Protein AF-A0A7S2GB14-F1 (afdb_monomer_lite)

Foldseek 3Di:
DPDPDPDPDPDQPPPPAFDFDPLLCVLLVDFWDFPPDDRHQDSACPLVANPPPRNLVRLLVRLLVLLCCLPVPLVVVLVLLLCVVVVLVDPPDCPPPDPVVPPDPPDDDPPPPDDDLDPLVVLLVVLLVLLVVLLVLLVVLVVLLVLLLVLLLVLLVLLLVLLVLLVLQLVLLVLQLVLLVLQLVLLVQQQFPPVCVVLSVLLNVLSVLSNVLSVVSNVLSPCVSVVSNVVSVCSNPVVNVCSVVVSVVLSVLSNVLSVLSNQLSPDAQAPPDPCSRNLNSLVVSLVSLSVSLNVLSVVSSVLSSLLSNLSSCCVHPVHNLSSVLSVVVNVDPDPDNSNSVQSNCLQNVDDDRSCVVSLVSSVVSLVSNVVSCVLCVLLSQAFKKWFFPPDDPVDPRSVSCVVGIDGDHPVCCVQADAQAFHQPPNRDRGTGMHTGSNTDNVSSVSSVVSSCQQPPDCNHSSNCCVVCSDSVNRNVSSCCSSSVSSRPSNSVSSSSSSVSSVVSSVSSSVSSSSSSVSSVSSVVSNVVVVVVVVVVVVCVVCVPPPPPDD

Radius of gyration: 43.13 Å; chains: 1; bounding box: 97×38×148 Å

Organism: NCBI:txid236787

Structure (mmCIF, N/CA/C/O backbone):
data_AF-A0A7S2GB14-F1
#
_entry.id   AF-A0A7S2GB14-F1
#
loop_
_atom_site.group_PDB
_atom_site.id
_atom_site.type_symbol
_atom_site.label_atom_id
_atom_site.label_alt_id
_atom_site.label_comp_id
_atom_site.label_asym_id
_atom_site.label_entity_id
_atom_site.label_seq_id
_atom_site.pdbx_PDB_ins_code
_atom_site.Cartn_x
_atom_site.Cartn_y
_atom_site.Cartn_z
_atom_site.occupancy
_atom_site.B_iso_or_equiv
_atom_site.auth_seq_id
_atom_site.auth_comp_id
_atom_site.auth_asym_id
_atom_site.auth_atom_id
_atom_site.pdbx_PDB_model_num
ATOM 1 N N . MET A 1 1 ? 16.855 -7.636 -46.655 1.00 37.72 1 MET A N 1
ATOM 2 C CA . MET A 1 1 ? 16.209 -8.048 -45.392 1.00 37.72 1 MET A CA 1
ATOM 3 C C . MET A 1 1 ? 14.702 -7.890 -45.548 1.00 37.72 1 MET A C 1
ATOM 5 O O . MET A 1 1 ? 14.272 -6.938 -46.187 1.00 37.72 1 MET A O 1
ATOM 9 N N . SER A 1 2 ? 13.896 -8.855 -45.101 1.00 31.27 2 SER A N 1
ATOM 10 C CA . SER A 1 2 ? 12.433 -8.720 -45.094 1.00 31.27 2 SER A CA 1
ATOM 11 C C . SER A 1 2 ? 12.057 -7.609 -44.121 1.00 31.27 2 SER A C 1
ATOM 13 O O . SER A 1 2 ? 12.410 -7.722 -42.950 1.00 31.27 2 SER A O 1
ATOM 15 N N . SER A 1 3 ? 11.378 -6.560 -44.596 1.00 29.14 3 SER A N 1
ATOM 16 C CA . SER A 1 3 ? 10.834 -5.506 -43.735 1.00 29.14 3 SER A CA 1
ATOM 17 C C . SER A 1 3 ? 10.112 -6.155 -42.550 1.00 29.14 3 SER A C 1
ATOM 19 O O . SER A 1 3 ? 9.313 -7.070 -42.797 1.00 29.14 3 SER A O 1
ATOM 21 N N . PRO A 1 4 ? 10.407 -5.759 -41.297 1.00 35.81 4 PRO A N 1
ATOM 22 C CA . PRO A 1 4 ? 9.739 -6.328 -40.139 1.00 35.81 4 PRO A CA 1
ATOM 23 C C . PRO A 1 4 ? 8.234 -6.180 -40.350 1.00 35.81 4 PRO A C 1
ATOM 25 O O . PRO A 1 4 ? 7.728 -5.091 -40.633 1.00 35.81 4 PRO A O 1
ATOM 28 N N . SER A 1 5 ? 7.531 -7.314 -40.339 1.00 30.91 5 SER A N 1
ATOM 29 C CA . SER A 1 5 ? 6.075 -7.318 -40.419 1.00 30.91 5 SER A CA 1
ATOM 30 C C . SER A 1 5 ? 5.573 -6.449 -39.267 1.00 30.91 5 SER A C 1
ATOM 32 O O . SER A 1 5 ? 6.034 -6.681 -38.150 1.00 30.91 5 SER A O 1
ATOM 34 N N . PRO A 1 6 ? 4.673 -5.475 -39.505 1.00 38.28 6 PRO A N 1
ATOM 35 C CA . PRO A 1 6 ? 4.148 -4.639 -38.436 1.00 38.28 6 PRO A CA 1
ATOM 36 C C . PRO A 1 6 ? 3.635 -5.557 -37.335 1.00 38.28 6 PRO A C 1
ATOM 38 O O . PRO A 1 6 ? 2.813 -6.445 -37.600 1.00 38.28 6 PRO A O 1
ATOM 41 N N . THR A 1 7 ? 4.198 -5.397 -36.141 1.00 43.00 7 THR A N 1
ATOM 42 C CA . THR A 1 7 ? 3.832 -6.164 -34.958 1.00 43.00 7 THR A CA 1
ATOM 43 C C . THR A 1 7 ? 2.318 -6.021 -34.814 1.00 43.00 7 THR A C 1
ATOM 45 O O . THR A 1 7 ? 1.819 -4.891 -34.810 1.00 43.00 7 THR A O 1
ATOM 48 N N . PRO A 1 8 ? 1.545 -7.123 -34.832 1.00 43.97 8 PRO A N 1
ATOM 49 C CA . PRO A 1 8 ? 0.097 -7.030 -34.717 1.00 43.97 8 PRO A CA 1
ATOM 50 C C . PRO A 1 8 ? -0.218 -6.239 -33.452 1.00 43.97 8 PRO A C 1
ATOM 52 O O . PRO A 1 8 ? 0.328 -6.557 -32.397 1.00 43.97 8 PRO A O 1
ATOM 55 N N . SER A 1 9 ? -1.057 -5.198 -33.565 1.00 42.94 9 SER A N 1
ATOM 56 C CA . SER A 1 9 ? -1.438 -4.397 -32.401 1.00 42.94 9 SER A CA 1
ATOM 57 C C . SER A 1 9 ? -1.915 -5.366 -31.319 1.00 42.94 9 SER A C 1
ATOM 59 O O . SER A 1 9 ? -2.822 -6.158 -31.623 1.00 42.94 9 SER A O 1
ATOM 61 N N . PRO A 1 10 ? -1.311 -5.367 -30.120 1.00 48.75 10 PRO A N 1
ATOM 62 C CA . PRO A 1 10 ? -1.678 -6.318 -29.090 1.00 48.75 10 PRO A CA 1
ATOM 63 C C . PRO A 1 10 ? -3.185 -6.221 -28.879 1.00 48.75 10 PRO A C 1
ATOM 65 O O . PRO A 1 10 ? -3.739 -5.132 -28.715 1.00 48.75 10 PRO A O 1
ATOM 68 N N . THR A 1 11 ? -3.873 -7.360 -28.986 1.00 49.56 11 THR A N 1
ATOM 69 C CA . THR A 1 11 ? -5.280 -7.452 -28.595 1.00 49.56 11 THR A CA 1
ATOM 70 C C . THR A 1 11 ? -5.377 -6.848 -27.199 1.00 49.56 11 THR A C 1
ATOM 72 O O . THR A 1 11 ? -4.623 -7.307 -26.340 1.00 49.56 11 THR A O 1
ATOM 75 N N . PRO A 1 12 ? -6.226 -5.828 -26.968 1.00 53.59 12 PRO A N 1
ATOM 76 C CA . PRO A 1 12 ? -6.308 -5.183 -25.668 1.00 53.59 12 PRO A CA 1
ATOM 77 C C . PRO A 1 12 ? -6.544 -6.271 -24.631 1.00 53.59 12 PRO A C 1
ATOM 79 O O . PRO A 1 12 ? -7.518 -7.026 -24.727 1.00 53.59 12 PRO A O 1
ATOM 82 N N . TRP A 1 13 ? -5.595 -6.411 -23.708 1.00 55.28 13 TRP A N 1
ATOM 83 C CA . TRP A 1 13 ? -5.716 -7.346 -22.609 1.00 55.28 13 TRP A CA 1
ATOM 84 C C . TRP A 1 13 ? -6.965 -6.930 -21.850 1.00 55.28 13 TRP A C 1
ATOM 86 O O . TRP A 1 13 ? -7.036 -5.833 -21.301 1.00 55.28 13 TRP A O 1
ATOM 96 N N . ALA A 1 14 ? -7.997 -7.769 -21.909 1.00 52.91 14 ALA A N 1
ATOM 97 C CA . ALA A 1 14 ? -9.191 -7.554 -21.120 1.00 52.91 14 ALA A CA 1
ATOM 98 C C . ALA A 1 14 ? -8.787 -7.805 -19.670 1.00 52.91 14 ALA A C 1
ATOM 100 O O . ALA A 1 14 ? -8.821 -8.944 -19.201 1.00 52.91 14 ALA A O 1
ATOM 101 N N . THR A 1 15 ? -8.343 -6.751 -18.986 1.00 60.25 15 THR A N 1
ATOM 102 C CA . THR A 1 15 ? -8.242 -6.763 -17.535 1.00 60.25 15 THR A CA 1
ATOM 103 C C . THR A 1 15 ? -9.611 -7.191 -17.029 1.00 60.25 15 THR A C 1
ATOM 105 O O . THR A 1 15 ? -10.648 -6.655 -17.436 1.00 60.25 15 THR A O 1
ATOM 108 N N . THR A 1 16 ? -9.644 -8.265 -16.241 1.00 72.44 16 THR A N 1
ATOM 109 C CA . THR A 1 16 ? -10.892 -8.692 -15.618 1.00 72.44 16 THR A CA 1
ATOM 110 C C . THR A 1 16 ? -11.401 -7.505 -14.810 1.00 72.44 16 THR A C 1
ATOM 112 O O . THR A 1 16 ? -10.643 -7.009 -13.972 1.00 72.44 16 THR A O 1
ATOM 115 N N . PRO A 1 17 ? -12.617 -7.002 -15.087 1.00 81.25 17 PRO A N 1
ATOM 116 C CA . PRO A 1 17 ? -13.135 -5.852 -14.370 1.00 81.25 17 PRO A CA 1
ATOM 117 C C . PRO A 1 17 ? -13.107 -6.165 -12.876 1.00 81.25 17 PRO A C 1
ATOM 119 O O . PRO A 1 17 ? -13.534 -7.243 -12.460 1.00 81.25 17 PRO A O 1
ATOM 122 N N . TYR A 1 18 ? -12.541 -5.248 -12.095 1.00 89.00 18 TYR A N 1
ATOM 123 C CA . TYR A 1 18 ? -12.507 -5.371 -10.646 1.00 89.00 18 TYR A CA 1
ATOM 124 C C . TYR A 1 18 ? -13.946 -5.426 -10.119 1.00 89.00 18 TYR A C 1
ATOM 126 O O . TYR A 1 18 ? -14.749 -4.535 -10.405 1.00 89.00 18 TYR A O 1
ATOM 134 N N . GLU A 1 19 ? -14.273 -6.480 -9.372 1.00 92.69 19 GLU A N 1
ATOM 135 C CA . GLU A 1 19 ? -15.541 -6.583 -8.656 1.00 92.69 19 GLU A CA 1
ATOM 136 C C . GLU A 1 19 ? -15.303 -6.189 -7.192 1.00 92.69 19 GLU A C 1
ATOM 138 O O . GLU A 1 19 ? -14.481 -6.824 -6.523 1.00 92.69 19 GLU A O 1
ATOM 143 N N . PRO A 1 20 ? -15.986 -5.147 -6.680 1.00 92.88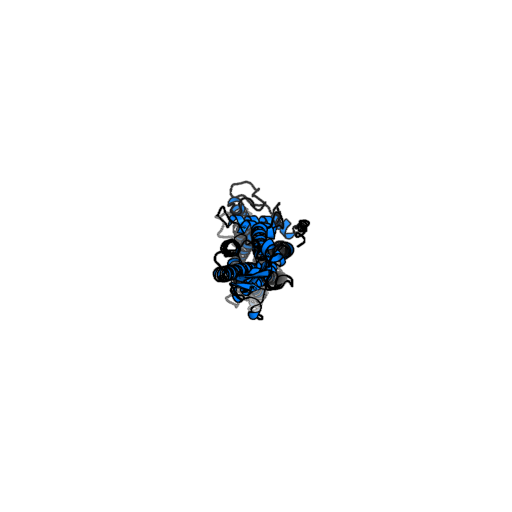 20 PRO A N 1
ATOM 144 C CA . PRO A 1 20 ? -15.814 -4.719 -5.303 1.00 92.88 20 PRO A CA 1
ATOM 145 C C . PRO A 1 20 ? -16.221 -5.824 -4.334 1.00 92.88 20 PRO A C 1
ATOM 147 O O . PRO A 1 20 ? -17.206 -6.542 -4.525 1.00 92.88 20 PRO A O 1
ATOM 150 N N . THR A 1 21 ? -15.449 -5.954 -3.262 1.00 94.88 21 THR A N 1
ATOM 151 C CA . THR A 1 21 ? -15.744 -6.913 -2.200 1.00 94.88 21 THR A CA 1
ATOM 152 C C . THR A 1 21 ? -16.864 -6.402 -1.308 1.00 94.88 21 THR A C 1
ATOM 154 O O . THR A 1 21 ? -17.175 -5.208 -1.268 1.00 94.88 21 THR A O 1
ATOM 157 N N . SER A 1 22 ? -17.445 -7.289 -0.494 1.00 96.56 22 SER A N 1
ATOM 158 C CA . SER A 1 22 ? -18.486 -6.868 0.448 1.00 96.56 22 SER A CA 1
ATOM 159 C C . SER A 1 22 ? -18.004 -5.812 1.446 1.00 96.56 22 SER A C 1
ATOM 161 O O . SER A 1 22 ? -18.816 -5.025 1.925 1.00 96.56 22 SER A O 1
ATOM 163 N N . ALA A 1 23 ? -16.707 -5.794 1.774 1.00 96.19 23 ALA A N 1
ATOM 164 C CA . ALA A 1 23 ? -16.125 -4.799 2.669 1.00 96.19 23 ALA A CA 1
ATOM 165 C C . ALA A 1 23 ? -16.016 -3.424 1.989 1.00 96.19 23 ALA A C 1
ATOM 167 O O . ALA A 1 23 ? -16.381 -2.414 2.595 1.00 96.19 23 ALA A O 1
ATOM 168 N N . VAL A 1 24 ? -15.605 -3.390 0.715 1.00 96.56 24 VAL A N 1
ATOM 169 C CA . VAL A 1 24 ? -15.604 -2.174 -0.116 1.00 96.56 24 VAL A CA 1
ATOM 170 C C . VAL A 1 24 ? -17.015 -1.598 -0.216 1.00 96.56 24 VAL A C 1
ATOM 172 O O . VAL A 1 24 ? -17.228 -0.437 0.136 1.00 96.56 24 VAL A O 1
ATOM 175 N N . ASP A 1 25 ? -18.002 -2.428 -0.563 1.00 96.19 25 ASP A N 1
ATOM 176 C CA . ASP A 1 25 ? -19.411 -2.020 -0.632 1.00 96.19 25 ASP A CA 1
ATOM 177 C C . ASP A 1 25 ? -19.930 -1.470 0.704 1.00 96.19 25 ASP A C 1
ATOM 179 O O . ASP A 1 25 ? -20.720 -0.521 0.744 1.00 96.19 25 ASP A O 1
ATOM 183 N N . GLN A 1 26 ? -19.496 -2.055 1.823 1.00 96.38 26 GLN A N 1
ATOM 184 C CA . GLN A 1 26 ? -19.900 -1.614 3.153 1.00 96.38 26 GLN A CA 1
ATOM 185 C C . GLN A 1 26 ? -19.300 -0.254 3.505 1.00 96.38 26 GLN A C 1
ATOM 187 O O . GLN A 1 26 ? -20.050 0.624 3.935 1.00 96.38 26 GLN A O 1
ATOM 192 N N . PHE A 1 27 ? -18.001 -0.035 3.289 1.00 96.62 27 PHE A N 1
ATOM 193 C CA . PHE A 1 27 ? -17.376 1.264 3.552 1.00 96.62 27 PHE A CA 1
ATOM 194 C C . PHE A 1 27 ? -17.884 2.369 2.621 1.00 96.62 27 PHE A C 1
ATOM 196 O O . PHE A 1 27 ? -18.204 3.466 3.096 1.00 96.62 27 PHE A O 1
ATOM 203 N N . HIS A 1 28 ? -18.018 2.072 1.328 1.00 95.12 28 HIS A N 1
ATOM 204 C CA . HIS A 1 28 ? -18.552 3.001 0.334 1.00 95.12 28 HIS A CA 1
ATOM 205 C C . HIS A 1 28 ? -20.042 3.311 0.576 1.00 95.12 28 HIS A C 1
ATOM 207 O O . HIS A 1 28 ? -20.523 4.441 0.433 1.00 95.12 28 HIS A O 1
ATOM 213 N N . GLY A 1 29 ? -20.801 2.315 1.041 1.00 93.75 29 GLY A N 1
ATOM 214 C CA . GLY A 1 29 ? -22.217 2.447 1.368 1.00 93.75 29 GLY A CA 1
ATOM 215 C C . GLY A 1 29 ? -22.509 3.340 2.580 1.00 93.75 29 GLY A C 1
ATOM 216 O O . GLY A 1 29 ? -23.620 3.887 2.675 1.00 93.75 29 GLY A O 1
ATOM 217 N N . LEU A 1 30 ? -21.543 3.531 3.490 1.00 93.12 30 LEU A N 1
ATOM 218 C CA . LEU A 1 30 ? -21.726 4.317 4.714 1.00 93.12 30 LEU A CA 1
ATOM 219 C C . LEU A 1 30 ? -22.138 5.769 4.417 1.00 93.12 30 LEU A C 1
ATOM 221 O O . LEU A 1 30 ? -21.678 6.427 3.485 1.00 93.12 30 LEU A O 1
ATOM 225 N N . LEU A 1 31 ? -23.047 6.298 5.238 1.00 90.75 31 LEU A N 1
ATOM 226 C CA . LEU A 1 31 ? -23.507 7.682 5.112 1.00 90.75 31 LEU A CA 1
ATOM 227 C C . LEU A 1 31 ? -22.394 8.656 5.514 1.00 90.75 31 LEU A C 1
ATOM 229 O O . LEU A 1 31 ? -21.853 8.555 6.613 1.00 90.75 31 LEU A O 1
ATOM 233 N N . ARG A 1 32 ? -22.108 9.633 4.646 1.00 87.31 32 ARG A N 1
ATOM 234 C CA . ARG A 1 32 ? -21.116 10.691 4.878 1.00 87.31 32 ARG A CA 1
ATOM 235 C C . ARG A 1 32 ? -21.774 11.935 5.475 1.00 87.31 32 ARG A C 1
ATOM 237 O O . ARG A 1 32 ? -22.756 12.452 4.930 1.00 87.31 32 ARG A O 1
ATOM 244 N N . MET A 1 33 ? -21.236 12.440 6.584 1.00 84.62 33 MET A N 1
ATOM 245 C CA . MET A 1 33 ? -21.674 13.710 7.174 1.00 84.62 33 MET A CA 1
ATOM 246 C C . MET A 1 33 ? -21.041 14.899 6.445 1.00 84.62 33 MET A C 1
ATOM 248 O O . MET A 1 33 ? -19.827 14.964 6.301 1.00 84.62 33 MET A O 1
ATOM 252 N N . ARG A 1 34 ? -21.847 15.888 6.041 1.00 79.81 34 ARG A N 1
ATOM 253 C CA . ARG A 1 34 ? -21.339 17.169 5.525 1.00 79.81 34 ARG A CA 1
ATOM 254 C C . ARG A 1 34 ? -21.156 18.165 6.669 1.00 79.81 34 ARG A C 1
ATOM 256 O O . ARG A 1 34 ? -22.085 18.378 7.448 1.00 79.81 34 ARG A O 1
ATOM 263 N N . VAL A 1 35 ? -20.018 18.859 6.704 1.00 74.12 35 VAL A N 1
ATOM 264 C CA . VAL A 1 35 ? -19.675 19.845 7.753 1.00 74.12 35 VAL A CA 1
ATOM 265 C C . VAL A 1 35 ? -20.612 21.078 7.762 1.00 74.12 35 VAL A C 1
ATOM 267 O O . VAL A 1 35 ? -20.683 21.790 8.759 1.00 74.12 35 VAL A O 1
ATOM 270 N N . ALA A 1 36 ? -21.424 21.290 6.713 1.00 74.75 36 ALA A N 1
ATOM 271 C CA . ALA A 1 36 ? -22.276 22.476 6.534 1.00 74.75 36 ALA A CA 1
ATOM 272 C C . ALA A 1 36 ? -23.810 22.230 6.454 1.00 74.75 36 ALA A C 1
ATOM 274 O O . ALA A 1 36 ? -24.536 23.087 5.953 1.00 74.75 36 ALA A O 1
ATOM 275 N N . GLY A 1 37 ? -24.341 21.108 6.968 1.00 55.88 37 GLY A N 1
ATOM 276 C CA . GLY A 1 37 ? -25.763 21.051 7.377 1.00 55.88 37 GLY A CA 1
ATOM 277 C C . GLY A 1 37 ? -26.767 20.238 6.540 1.00 55.88 37 GLY A C 1
ATOM 278 O O . GLY A 1 37 ? -27.967 20.404 6.746 1.00 55.88 37 GLY A O 1
ATOM 279 N N . VAL A 1 38 ? -26.336 19.326 5.658 1.00 56.56 38 VAL A N 1
ATOM 280 C CA . VAL A 1 38 ? -27.223 18.324 5.013 1.00 56.56 38 VAL A CA 1
ATOM 281 C C . VAL A 1 38 ? -26.508 16.962 4.928 1.00 56.56 38 VAL A C 1
ATOM 283 O O . VAL A 1 38 ? -25.333 16.917 4.582 1.00 56.56 38 VAL A O 1
ATOM 286 N N . PHE A 1 39 ? -27.197 15.855 5.247 1.00 59.72 39 PHE A N 1
ATOM 287 C CA . PHE A 1 39 ? -26.667 14.475 5.370 1.00 59.72 39 PHE A CA 1
ATOM 288 C C . PHE A 1 39 ? -26.301 13.771 4.042 1.00 59.72 39 PHE A C 1
ATOM 290 O O . PHE A 1 39 ? -26.560 12.582 3.870 1.00 59.72 39 PHE A O 1
ATOM 297 N N . THR A 1 40 ? -25.708 14.479 3.087 1.00 67.62 40 THR A N 1
ATOM 298 C CA . THR A 1 40 ? -25.221 13.886 1.832 1.00 67.62 40 THR A CA 1
ATOM 299 C C . THR A 1 40 ? -23.851 14.473 1.499 1.00 67.62 40 THR A C 1
ATOM 301 O O . THR A 1 40 ? -23.747 15.376 0.668 1.00 67.62 40 THR A O 1
ATOM 304 N N . GLY A 1 41 ? -22.810 14.037 2.217 1.00 68.56 41 GLY A N 1
ATOM 305 C CA . GLY A 1 41 ? -21.425 14.252 1.775 1.00 68.56 41 GLY A CA 1
ATOM 306 C C . GLY A 1 41 ? -21.134 13.492 0.474 1.00 68.56 41 GLY A C 1
ATOM 307 O O . GLY A 1 41 ? -21.890 12.581 0.119 1.00 68.56 41 GLY A O 1
ATOM 308 N N . ALA A 1 42 ? -20.069 13.876 -0.235 1.00 75.31 42 ALA A N 1
ATOM 309 C CA . ALA A 1 42 ? -19.602 13.150 -1.415 1.00 75.31 42 ALA A CA 1
ATOM 310 C C . ALA A 1 42 ? -19.238 11.706 -1.029 1.00 75.31 42 ALA A C 1
ATOM 312 O O . ALA A 1 42 ? -18.630 11.481 0.017 1.00 75.31 42 ALA A O 1
ATOM 313 N N . LYS A 1 43 ? -19.681 10.737 -1.836 1.00 78.44 43 LYS A N 1
ATOM 314 C CA . LYS A 1 43 ? -19.398 9.304 -1.639 1.00 78.44 43 LYS A CA 1
ATOM 315 C C . LYS A 1 43 ? -18.375 8.762 -2.630 1.00 78.44 43 LYS A C 1
ATOM 317 O O . LYS A 1 43 ? -17.745 7.755 -2.355 1.00 78.44 43 LYS A O 1
ATOM 322 N N . SER A 1 44 ? -18.249 9.402 -3.785 1.00 86.62 44 SER A N 1
ATOM 323 C CA . SER A 1 44 ? -17.260 9.050 -4.792 1.00 86.62 44 SER A CA 1
ATOM 324 C C . SER A 1 44 ? -15.902 9.584 -4.363 1.00 86.62 44 SER A C 1
ATOM 326 O O . SER A 1 44 ? -15.802 10.745 -3.953 1.00 86.62 44 SER A O 1
ATOM 328 N N . PHE A 1 45 ? -14.872 8.752 -4.490 1.00 88.38 45 PHE A N 1
ATOM 329 C CA . PHE A 1 45 ? -13.498 9.223 -4.420 1.00 88.38 45 PHE A CA 1
ATOM 330 C C . PHE A 1 45 ? -13.301 10.349 -5.452 1.00 88.38 45 PHE A C 1
ATOM 332 O O . PHE A 1 45 ? -13.765 10.204 -6.590 1.00 88.38 45 PHE A O 1
ATOM 339 N N . PRO A 1 46 ? -12.690 11.486 -5.081 1.00 88.94 46 PRO A N 1
ATOM 340 C CA . PRO A 1 46 ? -12.585 12.638 -5.964 1.00 88.94 46 PRO A CA 1
ATOM 341 C C . PRO A 1 46 ? -11.436 12.423 -6.957 1.00 88.94 46 PRO A C 1
ATOM 343 O O . PRO A 1 46 ? -10.347 12.953 -6.796 1.00 88.94 46 PRO A O 1
ATOM 346 N N . VAL A 1 47 ? -11.683 11.613 -7.988 1.00 85.75 47 VAL A N 1
ATOM 347 C CA . VAL A 1 47 ? -10.699 11.310 -9.043 1.00 85.75 47 VAL A CA 1
ATOM 348 C C . VAL A 1 47 ? -10.225 12.597 -9.735 1.00 85.75 47 VAL A C 1
ATOM 350 O O . VAL A 1 47 ? -9.043 12.737 -10.009 1.00 85.75 47 VAL A O 1
ATOM 353 N N . ASP A 1 48 ? -11.123 13.564 -9.950 1.00 86.62 48 ASP A N 1
ATOM 354 C CA . ASP A 1 48 ? -10.791 14.834 -10.616 1.00 86.62 48 ASP A CA 1
ATOM 355 C C . ASP A 1 48 ? -9.968 15.797 -9.736 1.00 86.62 48 ASP A C 1
ATOM 357 O O . ASP A 1 48 ? -9.283 16.677 -10.253 1.00 86.62 48 ASP A O 1
ATOM 361 N N . ASP A 1 49 ? -10.062 15.665 -8.410 1.00 87.62 49 ASP A N 1
ATOM 362 C CA . ASP A 1 49 ? -9.322 16.475 -7.436 1.00 87.62 49 ASP A CA 1
ATOM 363 C C . ASP A 1 49 ? -9.034 15.632 -6.183 1.00 87.62 49 ASP A C 1
ATOM 365 O O . ASP A 1 49 ? -9.759 15.716 -5.185 1.00 87.62 49 ASP A O 1
ATOM 369 N N . PRO A 1 50 ? -7.974 14.803 -6.192 1.00 83.81 50 PRO A N 1
ATOM 370 C CA . PRO A 1 50 ? -7.625 13.954 -5.054 1.00 83.81 50 PRO A CA 1
ATOM 371 C C . PRO A 1 50 ? -7.288 14.726 -3.775 1.00 83.81 50 PRO A C 1
ATOM 373 O O . PRO A 1 50 ? -7.139 14.100 -2.723 1.00 83.81 50 PRO A O 1
ATOM 376 N N . ALA A 1 51 ? -7.170 16.059 -3.850 1.00 86.12 51 ALA A N 1
ATOM 377 C CA . ALA A 1 51 ? -6.981 16.972 -2.732 1.00 86.12 51 ALA A CA 1
ATOM 378 C C . ALA A 1 51 ? -8.288 17.661 -2.281 1.00 86.12 51 ALA A C 1
ATOM 380 O O . ALA A 1 51 ? -8.230 18.567 -1.441 1.00 86.12 51 ALA A O 1
ATOM 381 N N . ASP A 1 52 ? -9.460 17.220 -2.766 1.00 89.69 52 ASP A N 1
ATOM 382 C CA . ASP A 1 52 ? -10.759 17.811 -2.429 1.00 89.69 52 ASP A CA 1
ATOM 383 C C . ASP A 1 52 ? -10.995 17.820 -0.909 1.00 89.69 52 ASP A C 1
ATOM 385 O O . ASP A 1 52 ? -11.331 16.824 -0.254 1.00 89.69 52 ASP A O 1
ATOM 389 N N . THR A 1 53 ? -10.843 19.009 -0.332 1.00 89.88 53 THR A N 1
ATOM 390 C CA . THR A 1 53 ? -10.992 19.230 1.106 1.00 89.88 53 THR A CA 1
ATOM 391 C C . THR A 1 53 ? -12.402 18.929 1.615 1.00 89.88 53 THR A C 1
ATOM 393 O O . THR A 1 53 ? -12.540 18.528 2.774 1.00 89.88 53 THR A O 1
ATOM 396 N N . ASP A 1 54 ? -13.443 19.066 0.783 1.00 89.81 54 ASP A N 1
ATOM 397 C CA . ASP A 1 54 ? -14.822 18.761 1.175 1.00 89.81 54 ASP A CA 1
ATOM 398 C C . ASP A 1 54 ? -15.017 17.245 1.334 1.00 89.81 54 ASP A C 1
ATOM 400 O O . ASP A 1 54 ? -15.682 16.806 2.286 1.00 89.81 54 ASP A O 1
ATOM 404 N N . TYR A 1 55 ? -14.393 16.441 0.464 1.00 91.25 55 TYR A N 1
ATOM 405 C CA . TYR A 1 55 ? -14.364 14.983 0.581 1.00 91.25 55 TYR A CA 1
ATOM 406 C C . TYR A 1 55 ? -13.709 14.553 1.901 1.00 91.25 55 TYR A C 1
ATOM 408 O O . TYR A 1 55 ? -14.379 13.936 2.740 1.00 91.25 55 TYR A O 1
ATOM 416 N N . TYR A 1 56 ? -12.457 14.952 2.159 1.00 92.31 56 TYR A N 1
ATOM 417 C CA . TYR A 1 56 ? -11.745 14.546 3.381 1.00 92.31 56 TYR A CA 1
ATOM 418 C C . TYR A 1 56 ? -12.389 15.085 4.659 1.00 92.31 56 TYR A C 1
ATOM 420 O O . TYR A 1 56 ? -12.425 14.385 5.674 1.00 92.31 56 TYR A O 1
ATOM 428 N N . ALA A 1 57 ? -12.958 16.294 4.629 1.00 92.44 57 ALA A N 1
ATOM 429 C CA . ALA A 1 57 ? -13.716 16.820 5.758 1.00 92.44 57 ALA A CA 1
ATOM 430 C C . ALA A 1 57 ? -14.952 15.957 6.060 1.00 92.44 57 ALA A C 1
ATOM 432 O O . ALA A 1 57 ? -15.286 15.746 7.229 1.00 92.44 57 ALA A O 1
ATOM 433 N N . SER A 1 58 ? -15.616 15.425 5.027 1.00 92.38 58 SER A N 1
ATOM 434 C CA . SER A 1 58 ? -16.765 14.531 5.191 1.00 92.38 58 SER A CA 1
ATOM 435 C C . SER A 1 58 ? -16.376 13.140 5.704 1.00 92.38 58 SER A C 1
ATOM 437 O O . SER A 1 58 ? -17.060 12.592 6.579 1.00 92.38 58 SER A O 1
ATOM 439 N N . VAL A 1 59 ? -15.250 12.594 5.229 1.00 93.69 59 VAL A N 1
ATOM 440 C CA . VAL A 1 59 ? -14.668 11.341 5.727 1.00 93.69 59 VAL A CA 1
ATOM 441 C C . VAL A 1 59 ? -14.316 11.491 7.201 1.00 93.69 59 VAL A C 1
ATOM 443 O O . VAL A 1 59 ? -14.813 10.722 8.024 1.00 93.69 59 VAL A O 1
ATOM 446 N N . ALA A 1 60 ? -13.558 12.532 7.556 1.00 94.38 60 ALA A N 1
ATOM 447 C CA . ALA A 1 60 ? -13.179 12.810 8.935 1.00 94.38 60 ALA A CA 1
ATOM 448 C C . ALA A 1 60 ? -14.419 12.983 9.825 1.00 94.38 60 ALA A C 1
ATOM 450 O O . ALA A 1 60 ? -14.556 12.300 10.839 1.00 94.38 60 ALA A O 1
ATOM 451 N N . ALA A 1 61 ? -15.379 13.828 9.432 1.00 93.69 61 ALA A N 1
ATOM 452 C CA . ALA A 1 61 ? -16.604 14.040 10.205 1.00 93.69 61 ALA A CA 1
ATOM 453 C C . ALA A 1 61 ? -17.360 12.729 10.485 1.00 93.69 61 ALA A C 1
ATOM 455 O O . ALA A 1 61 ? -17.872 12.537 11.588 1.00 93.69 61 ALA A O 1
ATOM 456 N N . THR A 1 62 ? -17.394 11.818 9.509 1.00 93.88 62 THR A N 1
ATOM 457 C CA . THR A 1 62 ? -18.031 10.500 9.638 1.00 93.88 62 THR A CA 1
ATOM 458 C C . THR A 1 62 ? -17.230 9.575 10.553 1.00 93.88 62 THR A C 1
ATOM 460 O O . THR A 1 62 ? -17.787 8.955 11.460 1.00 93.88 62 THR A O 1
ATOM 463 N N . ALA A 1 63 ? -15.914 9.523 10.367 1.00 95.00 63 ALA A N 1
ATOM 464 C CA . ALA A 1 63 ? -15.019 8.687 11.149 1.00 95.00 63 ALA A CA 1
ATOM 465 C C . ALA A 1 63 ? -14.971 9.089 12.636 1.00 95.00 63 ALA A C 1
ATOM 467 O O . ALA A 1 63 ? -14.827 8.230 13.499 1.00 95.00 63 ALA A O 1
ATOM 468 N N . PHE A 1 64 ? -15.182 10.369 12.967 1.00 96.50 64 PHE A N 1
ATOM 469 C CA . PHE A 1 64 ? -15.227 10.861 14.351 1.00 96.50 64 PHE A CA 1
ATOM 470 C C . PHE A 1 64 ? -16.584 10.677 15.061 1.00 96.50 64 PHE A C 1
ATOM 472 O O . PHE A 1 64 ? -16.682 10.951 16.264 1.00 96.50 64 PHE A O 1
ATOM 479 N N . ILE A 1 65 ? -17.629 10.177 14.385 1.00 95.75 65 ILE A N 1
ATOM 480 C CA . ILE A 1 65 ? -18.937 9.894 15.011 1.00 95.75 65 ILE A CA 1
ATOM 481 C C . ILE A 1 65 ? -18.807 9.007 16.261 1.00 95.75 65 ILE A C 1
ATOM 483 O O . ILE A 1 65 ? -19.388 9.367 17.286 1.00 95.75 65 ILE A O 1
ATOM 487 N N . PRO A 1 66 ? -18.060 7.888 16.253 1.00 96.12 66 PRO A N 1
ATOM 488 C CA . PRO A 1 66 ? -17.943 6.999 17.408 1.00 96.12 66 PRO A CA 1
ATOM 489 C C . PRO A 1 66 ? -17.316 7.693 18.620 1.00 96.12 66 PRO A C 1
ATOM 491 O O . PRO A 1 66 ? -17.798 7.524 19.741 1.00 96.12 66 PRO A O 1
ATOM 494 N N . LEU A 1 67 ? -16.315 8.554 18.402 1.00 96.62 67 LEU A N 1
ATOM 495 C CA . LEU A 1 67 ? -15.752 9.401 19.454 1.00 96.62 67 LEU A CA 1
ATOM 496 C C . LEU A 1 67 ? -16.802 10.368 20.011 1.00 96.62 67 LEU A C 1
ATOM 498 O O . LEU A 1 67 ? -16.956 10.476 21.229 1.00 96.62 67 LEU A O 1
ATOM 502 N N . GLY A 1 68 ? -17.571 11.020 19.136 1.00 96.19 68 GLY A N 1
ATOM 503 C CA . GLY A 1 68 ? -18.706 11.852 19.535 1.00 96.19 68 GLY A CA 1
ATOM 504 C C . GLY A 1 68 ? -19.739 11.074 20.358 1.00 96.19 68 GLY A C 1
ATOM 505 O O . GLY A 1 68 ? -20.170 11.546 21.409 1.00 96.19 68 GLY A O 1
ATOM 506 N N . VAL A 1 69 ? -20.087 9.851 19.945 1.00 97.06 69 VAL A N 1
ATOM 507 C CA . VAL A 1 69 ? -21.005 8.958 20.671 1.00 97.06 69 VAL A CA 1
ATOM 508 C C . VAL A 1 69 ? -20.465 8.620 22.059 1.00 97.06 69 VAL A C 1
ATOM 510 O O . VAL A 1 69 ? -21.204 8.702 23.043 1.00 97.06 69 VAL A O 1
ATOM 513 N N . VAL A 1 70 ? -19.175 8.304 22.173 1.00 97.25 70 VAL A N 1
ATOM 514 C CA . VAL A 1 70 ? -18.547 8.002 23.463 1.00 97.25 70 VAL A CA 1
ATOM 515 C C . VAL A 1 70 ? -18.550 9.219 24.390 1.00 97.25 70 VAL A C 1
ATOM 517 O O . VAL A 1 70 ? -19.002 9.117 25.534 1.00 97.25 70 VAL A O 1
ATOM 520 N N . LEU A 1 71 ? -18.088 10.373 23.904 1.00 97.12 71 LEU A N 1
ATOM 521 C CA . LEU A 1 71 ? -17.902 11.578 24.715 1.00 97.12 71 LEU A CA 1
ATOM 522 C C . LEU A 1 71 ? -19.219 12.272 25.083 1.00 97.12 71 LEU A C 1
ATOM 524 O O . LEU A 1 71 ? -19.345 12.779 26.196 1.00 97.12 71 LEU A O 1
ATOM 528 N N . ILE A 1 72 ? -20.190 12.309 24.168 1.00 97.19 72 ILE A N 1
ATOM 529 C CA . ILE A 1 72 ? -21.443 13.062 24.338 1.00 97.19 72 ILE A CA 1
ATOM 530 C C . ILE A 1 72 ? -22.546 12.182 24.931 1.00 97.19 72 ILE A C 1
ATOM 532 O O . ILE A 1 72 ? -23.347 12.665 25.732 1.00 97.19 72 ILE A O 1
ATOM 536 N N . PHE A 1 73 ? -22.591 10.893 24.579 1.00 95.50 73 PHE A N 1
ATOM 537 C CA . PHE A 1 73 ? -23.676 10.005 24.999 1.00 95.50 73 PHE A CA 1
ATOM 538 C C . PHE A 1 73 ? -23.220 8.973 26.023 1.00 95.50 73 PHE A C 1
ATOM 540 O O . PHE A 1 73 ? -23.720 8.992 27.146 1.00 95.50 73 PHE A O 1
ATOM 547 N N . MET A 1 74 ? -22.274 8.090 25.692 1.00 96.94 74 MET A N 1
ATOM 548 C CA . MET A 1 74 ? -21.953 6.953 26.565 1.00 96.94 74 MET A CA 1
ATOM 549 C C . MET A 1 74 ? -21.415 7.396 27.925 1.00 96.94 74 MET A C 1
ATOM 551 O O . MET A 1 74 ? -21.960 6.981 28.951 1.00 96.94 74 MET A O 1
ATOM 555 N N . ILE A 1 75 ? -20.392 8.258 27.953 1.00 96.19 75 ILE A N 1
ATOM 556 C CA . ILE A 1 75 ? -19.790 8.734 29.202 1.00 96.19 75 ILE A CA 1
ATOM 557 C C . ILE A 1 75 ? -20.817 9.544 30.012 1.00 96.19 75 ILE A C 1
ATOM 559 O O . ILE A 1 75 ? -21.106 9.131 31.137 1.00 96.19 75 ILE A O 1
ATOM 563 N N . PRO A 1 76 ? -21.457 10.616 29.503 1.00 96.12 76 PRO A N 1
ATOM 564 C CA . PRO A 1 76 ? -22.436 11.371 30.285 1.00 96.12 76 PRO A CA 1
ATOM 565 C C . PRO A 1 76 ? -23.620 10.524 30.749 1.00 96.12 76 PRO A C 1
ATOM 567 O O . PRO A 1 76 ? -24.079 10.700 31.878 1.00 96.12 76 PRO A O 1
ATOM 570 N N . PHE A 1 77 ? -24.086 9.562 29.945 1.00 95.25 77 PHE A N 1
ATOM 571 C CA . PHE A 1 77 ? -25.132 8.633 30.367 1.00 95.25 77 PHE A CA 1
ATOM 572 C C . PHE A 1 77 ? -24.650 7.716 31.488 1.00 95.25 77 PHE A C 1
ATOM 574 O O . PHE A 1 77 ? -25.356 7.553 32.478 1.00 95.25 77 PHE A O 1
ATOM 581 N N . TYR A 1 78 ? -23.434 7.175 31.394 1.00 95.19 78 TYR A N 1
ATOM 582 C CA . TYR A 1 78 ? -22.840 6.352 32.446 1.00 95.19 78 TYR A CA 1
ATOM 583 C C . TYR A 1 78 ? -22.644 7.136 33.754 1.00 95.19 78 TYR A C 1
ATOM 585 O O . TYR A 1 78 ? -22.971 6.645 34.834 1.00 95.19 78 TYR A O 1
ATOM 593 N N . TRP A 1 79 ? -22.191 8.388 33.682 1.00 92.69 79 TRP A N 1
ATOM 594 C CA . TRP A 1 79 ? -22.097 9.276 34.844 1.00 92.69 79 TRP A CA 1
ATOM 595 C C . TRP A 1 79 ? -23.470 9.613 35.427 1.00 92.69 79 TRP A C 1
ATOM 597 O O . TRP A 1 79 ? -23.661 9.522 36.639 1.00 92.69 79 TRP A O 1
ATOM 607 N N . THR A 1 80 ? -24.446 9.949 34.580 1.00 88.19 80 THR A N 1
ATOM 608 C CA . THR A 1 80 ? -25.838 10.180 34.999 1.00 88.19 80 THR A CA 1
ATOM 609 C C . THR A 1 80 ? -26.397 8.947 35.699 1.00 88.19 80 THR A C 1
ATOM 611 O O . THR A 1 80 ? -26.960 9.050 36.786 1.00 88.19 80 THR A O 1
ATOM 614 N N . PHE A 1 81 ? -26.155 7.771 35.127 1.00 89.00 81 PHE A N 1
ATOM 615 C CA . PHE A 1 81 ? -26.505 6.476 35.686 1.00 89.00 81 PHE A CA 1
ATOM 616 C C . PHE A 1 81 ? -25.878 6.265 37.075 1.00 89.00 81 PHE A C 1
ATOM 618 O O . PHE A 1 81 ? -26.587 5.920 38.023 1.00 89.00 81 PHE A O 1
ATOM 625 N N . LEU A 1 82 ? -24.582 6.553 37.247 1.00 87.12 82 LEU A N 1
ATOM 626 C CA . LEU A 1 82 ? -23.913 6.505 38.551 1.00 87.12 82 LEU A CA 1
ATOM 627 C C . LEU A 1 82 ? -24.502 7.511 39.558 1.00 87.12 82 LEU A C 1
ATOM 629 O O . LEU A 1 82 ? -24.662 7.166 40.732 1.00 87.12 82 LEU A O 1
ATOM 633 N N . CYS A 1 83 ? -24.839 8.727 39.117 1.00 82.69 83 CYS A N 1
ATOM 634 C CA . CYS A 1 83 ? -25.446 9.775 39.941 1.00 82.69 83 CYS A CA 1
ATOM 635 C C . CYS A 1 83 ? -26.865 9.418 40.391 1.00 82.69 83 CYS A C 1
ATOM 637 O O . CYS A 1 83 ? -27.161 9.539 41.576 1.00 82.69 83 CYS A O 1
ATOM 639 N N . CYS A 1 84 ? -27.731 8.946 39.489 1.00 79.31 84 CYS A N 1
ATOM 640 C CA . CYS A 1 84 ? -29.072 8.470 39.834 1.00 79.31 84 CYS A CA 1
ATOM 641 C C . CYS A 1 84 ? -28.993 7.309 40.827 1.00 79.31 84 CYS A C 1
ATOM 643 O O . CYS A 1 84 ? -29.691 7.315 41.839 1.00 79.31 84 CYS A O 1
ATOM 645 N N . ARG A 1 85 ? -28.071 6.367 40.596 1.00 75.75 85 ARG A N 1
ATOM 646 C CA . ARG A 1 85 ? -27.833 5.237 41.498 1.00 75.75 85 ARG A CA 1
ATOM 647 C C . ARG A 1 85 ? -27.401 5.685 42.899 1.00 75.75 85 ARG A C 1
ATOM 649 O O . ARG A 1 85 ? -27.961 5.213 43.878 1.00 75.75 85 ARG A O 1
ATOM 656 N N . ASN A 1 86 ? -26.446 6.611 43.020 1.00 72.19 86 ASN A N 1
ATOM 657 C CA . ASN A 1 86 ? -25.988 7.098 44.330 1.00 72.19 86 ASN A CA 1
ATOM 658 C C . ASN A 1 86 ? -27.008 8.041 45.007 1.00 72.19 86 ASN A C 1
ATOM 660 O O . ASN A 1 86 ? -27.143 8.035 46.230 1.00 72.19 86 ASN A O 1
ATOM 664 N N . GLY A 1 87 ? -27.712 8.865 44.225 1.00 61.38 87 GLY A N 1
ATOM 665 C CA . GLY A 1 87 ? -28.643 9.891 44.700 1.00 61.38 87 GLY A CA 1
ATOM 666 C C . GLY A 1 87 ? -29.971 9.337 45.216 1.00 61.38 87 GLY A C 1
ATOM 667 O O . GLY A 1 87 ? -30.506 9.870 46.184 1.00 61.38 87 GLY A O 1
ATOM 668 N N . CYS A 1 88 ? -30.468 8.231 44.651 1.00 56.72 88 CYS A N 1
ATOM 669 C CA . CYS A 1 88 ? -31.641 7.532 45.185 1.00 56.72 88 CYS A CA 1
ATOM 670 C C . CYS A 1 88 ? -31.401 6.915 46.579 1.00 56.72 88 CYS A C 1
ATOM 672 O O . CYS A 1 88 ? -32.365 6.592 47.266 1.00 56.72 88 CYS A O 1
ATOM 674 N N . CYS A 1 89 ? -30.145 6.783 47.026 1.00 51.47 89 CYS A N 1
ATOM 675 C CA . CYS A 1 89 ? -29.803 6.176 48.316 1.00 51.47 89 CYS A CA 1
ATOM 676 C C . CYS A 1 89 ? -29.504 7.184 49.445 1.00 51.47 89 CYS A C 1
ATOM 678 O O . CYS A 1 89 ? -29.425 6.772 50.601 1.00 51.47 89 CYS A O 1
ATOM 680 N N . HIS A 1 90 ? -29.350 8.486 49.161 1.00 50.09 90 HIS A N 1
ATOM 681 C CA . HIS A 1 90 ? -29.026 9.506 50.174 1.00 50.09 90 HIS A CA 1
ATOM 682 C C . HIS A 1 90 ? -30.115 10.591 50.259 1.00 50.09 90 HIS A C 1
ATOM 684 O O . HIS A 1 90 ? -30.045 11.648 49.634 1.00 50.09 90 HIS A O 1
ATOM 690 N N . ASP A 1 91 ? -31.121 10.323 51.090 1.00 48.97 91 ASP A N 1
ATOM 691 C CA . ASP A 1 91 ? -32.395 11.053 51.199 1.00 48.97 91 ASP A CA 1
ATOM 692 C C . ASP A 1 91 ? -32.300 12.508 51.735 1.00 48.97 91 ASP A C 1
ATOM 694 O O . ASP A 1 91 ? -33.303 13.211 51.837 1.00 48.97 91 ASP A O 1
ATOM 698 N N . THR A 1 92 ? -31.115 13.016 52.101 1.00 51.09 92 THR A N 1
ATOM 699 C CA . THR A 1 92 ? -31.013 14.247 52.916 1.00 51.09 92 THR A CA 1
ATOM 700 C C . THR A 1 92 ? -30.388 15.481 52.262 1.00 51.09 92 THR A C 1
ATOM 702 O O . THR A 1 92 ? -30.618 16.571 52.784 1.00 51.09 92 THR A O 1
ATOM 705 N N . PHE A 1 93 ? -29.666 15.400 51.132 1.00 43.41 93 PHE A N 1
ATOM 706 C CA . PHE A 1 93 ? -28.895 16.570 50.643 1.00 43.41 93 PHE A CA 1
ATOM 707 C C . PHE A 1 93 ? -29.237 17.094 49.233 1.00 43.41 93 PHE A C 1
ATOM 709 O O . PHE A 1 93 ? -28.993 18.265 48.949 1.00 43.41 93 PHE A O 1
ATOM 716 N N . TYR A 1 94 ? -29.873 16.305 48.358 1.00 45.25 94 TYR A N 1
ATOM 717 C CA . TYR A 1 94 ? -30.062 16.683 46.941 1.00 45.25 94 TYR A CA 1
ATOM 718 C C . TYR A 1 94 ? -31.415 17.311 46.574 1.00 45.25 94 TYR A C 1
ATOM 720 O O . TYR A 1 94 ? -31.706 17.524 45.400 1.00 45.25 94 TYR A O 1
ATOM 728 N N . ARG A 1 95 ? -32.227 17.730 47.553 1.00 47.88 95 ARG A N 1
ATOM 729 C CA . ARG A 1 95 ? -33.543 18.356 47.298 1.00 47.88 95 ARG A CA 1
ATOM 730 C C . ARG A 1 95 ? -33.500 19.675 46.502 1.00 47.88 95 ARG A C 1
ATOM 732 O O . ARG A 1 95 ? -34.557 20.200 46.169 1.00 47.88 95 ARG A O 1
ATOM 739 N N . ARG A 1 96 ? -32.314 20.234 46.224 1.00 47.53 96 ARG A N 1
ATOM 740 C CA . ARG A 1 96 ? -32.143 21.555 45.592 1.00 47.53 96 ARG A CA 1
ATOM 741 C C . ARG A 1 96 ? -31.703 21.523 44.125 1.00 47.53 96 ARG A C 1
ATOM 743 O O . ARG A 1 96 ? -31.927 22.507 43.433 1.00 47.53 96 ARG A O 1
ATOM 750 N N . PHE A 1 97 ? -31.146 20.413 43.644 1.00 48.25 97 PHE A N 1
ATOM 751 C CA . PHE A 1 97 ? -30.831 20.209 42.227 1.00 48.25 97 PHE A CA 1
ATOM 752 C C . PHE A 1 97 ? -31.669 19.036 41.740 1.00 48.25 97 PHE A C 1
ATOM 754 O O . PHE A 1 97 ? -31.353 17.887 42.033 1.00 48.25 97 PHE A O 1
ATOM 761 N N . GLY A 1 98 ? -32.796 19.343 41.094 1.00 45.50 98 GLY A N 1
ATOM 762 C CA . GLY A 1 98 ? -33.809 18.368 40.700 1.00 45.50 98 GLY A CA 1
ATOM 763 C C . GLY A 1 98 ? -33.233 17.237 39.853 1.00 45.50 98 GLY A C 1
ATOM 764 O O . GLY A 1 98 ? -33.105 17.366 38.641 1.00 45.50 98 GLY A O 1
ATOM 765 N N . CYS A 1 99 ? -32.919 16.109 40.488 1.00 46.75 99 CYS A N 1
ATOM 766 C CA . CYS A 1 99 ? -32.736 14.851 39.787 1.00 46.75 99 CYS A CA 1
ATOM 767 C C . CYS A 1 99 ? -34.113 14.428 39.261 1.00 46.75 99 CYS A C 1
ATOM 769 O O . CYS A 1 99 ? -35.017 14.130 40.044 1.00 46.75 99 CYS A O 1
ATOM 771 N N . MET A 1 100 ? -34.278 14.439 37.937 1.00 45.66 100 MET A N 1
ATOM 772 C CA . MET A 1 100 ? -35.544 14.163 37.243 1.00 45.66 100 MET A CA 1
ATOM 773 C C . MET A 1 100 ? -36.109 12.761 37.548 1.00 45.66 100 MET A C 1
ATOM 775 O O . MET A 1 100 ? -37.305 12.535 37.395 1.00 45.66 100 MET A O 1
ATOM 779 N N . CYS A 1 101 ? -35.272 11.839 38.038 1.00 46.50 101 CYS A N 1
ATOM 780 C CA . CYS A 1 101 ? -35.661 10.474 38.401 1.00 46.50 101 CYS A CA 1
ATOM 781 C C . CYS A 1 101 ? -36.314 10.352 39.792 1.00 46.50 101 CYS A C 1
ATOM 783 O O . CYS A 1 101 ? -36.954 9.342 40.066 1.00 46.50 101 CYS A O 1
ATOM 785 N N . CYS A 1 102 ? -36.214 11.365 40.662 1.00 48.72 102 CYS A N 1
ATOM 786 C CA . CYS A 1 102 ? -36.855 11.367 41.984 1.00 48.72 102 CYS A CA 1
ATOM 787 C C . CYS A 1 102 ? -38.096 12.271 41.985 1.00 48.72 102 CYS A C 1
ATOM 789 O O . CYS A 1 102 ? -38.171 13.270 42.705 1.00 48.72 102 CYS A O 1
ATOM 791 N N . SER A 1 103 ? -39.085 11.933 41.156 1.00 43.53 103 SER A N 1
ATOM 792 C CA . SER A 1 103 ? -40.385 12.605 41.169 1.00 43.53 103 SER A CA 1
ATOM 793 C C . SER A 1 103 ? -41.172 12.227 42.430 1.00 43.53 103 SER A C 1
ATOM 795 O O . SER A 1 103 ? -41.860 11.215 42.487 1.00 43.53 103 SER A O 1
ATOM 797 N N . SER A 1 104 ? -41.040 13.064 43.459 1.00 42.78 104 SER A N 1
ATOM 798 C CA . SER A 1 104 ? -42.111 13.468 44.382 1.00 42.78 104 SER A CA 1
ATOM 799 C C . SER A 1 104 ? -43.017 12.375 44.985 1.00 42.78 104 SER A C 1
ATOM 801 O O . SER A 1 104 ? -44.209 12.607 45.183 1.00 42.78 104 SER A O 1
ATOM 803 N N . ALA A 1 105 ? -42.477 11.225 45.388 1.00 44.25 105 ALA A N 1
ATOM 804 C CA . ALA A 1 105 ? -43.162 10.362 46.352 1.00 44.25 105 ALA A CA 1
ATOM 805 C C . ALA A 1 105 ? -42.966 10.936 47.769 1.00 44.25 105 ALA A C 1
ATOM 807 O O . ALA A 1 105 ? -42.158 10.468 48.567 1.00 44.25 105 ALA A O 1
ATOM 808 N N . LYS A 1 106 ? -43.683 12.023 48.082 1.00 48.59 106 LYS A N 1
ATOM 809 C CA . LYS A 1 106 ? -43.894 12.455 49.471 1.00 48.59 106 LYS A CA 1
ATOM 810 C C . LYS A 1 106 ? -44.862 11.467 50.124 1.00 48.59 106 LYS A C 1
ATOM 812 O O . LYS A 1 106 ? -46.065 11.690 50.107 1.00 48.59 106 LYS A O 1
ATOM 817 N N . GLY A 1 107 ? -44.344 10.380 50.673 1.00 45.41 107 GLY A N 1
ATOM 818 C CA . GLY A 1 107 ? -45.160 9.420 51.406 1.00 45.41 107 GLY A CA 1
ATOM 819 C C . GLY A 1 107 ? -44.333 8.229 51.843 1.00 45.41 107 GLY A C 1
ATOM 820 O O . GLY A 1 107 ? -44.089 7.342 51.044 1.00 45.41 107 GLY A O 1
ATOM 821 N N . GLU A 1 108 ? -43.868 8.292 53.089 1.00 42.94 108 GLU A N 1
ATOM 822 C CA . GLU A 1 108 ? -43.548 7.166 53.974 1.00 42.94 108 GLU A CA 1
ATOM 823 C C . GLU A 1 108 ? -42.984 5.898 53.313 1.00 42.94 108 GLU A C 1
ATOM 825 O O . GLU A 1 108 ? -43.704 5.014 52.861 1.00 42.94 108 GLU A O 1
ATOM 830 N N . GLY A 1 109 ? -41.655 5.785 53.375 1.00 46.88 109 GLY A N 1
ATOM 831 C CA . GLY A 1 109 ? -40.944 4.535 53.146 1.00 46.88 109 GLY A CA 1
ATOM 832 C C . GLY A 1 109 ? -40.402 4.392 51.730 1.00 46.88 109 GLY A C 1
ATOM 833 O O . GLY A 1 109 ? -40.895 3.574 50.958 1.00 46.88 109 GLY A O 1
ATOM 834 N N . CYS A 1 110 ? -39.298 5.090 51.424 1.00 47.91 110 CYS A N 1
ATOM 835 C CA . CYS A 1 110 ? -38.322 4.532 50.484 1.00 47.91 110 CYS A CA 1
ATOM 836 C C . CYS A 1 110 ? -38.064 3.093 50.944 1.00 47.91 110 CYS A C 1
ATOM 838 O O . CYS A 1 110 ? -37.594 2.897 52.064 1.00 47.91 110 CYS A O 1
ATOM 840 N N . LEU A 1 111 ? -38.504 2.130 50.131 1.00 45.69 111 LEU A N 1
ATOM 841 C CA . LEU A 1 111 ? -38.625 0.692 50.384 1.00 45.69 111 LEU A CA 1
ATOM 842 C C . LEU A 1 111 ? -37.326 0.069 50.924 1.00 45.69 111 LEU A C 1
ATOM 844 O O . LEU A 1 111 ? -36.648 -0.690 50.244 1.00 45.69 111 LEU A O 1
ATOM 848 N N . ARG A 1 112 ? -37.005 0.325 52.192 1.00 46.69 112 ARG A N 1
ATOM 849 C CA . ARG A 1 112 ? -35.952 -0.374 52.936 1.00 46.69 112 ARG A CA 1
ATOM 850 C C . ARG A 1 112 ? -36.320 -1.841 53.195 1.00 46.69 112 ARG A C 1
ATOM 852 O O . ARG A 1 112 ? -35.454 -2.618 53.561 1.00 46.69 112 ARG A O 1
ATOM 859 N N . ASN A 1 113 ? -37.576 -2.231 52.955 1.00 41.97 113 ASN A N 1
ATOM 860 C CA . ASN A 1 113 ? -38.125 -3.534 53.341 1.00 41.97 113 ASN A CA 1
ATOM 861 C C . ASN A 1 113 ? -38.424 -4.481 52.166 1.00 41.97 113 ASN A C 1
ATOM 863 O O . ASN A 1 113 ? -39.196 -5.421 52.335 1.00 41.97 113 ASN A O 1
ATOM 867 N N . GLY A 1 114 ? -37.864 -4.259 50.973 1.00 44.12 114 GLY A N 1
ATOM 868 C CA . GLY A 1 114 ? -38.265 -5.071 49.820 1.00 44.12 114 GLY A CA 1
ATOM 869 C C . GLY A 1 114 ? -37.304 -5.146 48.646 1.00 44.12 114 GLY A C 1
ATOM 870 O O . GLY A 1 114 ? -37.743 -5.573 47.581 1.00 44.12 114 GLY A O 1
ATOM 871 N N . HIS A 1 115 ? -36.028 -4.772 48.789 1.00 50.34 115 HIS A N 1
ATOM 872 C CA . HIS A 1 115 ? -35.079 -5.190 47.761 1.00 50.34 115 HIS A CA 1
ATOM 873 C C . HIS A 1 115 ? -34.962 -6.720 47.838 1.00 50.34 115 HIS A C 1
ATOM 875 O O . HIS A 1 115 ? -34.597 -7.237 48.898 1.00 50.34 115 HIS A O 1
ATOM 881 N N . PRO A 1 116 ? -35.331 -7.469 46.778 1.00 52.75 116 PRO A N 1
ATOM 882 C CA . PRO A 1 116 ? -35.133 -8.911 46.768 1.00 52.75 116 PRO A CA 1
ATOM 883 C C . PRO A 1 116 ? -33.656 -9.145 47.053 1.00 52.75 116 PRO A C 1
ATOM 885 O O . PRO A 1 116 ? -32.829 -8.556 46.359 1.00 52.75 116 PRO A O 1
ATOM 888 N N . LYS A 1 117 ? -33.344 -9.928 48.099 1.00 63.44 117 LYS A N 1
ATOM 889 C CA . LYS A 1 117 ? -31.972 -10.250 48.514 1.00 63.44 117 LYS A CA 1
ATOM 890 C C . LYS A 1 117 ? -31.184 -10.632 47.263 1.00 63.44 117 LYS A C 1
ATOM 892 O O . LYS A 1 117 ? -31.367 -11.726 46.729 1.00 63.44 117 LYS A O 1
ATOM 897 N N . GLY A 1 118 ? -30.396 -9.694 46.740 1.00 64.88 118 GLY A N 1
ATOM 898 C CA . GLY A 1 118 ? -29.711 -9.886 45.473 1.00 64.88 118 GLY A CA 1
ATOM 899 C C . GLY A 1 118 ? -28.775 -11.067 45.642 1.00 64.88 118 GLY A C 1
ATOM 900 O O . GLY A 1 118 ? -28.052 -11.121 46.628 1.00 64.88 118 GLY A O 1
ATOM 901 N N . HIS A 1 119 ? -28.805 -12.043 44.736 1.00 86.00 119 HIS A N 1
ATOM 902 C CA . HIS A 1 119 ? -27.920 -13.201 44.826 1.00 86.00 119 HIS A CA 1
ATOM 903 C C . HIS A 1 119 ? -26.489 -12.767 44.450 1.00 86.00 119 HIS A C 1
ATOM 905 O O . HIS A 1 119 ? -26.198 -12.646 43.256 1.00 86.00 119 HIS A O 1
ATOM 911 N N . PRO A 1 120 ? -25.560 -12.559 45.410 1.00 86.50 120 PRO A N 1
ATOM 912 C CA . PRO A 1 120 ? -24.232 -12.021 45.100 1.00 86.50 120 PRO A CA 1
ATOM 913 C C . PRO A 1 120 ? -23.413 -12.994 44.242 1.00 86.50 120 PRO A C 1
ATOM 915 O O . PRO A 1 120 ? -22.563 -12.574 43.462 1.00 86.50 120 PRO A O 1
ATOM 918 N N . LEU A 1 121 ? -23.703 -14.297 44.345 1.00 89.00 121 LEU A N 1
ATOM 919 C CA . LEU A 1 121 ? -23.113 -15.336 43.502 1.00 89.00 121 LEU A CA 1
ATOM 920 C C . LEU A 1 121 ? -23.518 -15.183 42.033 1.00 89.00 121 LEU A C 1
ATOM 922 O O . LEU A 1 121 ? -22.665 -15.317 41.163 1.00 89.00 121 LEU A O 1
ATOM 926 N N . LEU A 1 122 ? -24.786 -14.855 41.758 1.00 91.56 122 LEU A N 1
ATOM 927 C CA . LEU A 1 122 ? -25.256 -14.620 40.393 1.00 91.56 122 LEU A CA 1
ATOM 928 C C . LEU A 1 122 ? -24.591 -13.369 39.809 1.00 91.56 122 LEU A C 1
ATOM 930 O O . LEU A 1 122 ? -24.083 -13.417 38.695 1.00 91.56 122 LEU A O 1
ATOM 934 N N . ALA A 1 123 ? -24.522 -12.280 40.583 1.00 91.44 123 ALA A N 1
ATOM 935 C CA . ALA A 1 123 ? -23.858 -11.045 40.163 1.00 91.44 123 ALA A CA 1
ATOM 936 C C . ALA A 1 123 ? -22.371 -11.273 39.832 1.00 91.44 123 ALA A C 1
ATOM 938 O O . ALA A 1 123 ? -21.897 -10.839 38.784 1.00 91.44 123 ALA A O 1
ATOM 939 N N . ARG A 1 124 ? -21.649 -12.014 40.684 1.00 94.00 124 ARG A N 1
ATOM 940 C CA . ARG A 1 124 ? -20.253 -12.404 40.428 1.00 94.00 124 ARG A CA 1
ATOM 941 C C . ARG A 1 124 ? -20.119 -13.310 39.204 1.00 94.00 124 ARG A C 1
ATOM 943 O O . ARG A 1 124 ? -19.213 -13.104 38.407 1.00 94.00 124 ARG A O 1
ATOM 950 N N . GLY A 1 125 ? -21.021 -14.279 39.035 1.00 94.25 125 GLY A N 1
ATOM 951 C CA . GLY A 1 125 ? -21.034 -15.171 37.874 1.00 94.25 125 GLY A CA 1
ATOM 952 C C . GLY A 1 125 ? -21.215 -14.416 36.556 1.00 94.25 125 GLY A C 1
ATOM 953 O O . GLY A 1 125 ? -20.454 -14.639 35.620 1.00 94.25 125 GLY A O 1
ATOM 954 N N . VAL A 1 126 ? -22.159 -13.468 36.507 1.00 95.88 126 VAL A N 1
ATOM 955 C CA . VAL A 1 126 ? -22.382 -12.611 35.331 1.00 95.88 126 VAL A CA 1
ATOM 956 C C . VAL A 1 126 ? -21.143 -11.771 35.021 1.00 95.88 126 VAL A C 1
ATOM 958 O O . VAL A 1 126 ? -20.713 -11.744 33.874 1.00 95.88 126 VAL A O 1
ATOM 961 N N . LEU A 1 127 ? -20.526 -11.134 36.024 1.00 96.31 127 LEU A N 1
ATOM 962 C CA . LEU A 1 127 ? -19.300 -10.360 35.799 1.00 96.31 127 LEU A CA 1
ATOM 963 C C . LEU A 1 127 ? -18.140 -11.216 35.301 1.00 96.31 127 LEU A C 1
ATOM 965 O O . LEU A 1 127 ? -17.430 -10.793 34.395 1.00 96.31 127 LEU A O 1
ATOM 969 N N . LEU A 1 128 ? -17.960 -12.411 35.867 1.00 97.38 128 LEU A N 1
ATOM 970 C CA . LEU A 1 128 ? -16.903 -13.325 35.449 1.00 97.38 128 LEU A CA 1
ATOM 971 C C . LEU A 1 128 ? -17.053 -13.680 33.968 1.00 97.38 128 LEU A C 1
ATOM 973 O O . LEU A 1 128 ? -16.095 -13.536 33.215 1.00 97.38 128 LEU A O 1
ATOM 977 N N . VAL A 1 129 ? -18.261 -14.057 33.537 1.00 97.56 129 VAL A N 1
ATOM 978 C CA . VAL A 1 129 ? -18.542 -14.345 32.123 1.00 97.56 129 VAL A CA 1
ATOM 979 C C . VAL A 1 129 ? -18.285 -13.114 31.254 1.00 97.56 129 VAL A C 1
ATOM 981 O O . VAL A 1 129 ? -17.598 -13.222 30.244 1.00 97.56 129 VAL A O 1
ATOM 984 N N . SER A 1 130 ? -18.764 -11.937 31.658 1.00 97.50 130 SER A N 1
ATOM 985 C CA . SER A 1 130 ? -18.582 -10.701 30.893 1.00 97.50 130 SER A CA 1
ATOM 986 C C . SER A 1 130 ? -17.111 -10.311 30.721 1.00 97.50 130 SER A C 1
ATOM 988 O O . SER A 1 130 ? -16.701 -9.967 29.617 1.00 97.50 130 SER A O 1
ATOM 990 N N . PHE A 1 131 ? -16.287 -10.398 31.771 1.00 97.62 131 PHE A N 1
ATOM 991 C CA . PHE A 1 131 ? -14.853 -10.118 31.651 1.00 97.62 131 PHE A CA 1
ATOM 992 C C . PHE A 1 131 ? -14.119 -11.187 30.831 1.00 97.62 131 PHE A C 1
ATOM 994 O O . PHE A 1 131 ? -13.219 -10.842 30.070 1.00 97.62 131 PHE A O 1
ATOM 1001 N N . CYS A 1 132 ? -14.527 -12.459 30.904 1.00 96.75 132 CYS A N 1
ATOM 1002 C CA . CYS A 1 132 ? -14.010 -13.496 30.006 1.00 96.75 132 CYS A CA 1
ATOM 1003 C C . CYS A 1 132 ? -14.354 -13.214 28.534 1.00 96.75 132 CYS A C 1
ATOM 1005 O O . CYS A 1 132 ? -13.504 -13.412 27.670 1.00 96.75 132 CYS A O 1
ATOM 1007 N N . LEU A 1 133 ? -15.557 -12.706 28.243 1.00 97.00 133 LEU A N 1
ATOM 1008 C CA . LEU A 1 133 ? -15.931 -12.281 26.890 1.00 97.00 133 LEU A CA 1
ATOM 1009 C C . LEU A 1 133 ? -15.080 -11.099 26.407 1.00 97.00 133 LEU A C 1
ATOM 1011 O O . LEU A 1 133 ? -14.652 -11.099 25.257 1.00 97.00 133 LEU A O 1
ATOM 1015 N N . VAL A 1 134 ? -14.773 -10.133 27.281 1.00 95.81 134 VAL A N 1
ATOM 1016 C CA . VAL A 1 134 ? -13.852 -9.031 26.947 1.00 95.81 134 VAL A CA 1
ATOM 1017 C C . VAL A 1 134 ? -12.465 -9.570 26.588 1.00 95.81 134 VAL A C 1
ATOM 1019 O O . VAL A 1 134 ? -11.894 -9.126 25.597 1.00 95.81 134 VAL A O 1
ATOM 1022 N N . ILE A 1 135 ? -11.934 -10.554 27.325 1.00 95.56 135 ILE A N 1
ATOM 1023 C CA . ILE A 1 135 ? -10.660 -11.211 26.968 1.00 95.56 135 ILE A CA 1
ATOM 1024 C C . ILE A 1 135 ? -10.765 -11.870 25.588 1.00 95.56 135 ILE A C 1
ATOM 1026 O O . ILE A 1 135 ? -9.890 -11.661 24.755 1.00 95.56 135 ILE A O 1
ATOM 1030 N N . GLY A 1 136 ? -11.845 -12.612 25.325 1.00 94.56 136 GLY A N 1
ATOM 1031 C CA . GLY A 1 136 ? -12.069 -13.262 24.032 1.00 94.56 136 GLY A CA 1
ATOM 1032 C C . GLY A 1 136 ? -12.086 -12.280 22.857 1.00 94.56 136 GLY A C 1
ATOM 1033 O O . GLY A 1 136 ? -11.449 -12.537 21.841 1.00 94.56 136 GLY A O 1
ATOM 1034 N N . LEU A 1 137 ? -12.739 -11.123 23.006 1.00 94.19 137 LEU A N 1
ATOM 1035 C CA . LEU A 1 137 ? -12.722 -10.090 21.965 1.00 94.19 137 LEU A CA 1
ATOM 1036 C C . LEU A 1 137 ? -11.343 -9.435 21.792 1.00 94.19 137 LEU A C 1
ATOM 1038 O O . LEU A 1 137 ? -10.977 -9.106 20.670 1.00 94.19 137 LEU A O 1
ATOM 1042 N N . ASN A 1 138 ? -10.557 -9.282 22.865 1.00 92.50 138 ASN A N 1
ATOM 1043 C CA . ASN A 1 138 ? -9.181 -8.780 22.756 1.00 92.50 138 ASN A CA 1
ATOM 1044 C C . ASN A 1 138 ? -8.261 -9.756 22.006 1.00 92.50 138 ASN A C 1
ATOM 1046 O O . ASN A 1 138 ? -7.376 -9.310 21.285 1.00 92.50 138 ASN A O 1
ATOM 1050 N N . VAL A 1 139 ? -8.490 -11.069 22.118 1.00 92.81 139 VAL A N 1
ATOM 1051 C CA . VAL A 1 139 ? -7.815 -12.062 21.259 1.00 92.81 139 VAL A CA 1
ATOM 1052 C C . VAL A 1 139 ? -8.223 -11.876 19.794 1.00 92.81 139 VAL A C 1
ATOM 1054 O O . VAL A 1 139 ? -7.389 -12.000 18.907 1.00 92.81 139 VAL A O 1
ATOM 1057 N N . GLY A 1 140 ? -9.483 -11.514 19.535 1.00 91.56 140 GLY A N 1
ATOM 1058 C CA . GLY A 1 140 ? -9.942 -11.141 18.194 1.00 91.56 140 GLY A CA 1
ATOM 1059 C C . GLY A 1 140 ? -9.174 -9.952 17.607 1.00 91.56 140 GLY A C 1
ATOM 1060 O O . GLY A 1 140 ? -8.775 -10.016 16.450 1.00 91.56 140 GLY A O 1
ATOM 1061 N N . ILE A 1 141 ? -8.908 -8.911 18.408 1.00 91.19 141 ILE A N 1
ATOM 1062 C CA . ILE A 1 141 ? -8.073 -7.768 17.988 1.00 91.19 141 ILE A CA 1
ATOM 1063 C C . ILE A 1 141 ? -6.670 -8.243 17.592 1.00 91.19 141 ILE A C 1
ATOM 1065 O O . ILE A 1 141 ? -6.149 -7.817 16.567 1.00 91.19 141 ILE A O 1
ATOM 1069 N N . ASP A 1 142 ? -6.062 -9.129 18.386 1.00 91.56 142 ASP A N 1
ATOM 1070 C CA . ASP A 1 142 ? -4.716 -9.649 18.114 1.00 91.56 142 ASP A CA 1
ATOM 1071 C C . ASP A 1 142 ? -4.662 -10.446 16.800 1.00 91.56 142 ASP A C 1
ATOM 1073 O O . ASP A 1 142 ? -3.738 -10.257 16.015 1.00 91.56 142 ASP A O 1
ATOM 1077 N N . ASN A 1 143 ? -5.685 -11.258 16.511 1.00 92.75 143 ASN A N 1
ATOM 1078 C CA . ASN A 1 143 ? -5.778 -11.998 15.248 1.00 92.75 143 ASN A CA 1
ATOM 1079 C C . ASN A 1 143 ? -5.882 -11.058 14.038 1.00 92.75 143 ASN A C 1
ATOM 1081 O O . ASN A 1 143 ? -5.107 -11.194 13.096 1.00 92.75 143 ASN A O 1
ATOM 1085 N N . VAL A 1 144 ? -6.786 -10.072 14.086 1.00 90.88 144 VAL A N 1
ATOM 1086 C CA . VAL A 1 144 ? -6.949 -9.106 12.985 1.00 90.88 144 VAL A CA 1
ATOM 1087 C C . VAL A 1 144 ? -5.687 -8.250 12.816 1.00 90.88 144 VAL A C 1
ATOM 1089 O O . VAL A 1 144 ? -5.303 -7.924 11.696 1.00 90.88 144 VAL A O 1
ATOM 1092 N N . ARG A 1 145 ? -4.981 -7.925 13.909 1.00 92.31 145 ARG A N 1
ATOM 1093 C CA . ARG A 1 145 ? -3.681 -7.236 13.844 1.00 92.31 145 ARG A CA 1
ATOM 1094 C C . ARG A 1 145 ? -2.654 -8.039 13.046 1.00 92.31 145 ARG A C 1
ATOM 1096 O O . ARG A 1 145 ? -1.938 -7.451 12.242 1.00 92.31 145 ARG A O 1
ATOM 1103 N N . LEU A 1 146 ? -2.556 -9.346 13.294 1.00 92.75 146 LEU A N 1
ATOM 1104 C CA . LEU A 1 146 ? -1.611 -10.216 12.588 1.00 92.75 146 LEU A CA 1
ATOM 1105 C C . LEU A 1 146 ? -1.924 -10.284 11.089 1.00 92.75 146 LEU A C 1
ATOM 1107 O O . LEU A 1 146 ? -1.002 -10.196 10.287 1.00 92.75 146 LEU A O 1
ATOM 1111 N N . GLU A 1 147 ? -3.206 -10.360 10.721 1.00 92.69 147 GLU A N 1
ATOM 1112 C CA . GLU A 1 147 ? -3.633 -10.316 9.316 1.00 92.69 147 GLU A CA 1
ATOM 1113 C C . GLU A 1 147 ? -3.226 -8.994 8.647 1.00 92.69 147 GLU A C 1
ATOM 1115 O O . GLU A 1 147 ? -2.615 -9.010 7.582 1.00 92.69 147 GLU A O 1
ATOM 1120 N N . VAL A 1 148 ? -3.463 -7.846 9.296 1.00 90.88 148 VAL A N 1
ATOM 1121 C CA . VAL A 1 148 ? -3.047 -6.540 8.752 1.00 90.88 148 VAL A CA 1
ATOM 1122 C C . VAL A 1 148 ? -1.524 -6.431 8.618 1.00 90.88 148 VAL A C 1
ATOM 1124 O O . VAL A 1 148 ? -1.049 -5.932 7.603 1.00 90.88 148 VAL A O 1
ATOM 1127 N N . SER A 1 149 ? -0.750 -6.903 9.600 1.00 92.25 149 SER A N 1
ATOM 1128 C CA . SER A 1 149 ? 0.722 -6.912 9.529 1.00 92.25 149 SER A CA 1
ATOM 1129 C C . SER A 1 149 ? 1.226 -7.761 8.352 1.00 92.25 149 SER A C 1
ATOM 1131 O O . SER A 1 149 ? 2.050 -7.286 7.571 1.00 92.25 149 SER A O 1
ATOM 1133 N N . GLU A 1 150 ? 0.670 -8.960 8.139 1.00 93.69 150 GLU A N 1
ATOM 1134 C CA . GLU A 1 150 ? 1.022 -9.802 6.986 1.00 93.69 150 GLU A CA 1
ATOM 1135 C C . GLU A 1 150 ? 0.697 -9.112 5.652 1.00 93.69 150 GLU A C 1
ATOM 1137 O O . GLU A 1 150 ? 1.481 -9.179 4.703 1.00 93.69 150 GLU A O 1
ATOM 1142 N N . LEU A 1 151 ? -0.441 -8.417 5.570 1.00 91.69 151 LEU A N 1
ATOM 1143 C CA . LEU A 1 151 ? -0.827 -7.681 4.368 1.00 91.69 151 LEU A CA 1
ATOM 1144 C C . LEU A 1 151 ? 0.084 -6.486 4.090 1.00 91.69 151 LEU A C 1
ATOM 1146 O O . LEU A 1 151 ? 0.438 -6.267 2.934 1.00 91.69 151 LEU A O 1
ATOM 1150 N N . LEU A 1 152 ? 0.513 -5.750 5.118 1.00 90.62 152 LEU A N 1
ATOM 1151 C CA . LEU A 1 152 ? 1.473 -4.656 4.948 1.00 90.62 152 LEU A CA 1
ATOM 1152 C C . LEU A 1 152 ? 2.821 -5.157 4.415 1.00 90.62 152 LEU A C 1
ATOM 1154 O O . LEU A 1 152 ? 3.402 -4.510 3.546 1.00 90.62 152 LEU A O 1
ATOM 1158 N N . LEU A 1 153 ? 3.282 -6.330 4.859 1.00 92.25 153 LEU A N 1
ATOM 1159 C CA . LEU A 1 153 ? 4.490 -6.952 4.309 1.00 92.25 153 LEU A CA 1
ATOM 1160 C C . LEU A 1 153 ? 4.320 -7.336 2.833 1.00 92.25 153 LEU A C 1
ATOM 1162 O O . LEU A 1 153 ? 5.223 -7.086 2.043 1.00 92.25 153 LEU A O 1
ATOM 1166 N N . LYS A 1 154 ? 3.154 -7.863 2.432 1.00 93.00 154 LYS A N 1
ATOM 1167 C CA . LYS A 1 154 ? 2.861 -8.160 1.014 1.00 93.00 154 LYS A CA 1
ATOM 1168 C C . LYS A 1 154 ? 2.797 -6.900 0.149 1.00 93.00 154 LYS A C 1
ATOM 1170 O O . LYS A 1 154 ? 3.241 -6.929 -0.995 1.00 93.00 154 LYS A O 1
ATOM 1175 N N . VAL A 1 155 ? 2.245 -5.802 0.678 1.00 89.38 155 VAL A N 1
ATOM 1176 C CA . VAL A 1 155 ? 2.261 -4.492 0.001 1.00 89.38 155 VAL A CA 1
ATOM 1177 C C . VAL A 1 155 ? 3.700 -4.031 -0.208 1.00 89.38 155 VAL A C 1
ATOM 1179 O O . VAL A 1 155 ? 4.046 -3.636 -1.316 1.00 89.38 155 VAL A O 1
ATOM 1182 N N . SER A 1 156 ? 4.536 -4.110 0.830 1.00 93.00 156 SER A N 1
ATOM 1183 C CA . SER A 1 156 ? 5.953 -3.754 0.734 1.00 93.00 156 SER A CA 1
ATOM 1184 C C . SER A 1 156 ? 6.690 -4.624 -0.288 1.00 93.00 156 SER A C 1
ATOM 1186 O O . SER A 1 156 ? 7.282 -4.070 -1.203 1.00 93.00 156 SER A O 1
ATOM 1188 N N . GLU A 1 157 ? 6.579 -5.953 -0.228 1.00 92.62 157 GLU A N 1
ATOM 1189 C CA . GLU A 1 157 ? 7.249 -6.863 -1.175 1.00 92.62 157 GLU A CA 1
ATOM 1190 C C . GLU A 1 157 ? 6.891 -6.557 -2.638 1.00 92.62 157 GLU A C 1
ATOM 1192 O O . GLU A 1 157 ? 7.745 -6.592 -3.521 1.00 92.62 157 GLU A O 1
ATOM 1197 N N . LEU A 1 158 ? 5.632 -6.211 -2.916 1.00 89.69 158 LEU A N 1
ATOM 1198 C CA . LEU A 1 158 ? 5.228 -5.832 -4.268 1.00 89.69 158 LEU A CA 1
ATOM 1199 C C . LEU A 1 158 ? 5.701 -4.440 -4.675 1.00 89.69 158 LEU A C 1
ATOM 1201 O O . LEU A 1 158 ? 6.058 -4.258 -5.835 1.00 89.69 158 LEU A O 1
ATOM 1205 N N . LEU A 1 159 ? 5.701 -3.466 -3.762 1.00 88.19 159 LEU A N 1
ATOM 1206 C CA . LEU A 1 159 ? 6.267 -2.143 -4.036 1.00 88.19 159 LEU A CA 1
ATOM 1207 C C . LEU A 1 159 ? 7.774 -2.227 -4.292 1.00 88.19 159 LEU A C 1
ATOM 1209 O O . LEU A 1 159 ? 8.261 -1.539 -5.182 1.00 88.19 159 LEU A O 1
ATOM 1213 N N . ASP A 1 160 ? 8.477 -3.095 -3.566 1.00 90.94 160 ASP A N 1
ATOM 1214 C CA . ASP A 1 160 ? 9.888 -3.422 -3.786 1.00 90.94 160 ASP A CA 1
ATOM 1215 C C . ASP A 1 160 ? 10.086 -4.048 -5.171 1.00 90.94 160 ASP A C 1
ATOM 1217 O O . ASP A 1 160 ? 10.855 -3.543 -5.978 1.00 90.94 160 ASP A O 1
ATOM 1221 N N . GLY A 1 161 ? 9.267 -5.042 -5.530 1.00 89.25 161 GLY A N 1
ATOM 1222 C CA . GLY A 1 161 ? 9.313 -5.645 -6.862 1.00 89.25 161 GLY A CA 1
ATOM 1223 C C . GLY A 1 161 ? 9.002 -4.672 -8.009 1.00 89.25 161 GLY A C 1
ATOM 1224 O O . GLY A 1 161 ? 9.537 -4.831 -9.103 1.00 89.25 161 GLY A O 1
ATOM 1225 N N . VAL A 1 162 ? 8.146 -3.663 -7.798 1.00 86.44 162 VAL A N 1
ATOM 1226 C CA . VAL A 1 162 ? 7.914 -2.590 -8.787 1.00 86.44 162 VAL A CA 1
ATOM 1227 C C . VAL A 1 162 ? 9.072 -1.592 -8.807 1.00 86.44 162 VAL A C 1
ATOM 1229 O O . VAL A 1 162 ? 9.458 -1.143 -9.885 1.00 86.44 162 VAL A O 1
ATOM 1232 N N . SER A 1 163 ? 9.637 -1.269 -7.644 1.00 90.75 163 SER A N 1
ATOM 1233 C CA . SER A 1 163 ? 10.839 -0.444 -7.516 1.00 90.75 163 SER A CA 1
ATOM 1234 C C . SER A 1 163 ? 12.011 -1.055 -8.283 1.00 90.75 163 SER A C 1
ATOM 1236 O O . SER A 1 163 ? 12.604 -0.364 -9.107 1.00 90.75 163 SER A O 1
ATOM 1238 N N . ASP A 1 164 ? 12.291 -2.342 -8.078 1.00 92.38 164 ASP A N 1
ATOM 1239 C CA . ASP A 1 164 ? 13.375 -3.067 -8.745 1.00 92.38 164 ASP A CA 1
ATOM 1240 C C . ASP A 1 164 ? 13.203 -3.052 -10.266 1.00 92.38 164 ASP A C 1
ATOM 1242 O O . ASP A 1 164 ? 14.111 -2.627 -10.968 1.00 92.38 164 ASP A O 1
ATOM 1246 N N . MET A 1 165 ? 12.004 -3.356 -10.781 1.00 88.88 165 MET A N 1
ATOM 1247 C CA . MET A 1 165 ? 11.738 -3.272 -12.227 1.00 88.88 165 MET A CA 1
ATOM 1248 C C . MET A 1 165 ? 11.995 -1.872 -12.795 1.00 88.88 165 MET A C 1
ATOM 1250 O O . MET A 1 165 ? 12.558 -1.725 -13.875 1.00 88.88 165 MET A O 1
ATOM 1254 N N . MET A 1 166 ? 11.571 -0.820 -12.090 1.00 87.44 166 MET A N 1
ATOM 1255 C CA . MET A 1 166 ? 11.803 0.553 -12.550 1.00 87.44 166 MET A CA 1
ATOM 1256 C C . MET A 1 166 ? 13.284 0.951 -12.423 1.00 87.44 166 MET A C 1
ATOM 1258 O O . MET A 1 166 ? 13.755 1.800 -13.179 1.00 87.44 166 MET A O 1
ATOM 1262 N N . SER A 1 167 ? 14.023 0.355 -11.482 1.00 92.19 167 SER A N 1
ATOM 1263 C CA . SER A 1 167 ? 15.474 0.519 -11.365 1.00 92.19 167 S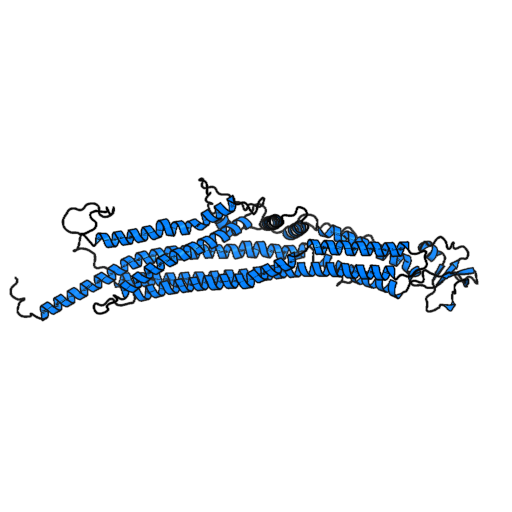ER A CA 1
ATOM 1264 C C . SER A 1 167 ? 16.195 -0.159 -12.527 1.00 92.19 167 SER A C 1
ATOM 1266 O O . SER A 1 167 ? 17.024 0.485 -13.165 1.00 92.19 167 SER A O 1
ATOM 1268 N N . ASP A 1 168 ? 15.827 -1.399 -12.854 1.00 91.25 168 ASP A N 1
ATOM 1269 C CA . ASP A 1 168 ? 16.375 -2.146 -13.990 1.00 91.25 168 ASP A CA 1
ATOM 1270 C C . ASP A 1 168 ? 16.131 -1.384 -15.301 1.00 91.25 168 ASP A C 1
ATOM 1272 O O . ASP A 1 168 ? 17.034 -1.236 -16.122 1.00 91.25 168 ASP A O 1
ATOM 1276 N N . LEU A 1 169 ? 14.945 -0.780 -15.457 1.00 88.81 169 LEU A N 1
ATOM 1277 C CA . LEU A 1 169 ? 14.623 0.083 -16.596 1.00 88.81 169 LEU A CA 1
ATOM 1278 C C . LEU A 1 169 ? 15.596 1.255 -16.748 1.00 88.81 169 LEU A C 1
ATOM 1280 O O . LEU A 1 169 ? 16.056 1.574 -17.848 1.00 88.81 169 LEU A O 1
ATOM 1284 N N . ASN A 1 170 ? 15.880 1.922 -15.632 1.00 91.06 170 ASN A N 1
ATOM 1285 C CA . ASN A 1 170 ? 16.806 3.040 -15.598 1.00 91.06 170 ASN A CA 1
ATOM 1286 C C . ASN A 1 170 ? 18.242 2.579 -15.891 1.00 91.06 170 ASN A C 1
ATOM 1288 O O . ASN A 1 170 ? 18.973 3.274 -16.596 1.00 91.06 170 ASN A O 1
ATOM 1292 N N . ASP A 1 171 ? 18.633 1.403 -15.406 1.00 93.00 171 ASP A N 1
ATOM 1293 C CA . ASP A 1 171 ? 19.951 0.828 -15.664 1.00 93.00 171 ASP A CA 1
ATOM 1294 C C . ASP A 1 171 ? 20.120 0.442 -17.142 1.00 93.00 171 ASP A C 1
ATOM 1296 O O . ASP A 1 171 ? 21.145 0.789 -17.735 1.00 93.00 171 ASP A O 1
ATOM 1300 N N . TYR A 1 172 ? 19.101 -0.145 -17.785 1.00 92.12 172 TYR A N 1
ATOM 1301 C CA . TYR A 1 172 ? 19.111 -0.381 -19.233 1.00 92.12 172 TYR A CA 1
ATOM 1302 C C . TYR A 1 172 ? 19.239 0.925 -20.021 1.00 92.12 172 TYR A C 1
ATOM 1304 O O . TYR A 1 172 ? 20.032 1.005 -20.958 1.00 92.12 172 TYR A O 1
ATOM 1312 N N . ALA A 1 173 ? 18.511 1.977 -19.634 1.00 92.12 173 ALA A N 1
ATOM 1313 C CA . ALA A 1 173 ? 18.632 3.289 -20.265 1.00 92.12 173 ALA A CA 1
ATOM 1314 C C . ALA A 1 173 ? 20.057 3.856 -20.135 1.00 92.12 173 ALA A C 1
ATOM 1316 O O . ALA A 1 173 ? 20.656 4.294 -21.119 1.00 92.12 173 ALA A O 1
ATOM 1317 N N . LEU A 1 174 ? 20.660 3.792 -18.947 1.00 93.94 174 LEU A N 1
ATOM 1318 C CA . LEU A 1 174 ? 22.038 4.238 -18.745 1.00 93.94 174 LEU A CA 1
ATOM 1319 C C . LEU A 1 174 ? 23.045 3.414 -19.558 1.00 93.94 174 LEU A C 1
ATOM 1321 O O . LEU A 1 174 ? 23.983 3.985 -20.121 1.00 93.94 174 LEU A O 1
ATOM 1325 N N . ASP A 1 175 ? 22.843 2.103 -19.670 1.00 94.31 175 ASP A N 1
ATOM 1326 C CA . ASP A 1 175 ? 23.712 1.231 -20.457 1.00 94.31 175 ASP A CA 1
ATOM 1327 C C . ASP A 1 175 ? 23.597 1.497 -21.968 1.00 94.31 175 ASP A C 1
ATOM 1329 O O . ASP A 1 175 ? 24.613 1.552 -22.668 1.00 94.31 175 ASP A O 1
ATOM 1333 N N . MET A 1 176 ? 22.392 1.796 -22.471 1.00 92.88 176 MET A N 1
ATOM 1334 C CA . MET A 1 176 ? 22.196 2.271 -23.848 1.00 92.88 176 MET A CA 1
ATOM 1335 C C . MET A 1 176 ? 22.973 3.565 -24.116 1.00 92.88 176 MET A C 1
ATOM 1337 O O . MET A 1 176 ? 23.643 3.678 -25.143 1.00 92.88 176 MET A O 1
ATOM 1341 N N . ASN A 1 177 ? 22.939 4.528 -23.188 1.00 95.50 177 ASN A N 1
ATOM 1342 C CA . ASN A 1 177 ? 23.679 5.787 -23.310 1.00 95.50 177 ASN A CA 1
ATOM 1343 C C . ASN A 1 177 ? 25.203 5.558 -23.341 1.00 95.50 177 ASN A C 1
ATOM 1345 O O . ASN A 1 177 ? 25.913 6.104 -24.189 1.00 95.50 177 ASN A O 1
ATOM 1349 N N . VAL A 1 178 ? 25.720 4.699 -22.456 1.00 96.12 178 VAL A N 1
ATOM 1350 C CA . VAL A 1 178 ? 27.149 4.342 -22.433 1.00 96.12 178 VAL A CA 1
ATOM 1351 C C . VAL A 1 178 ? 27.565 3.650 -23.732 1.00 96.12 178 VAL A C 1
ATOM 1353 O O . VAL A 1 178 ? 28.591 4.005 -24.319 1.00 96.12 178 VAL A O 1
ATOM 1356 N N . THR A 1 179 ? 26.766 2.693 -24.197 1.00 94.81 179 THR A N 1
ATOM 1357 C CA . THR A 1 179 ? 27.007 1.937 -25.433 1.00 94.81 179 THR A CA 1
ATOM 1358 C C . THR A 1 179 ? 27.001 2.860 -26.651 1.00 94.81 179 THR A C 1
ATOM 1360 O O . THR A 1 179 ? 27.934 2.836 -27.457 1.00 94.81 179 THR A O 1
ATOM 1363 N N . ALA A 1 180 ? 26.035 3.776 -26.732 1.00 94.12 180 ALA A N 1
ATOM 1364 C CA . ALA A 1 180 ? 25.988 4.817 -27.753 1.00 94.12 180 ALA A CA 1
ATOM 1365 C C . ALA A 1 180 ? 27.234 5.723 -27.736 1.00 94.12 180 ALA A C 1
ATOM 1367 O O . ALA A 1 180 ? 27.819 5.997 -28.786 1.00 94.12 180 ALA A O 1
ATOM 1368 N N . GLY A 1 181 ? 27.708 6.125 -26.553 1.00 94.69 181 GLY A N 1
ATOM 1369 C CA . GLY A 1 181 ? 28.940 6.904 -26.410 1.00 94.69 181 GLY A CA 1
ATOM 1370 C C . GLY A 1 181 ? 30.185 6.173 -26.928 1.00 94.69 181 GLY A C 1
ATOM 1371 O O . GLY A 1 181 ? 31.047 6.784 -27.566 1.00 94.69 181 GLY A O 1
ATOM 1372 N N . LYS A 1 182 ? 30.276 4.854 -26.714 1.00 95.31 182 LYS A N 1
ATOM 1373 C CA . LYS A 1 182 ? 31.357 4.040 -27.289 1.00 95.31 182 LYS A CA 1
ATOM 1374 C C . LYS A 1 182 ? 31.248 3.943 -28.807 1.00 95.31 182 LYS A C 1
ATOM 1376 O O . LYS A 1 182 ? 32.270 4.082 -29.474 1.00 95.31 182 LYS A O 1
ATOM 1381 N N . ILE A 1 183 ? 30.043 3.752 -29.351 1.00 92.81 183 ILE A N 1
ATOM 1382 C CA . ILE A 1 183 ? 29.811 3.736 -30.802 1.00 92.81 183 ILE A CA 1
ATOM 1383 C C . ILE A 1 183 ? 30.278 5.057 -31.422 1.00 92.81 183 ILE A C 1
ATOM 1385 O O . ILE A 1 183 ? 31.083 5.026 -32.351 1.00 92.81 183 ILE A O 1
ATOM 1389 N N . SER A 1 184 ? 29.873 6.203 -30.861 1.00 93.12 184 SER A N 1
ATOM 1390 C CA . SER A 1 184 ? 30.330 7.527 -31.311 1.00 93.12 184 SER A CA 1
ATOM 1391 C C . SER A 1 184 ? 31.856 7.655 -31.243 1.00 93.12 184 SER A C 1
ATOM 1393 O O . SER A 1 184 ? 32.497 8.112 -32.191 1.00 93.12 184 SER A O 1
ATOM 1395 N N . SER A 1 185 ? 32.476 7.177 -30.158 1.00 92.25 185 SER A N 1
ATOM 1396 C CA . SER A 1 185 ? 33.935 7.187 -30.023 1.00 92.25 185 SER A CA 1
ATOM 1397 C C . SER A 1 185 ? 34.620 6.326 -31.085 1.00 92.25 185 SER A C 1
ATOM 1399 O O . SER A 1 185 ? 35.629 6.762 -31.640 1.00 92.25 185 SER A O 1
ATOM 1401 N N . TYR A 1 186 ? 34.110 5.127 -31.375 1.00 91.25 186 TYR A N 1
ATOM 1402 C CA . TYR A 1 186 ? 34.668 4.267 -32.417 1.00 91.25 186 TYR A CA 1
ATOM 1403 C C . TYR A 1 186 ? 34.439 4.837 -33.815 1.00 91.25 186 TYR A C 1
ATOM 1405 O O . TYR A 1 186 ? 35.347 4.751 -34.638 1.00 91.25 186 TYR A O 1
ATOM 1413 N N . ALA A 1 187 ? 33.289 5.472 -34.060 1.00 88.88 187 ALA A N 1
ATOM 1414 C CA . ALA A 1 187 ? 33.009 6.192 -35.296 1.00 88.88 187 ALA A CA 1
ATOM 1415 C C . ALA A 1 187 ? 34.012 7.340 -35.482 1.00 88.88 187 ALA A C 1
ATOM 1417 O O . ALA A 1 187 ? 34.700 7.397 -36.489 1.00 88.88 187 ALA A O 1
ATOM 1418 N N . SER A 1 188 ? 34.235 8.182 -34.470 1.00 87.31 188 SER A N 1
ATOM 1419 C CA . SER A 1 188 ? 35.236 9.260 -34.560 1.00 87.31 188 SER A CA 1
ATOM 1420 C C . SER A 1 188 ? 36.679 8.764 -34.757 1.00 87.31 188 SER A C 1
ATOM 1422 O O . SER A 1 188 ? 37.519 9.488 -35.285 1.00 87.31 188 SER A O 1
ATOM 1424 N N . ALA A 1 189 ? 36.971 7.528 -34.334 1.00 86.31 189 ALA A N 1
ATOM 1425 C CA . ALA A 1 189 ? 38.256 6.859 -34.524 1.00 86.31 189 ALA A CA 1
ATOM 1426 C C . ALA A 1 189 ? 38.317 6.022 -35.815 1.00 86.31 189 ALA A C 1
ATOM 1428 O O . ALA A 1 189 ? 39.324 5.348 -36.063 1.00 86.31 189 ALA A O 1
ATOM 1429 N N . LEU A 1 190 ? 37.249 6.018 -36.616 1.00 83.38 190 LEU A N 1
ATOM 1430 C CA . LEU A 1 190 ? 37.220 5.468 -37.963 1.00 83.38 190 LEU A CA 1
ATOM 1431 C C . LEU A 1 190 ? 37.994 6.449 -38.865 1.00 83.38 190 LEU A C 1
ATOM 1433 O O . LEU A 1 190 ? 37.424 7.282 -39.559 1.00 83.38 190 LEU A O 1
ATOM 1437 N N . ASP A 1 191 ? 39.325 6.393 -38.778 1.00 71.44 191 ASP A N 1
ATOM 1438 C CA . ASP A 1 191 ? 40.259 7.181 -39.596 1.00 71.44 191 ASP A CA 1
ATOM 1439 C C . ASP A 1 191 ? 40.295 6.599 -41.016 1.00 71.44 191 ASP A C 1
ATOM 1441 O O . ASP A 1 191 ? 41.202 5.857 -41.396 1.00 71.44 191 ASP A O 1
ATOM 1445 N N . CYS A 1 192 ? 39.208 6.819 -41.747 1.00 71.38 192 CYS A N 1
ATOM 1446 C CA . CYS A 1 192 ? 39.073 6.458 -43.149 1.00 71.38 192 CYS A CA 1
ATOM 1447 C C . CYS A 1 192 ? 39.615 7.602 -44.020 1.00 71.38 192 CYS A C 1
ATOM 1449 O O . CYS A 1 192 ? 39.671 8.749 -43.578 1.00 71.38 192 CYS A O 1
ATOM 1451 N N . ALA A 1 193 ? 39.989 7.318 -45.272 1.00 62.78 193 ALA A N 1
ATOM 1452 C CA . ALA A 1 193 ? 40.325 8.372 -46.237 1.00 62.78 193 ALA A CA 1
ATOM 1453 C C . ALA A 1 193 ? 39.228 9.467 -46.289 1.00 62.78 193 ALA A C 1
ATOM 1455 O O . ALA A 1 193 ? 38.055 9.148 -46.095 1.00 62.78 193 ALA A O 1
ATOM 1456 N N . ASP A 1 194 ? 39.607 10.726 -46.567 1.00 66.00 194 ASP A N 1
ATOM 1457 C CA . ASP A 1 194 ? 38.760 11.942 -46.466 1.00 66.00 194 ASP A CA 1
ATOM 1458 C C . ASP A 1 194 ? 37.351 11.820 -47.095 1.00 66.00 194 ASP A C 1
ATOM 1460 O O . ASP A 1 194 ? 36.437 12.541 -46.707 1.00 66.00 194 ASP A O 1
ATOM 1464 N N . ASP A 1 195 ? 37.153 10.896 -48.036 1.00 68.44 195 ASP A N 1
ATOM 1465 C CA . ASP A 1 195 ? 35.903 10.698 -48.769 1.00 68.44 195 ASP A CA 1
ATOM 1466 C C . ASP A 1 195 ? 34.790 9.942 -48.000 1.00 68.44 195 ASP A C 1
ATOM 1468 O O . ASP A 1 195 ? 33.686 9.812 -48.527 1.00 68.44 195 ASP A O 1
ATOM 1472 N N . TYR A 1 196 ? 35.039 9.445 -46.776 1.00 71.25 196 TYR A N 1
ATOM 1473 C CA . TYR A 1 196 ? 34.041 8.707 -45.964 1.00 71.25 196 TYR A CA 1
ATOM 1474 C C . TYR A 1 196 ? 33.565 9.459 -44.708 1.00 71.25 196 TYR A C 1
ATOM 1476 O O . TYR A 1 196 ? 32.973 8.860 -43.804 1.00 71.25 196 TYR A O 1
ATOM 1484 N N . SER A 1 197 ? 33.839 10.766 -44.616 1.00 76.38 197 SER A N 1
ATOM 1485 C CA . SER A 1 197 ? 33.456 11.582 -43.456 1.00 76.38 197 SER A CA 1
ATOM 1486 C C . SER A 1 197 ? 31.950 11.567 -43.187 1.00 76.38 197 SER A C 1
ATOM 1488 O O . SER A 1 197 ? 31.543 11.518 -42.029 1.00 76.38 197 SER A O 1
ATOM 1490 N N . ASP A 1 198 ? 31.136 11.542 -44.244 1.00 84.12 198 ASP A N 1
ATOM 1491 C CA . ASP A 1 198 ? 29.677 11.678 -44.162 1.00 84.12 198 ASP A CA 1
ATOM 1492 C C . ASP A 1 198 ? 29.011 10.440 -43.528 1.00 84.12 198 ASP A C 1
ATOM 1494 O O . ASP A 1 198 ? 28.034 10.550 -42.782 1.00 84.12 198 ASP A O 1
ATOM 1498 N N . GLN A 1 199 ? 29.544 9.239 -43.783 1.00 85.06 199 GLN A N 1
ATOM 1499 C CA . GLN A 1 199 ? 29.042 7.988 -43.199 1.00 85.06 199 GLN A CA 1
ATOM 1500 C C . GLN A 1 199 ? 29.426 7.884 -41.726 1.00 85.06 199 GLN A C 1
ATOM 1502 O O . GLN A 1 199 ? 28.606 7.497 -40.893 1.00 85.06 199 GLN A O 1
ATOM 1507 N N . THR A 1 200 ? 30.660 8.264 -41.395 1.00 83.62 200 THR A N 1
ATOM 1508 C CA . THR A 1 200 ? 31.130 8.326 -40.010 1.00 83.62 200 THR A CA 1
ATOM 1509 C C . THR A 1 200 ? 30.330 9.345 -39.195 1.00 83.62 200 THR A C 1
ATOM 1511 O O . THR A 1 200 ? 29.938 9.048 -38.064 1.00 83.62 200 THR A O 1
ATOM 1514 N N . GLU A 1 201 ? 30.027 10.512 -39.776 1.00 87.94 201 GLU A N 1
ATOM 1515 C CA . GLU A 1 201 ? 29.126 11.511 -39.190 1.00 87.94 201 GLU A CA 1
ATOM 1516 C C . GLU A 1 201 ? 27.724 10.924 -38.982 1.00 87.94 201 GLU A C 1
ATOM 1518 O O . GLU A 1 201 ? 27.195 10.999 -37.879 1.00 87.94 201 GLU A O 1
ATOM 1523 N N . SER A 1 202 ? 27.178 10.210 -39.972 1.00 89.00 202 SER A N 1
ATOM 1524 C CA . SER A 1 202 ? 25.857 9.568 -39.870 1.00 89.00 202 SER A CA 1
ATOM 1525 C C . SER A 1 202 ? 25.776 8.500 -38.767 1.00 89.00 202 SER A C 1
ATOM 1527 O O . SER A 1 202 ? 24.775 8.430 -38.053 1.00 89.00 202 SER A O 1
ATOM 1529 N N . ILE A 1 203 ? 26.819 7.675 -38.589 1.00 88.00 203 ILE A N 1
ATOM 1530 C CA . ILE A 1 203 ? 26.895 6.709 -37.476 1.00 88.00 203 ILE A CA 1
ATOM 1531 C C . ILE A 1 203 ? 26.972 7.453 -36.137 1.00 88.00 203 ILE A C 1
ATOM 1533 O O . ILE A 1 203 ? 26.282 7.087 -35.183 1.00 88.00 203 ILE A O 1
ATOM 1537 N N . SER A 1 204 ? 27.784 8.511 -36.063 1.00 90.31 204 SER A N 1
ATOM 1538 C CA . SER A 1 204 ? 27.895 9.342 -34.863 1.00 90.31 204 SER A CA 1
ATOM 1539 C C . SER A 1 204 ? 26.552 9.989 -34.505 1.00 90.31 204 SER A C 1
ATOM 1541 O O . SER A 1 204 ? 26.133 9.903 -33.353 1.00 90.31 204 SER A O 1
ATOM 1543 N N . ASP A 1 205 ? 25.827 10.540 -35.475 1.00 92.19 205 ASP A N 1
ATOM 1544 C CA . ASP A 1 205 ? 24.508 11.154 -35.284 1.00 92.19 205 ASP A CA 1
ATOM 1545 C C . ASP A 1 205 ? 23.448 10.137 -34.840 1.00 92.19 205 ASP A C 1
ATOM 1547 O O . ASP A 1 205 ? 22.664 10.396 -33.919 1.00 92.19 205 ASP A O 1
ATOM 1551 N N . ALA A 1 206 ? 23.442 8.944 -35.443 1.00 89.81 206 ALA A N 1
ATOM 1552 C CA . ALA A 1 206 ? 22.562 7.854 -35.030 1.00 89.81 206 ALA A CA 1
ATOM 1553 C C . ALA A 1 206 ? 22.861 7.406 -33.588 1.00 89.81 206 ALA A C 1
ATOM 1555 O O . ALA A 1 206 ? 21.940 7.233 -32.789 1.00 89.81 206 ALA A O 1
ATOM 1556 N N . SER A 1 207 ? 24.140 7.296 -33.214 1.00 90.00 207 SER A N 1
ATOM 1557 C CA . SER A 1 207 ? 24.527 7.007 -31.830 1.00 90.00 207 SER A CA 1
ATOM 1558 C C . SER A 1 207 ? 24.143 8.141 -30.869 1.00 90.00 207 SER A C 1
ATOM 1560 O O . SER A 1 207 ? 23.626 7.876 -29.787 1.00 90.00 207 SER A O 1
ATOM 1562 N N . GLY A 1 208 ? 24.275 9.405 -31.287 1.00 93.12 208 GLY A N 1
ATOM 1563 C CA . GLY A 1 208 ? 23.820 10.566 -30.521 1.00 93.12 208 GLY A CA 1
ATOM 1564 C C . GLY A 1 208 ? 22.316 10.530 -30.256 1.00 93.12 208 GLY A C 1
ATOM 1565 O O . GLY A 1 208 ? 21.885 10.794 -29.138 1.00 93.12 208 GLY A O 1
ATOM 1566 N N . THR A 1 209 ? 21.533 10.099 -31.247 1.00 92.31 209 THR A N 1
ATOM 1567 C CA . THR A 1 209 ? 20.082 9.904 -31.118 1.00 92.31 209 THR A CA 1
ATOM 1568 C C . THR A 1 209 ? 19.748 8.838 -30.067 1.00 92.31 209 THR A C 1
ATOM 1570 O O . THR A 1 209 ? 18.862 9.042 -29.238 1.00 92.31 209 THR A O 1
ATOM 1573 N N . ILE A 1 210 ? 20.470 7.710 -30.050 1.00 90.56 210 ILE A N 1
ATOM 1574 C CA . ILE A 1 210 ? 20.271 6.655 -29.041 1.00 90.56 210 ILE A CA 1
ATOM 1575 C C . ILE A 1 210 ? 20.586 7.180 -27.639 1.00 90.56 210 ILE A C 1
ATOM 1577 O O . ILE A 1 210 ? 19.786 6.976 -26.726 1.00 90.56 210 ILE A O 1
ATOM 1581 N N . ALA A 1 211 ? 21.715 7.879 -27.483 1.00 93.31 211 ALA A N 1
ATOM 1582 C CA . ALA A 1 211 ? 22.131 8.474 -26.217 1.00 93.31 211 ALA A CA 1
ATOM 1583 C C . ALA A 1 211 ? 21.117 9.507 -25.698 1.00 93.31 211 ALA A C 1
ATOM 1585 O O . ALA A 1 211 ? 20.767 9.485 -24.521 1.00 93.31 211 ALA A O 1
ATOM 1586 N N . GLU A 1 212 ? 20.608 10.381 -26.571 1.00 94.62 212 GLU A N 1
ATOM 1587 C CA . GLU A 1 212 ? 19.597 11.382 -26.219 1.00 94.62 212 GLU A CA 1
ATOM 1588 C C . GLU A 1 212 ? 18.310 10.723 -25.708 1.00 94.62 212 GLU A C 1
ATOM 1590 O O . GLU A 1 212 ? 17.828 11.064 -24.628 1.00 94.62 212 GLU A O 1
ATOM 1595 N N . TYR A 1 213 ? 17.781 9.731 -26.430 1.00 90.00 213 TYR A N 1
ATOM 1596 C CA . TYR A 1 213 ? 16.562 9.041 -26.004 1.00 90.00 213 TYR A CA 1
ATOM 1597 C C . TYR A 1 213 ? 16.757 8.181 -24.759 1.00 90.00 213 TYR A C 1
ATOM 1599 O O . TYR A 1 213 ? 15.851 8.092 -23.937 1.00 90.00 213 TYR A O 1
ATOM 1607 N N . ALA A 1 214 ? 17.938 7.598 -24.576 1.00 90.88 214 ALA A N 1
ATOM 1608 C CA . ALA A 1 214 ? 18.291 6.899 -23.350 1.00 90.88 214 ALA A CA 1
ATOM 1609 C C . ALA A 1 214 ? 18.274 7.837 -22.128 1.00 90.88 214 ALA A C 1
ATOM 1611 O O . ALA A 1 214 ? 17.751 7.477 -21.075 1.00 90.88 214 ALA A O 1
ATOM 1612 N N . VAL A 1 215 ? 18.782 9.066 -22.277 1.00 93.06 215 VAL A N 1
ATOM 1613 C CA . VAL A 1 215 ? 18.691 10.094 -21.228 1.00 93.06 215 VAL A CA 1
ATOM 1614 C C . VAL A 1 215 ? 17.238 10.492 -20.973 1.00 93.06 215 VAL A C 1
ATOM 1616 O O . VAL A 1 215 ? 16.841 10.540 -19.816 1.00 93.06 215 VAL A O 1
ATOM 1619 N N . LEU A 1 216 ? 16.427 10.698 -22.017 1.00 89.81 216 LEU A N 1
ATOM 1620 C CA . LEU A 1 216 ? 15.004 11.026 -21.854 1.00 89.81 216 LEU A CA 1
ATOM 1621 C C . LEU A 1 216 ? 14.234 9.922 -21.116 1.00 89.81 216 LEU A C 1
ATOM 1623 O O . LEU A 1 216 ? 13.453 10.223 -20.222 1.00 89.81 216 LEU A O 1
ATOM 1627 N N . ILE A 1 217 ? 14.494 8.648 -21.422 1.00 87.44 217 ILE A N 1
ATOM 1628 C CA . ILE A 1 217 ? 13.911 7.514 -20.690 1.00 87.44 217 ILE A CA 1
ATOM 1629 C C . ILE A 1 217 ? 14.311 7.561 -19.206 1.00 87.44 217 ILE A C 1
ATOM 1631 O O . ILE A 1 217 ? 13.445 7.461 -18.336 1.00 87.44 217 ILE A O 1
ATOM 1635 N N . SER A 1 218 ? 15.606 7.725 -18.912 1.00 90.50 218 SER A N 1
ATOM 1636 C CA . SER A 1 218 ? 16.122 7.806 -17.536 1.00 90.50 218 SER A CA 1
ATOM 1637 C C . SER A 1 218 ? 15.521 8.992 -16.770 1.00 90.50 218 SER A C 1
ATOM 1639 O O . SER A 1 218 ? 15.082 8.832 -15.630 1.00 90.50 218 SER A O 1
ATOM 1641 N N . ASP A 1 219 ? 15.410 10.157 -17.411 1.00 88.56 219 ASP A N 1
ATOM 1642 C CA . ASP A 1 219 ? 14.814 11.362 -16.827 1.00 88.56 219 ASP A CA 1
ATOM 1643 C C . ASP A 1 219 ? 13.309 11.187 -16.557 1.00 88.56 219 ASP A C 1
ATOM 1645 O O . ASP A 1 219 ? 12.830 11.606 -15.499 1.00 88.56 219 ASP A O 1
ATOM 1649 N N . SER A 1 220 ? 12.572 10.518 -17.452 1.00 84.69 220 SER A N 1
ATOM 1650 C CA . SER A 1 220 ? 11.132 10.258 -17.296 1.00 84.69 220 SER A CA 1
ATOM 1651 C C . SER A 1 220 ? 10.820 9.232 -16.201 1.00 84.69 220 SER A C 1
ATOM 1653 O O . SER A 1 220 ? 9.782 9.329 -15.544 1.00 84.69 220 SER A O 1
ATOM 1655 N N . ILE A 1 221 ? 11.725 8.282 -15.942 1.00 86.50 221 ILE A N 1
ATOM 1656 C CA . ILE A 1 221 ? 11.657 7.395 -14.763 1.00 86.50 221 ILE A CA 1
ATOM 1657 C C . ILE A 1 221 ? 12.036 8.175 -13.498 1.00 86.50 221 ILE A C 1
ATOM 1659 O O . ILE A 1 221 ? 11.424 8.022 -12.433 1.00 86.50 221 ILE A O 1
ATOM 1663 N N . GLY A 1 222 ? 13.049 9.033 -13.616 1.00 86.19 222 GLY A N 1
ATOM 1664 C CA . GLY A 1 222 ? 13.482 9.963 -12.590 1.00 86.19 222 GLY A CA 1
ATOM 1665 C C . GLY A 1 222 ? 13.772 9.273 -11.259 1.00 86.19 222 GLY A C 1
ATOM 1666 O O . GLY A 1 222 ? 14.566 8.341 -11.154 1.00 86.19 222 GLY A O 1
ATOM 1667 N N . THR A 1 223 ? 13.136 9.753 -10.189 1.00 85.94 223 THR A N 1
ATOM 1668 C CA . THR A 1 223 ? 13.339 9.216 -8.835 1.00 85.94 223 THR A CA 1
ATOM 1669 C C . THR A 1 223 ? 12.311 8.166 -8.429 1.00 85.94 223 THR A C 1
ATOM 1671 O O . THR A 1 223 ? 12.325 7.752 -7.269 1.00 85.94 223 THR A O 1
ATOM 1674 N N . LEU A 1 224 ? 11.422 7.748 -9.336 1.00 83.38 224 LEU A N 1
ATOM 1675 C CA . LEU A 1 224 ? 10.316 6.842 -9.030 1.00 83.38 224 LEU A CA 1
ATOM 1676 C C . LEU A 1 224 ? 10.765 5.528 -8.359 1.00 83.38 224 LEU A C 1
ATOM 1678 O O . LEU A 1 224 ? 10.206 5.235 -7.300 1.00 83.38 224 LEU A O 1
ATOM 1682 N N . PRO A 1 225 ? 11.789 4.792 -8.855 1.00 87.75 225 PRO A N 1
ATOM 1683 C CA . PRO A 1 225 ? 12.251 3.561 -8.203 1.00 87.75 225 PRO A CA 1
ATOM 1684 C C . PRO A 1 225 ? 12.624 3.821 -6.743 1.00 87.75 225 PRO A C 1
ATOM 1686 O O . PRO A 1 225 ? 12.128 3.190 -5.819 1.00 87.75 225 PRO A O 1
ATOM 1689 N N . ARG A 1 226 ? 13.417 4.870 -6.506 1.00 90.19 226 ARG A N 1
ATOM 1690 C CA . ARG A 1 226 ? 13.876 5.230 -5.164 1.00 90.19 226 ARG A CA 1
ATOM 1691 C C . ARG A 1 226 ? 12.729 5.608 -4.227 1.00 90.19 226 ARG A C 1
ATOM 1693 O O . ARG A 1 226 ? 12.799 5.296 -3.041 1.00 90.19 226 ARG A O 1
ATOM 1700 N N . GLU A 1 227 ? 11.721 6.333 -4.705 1.00 86.25 227 GLU A N 1
ATOM 1701 C CA . GLU A 1 227 ? 10.582 6.707 -3.860 1.00 86.25 227 GLU A CA 1
ATOM 1702 C C . GLU A 1 227 ? 9.658 5.507 -3.583 1.00 86.25 227 GLU A C 1
ATOM 1704 O O . GLU A 1 227 ? 9.189 5.373 -2.452 1.00 86.25 227 GLU A O 1
ATOM 1709 N N . LEU A 1 228 ? 9.482 4.587 -4.541 1.00 83.31 228 LEU A N 1
ATOM 1710 C CA . LEU A 1 228 ? 8.778 3.316 -4.324 1.00 83.31 228 LEU A CA 1
ATOM 1711 C C . LEU A 1 228 ? 9.521 2.414 -3.332 1.00 83.31 228 LEU A C 1
ATOM 1713 O O . LEU A 1 228 ? 8.901 1.921 -2.392 1.00 83.31 228 LEU A O 1
ATOM 1717 N N . GLY A 1 229 ? 10.843 2.277 -3.467 1.00 89.62 229 GLY A N 1
ATOM 1718 C CA . GLY A 1 229 ? 11.686 1.544 -2.521 1.00 89.62 229 GLY A CA 1
ATOM 1719 C C . GLY A 1 229 ? 11.617 2.138 -1.112 1.00 89.62 229 GLY A C 1
ATOM 1720 O O . GLY A 1 229 ? 11.341 1.433 -0.148 1.00 89.62 229 GLY A O 1
ATOM 1721 N N . LYS A 1 230 ? 11.713 3.468 -0.971 1.00 91.12 230 LYS A N 1
ATOM 1722 C CA . LYS A 1 230 ? 11.507 4.132 0.332 1.00 91.12 230 LYS A CA 1
ATOM 1723 C C . LYS A 1 230 ? 10.100 3.924 0.887 1.00 91.12 230 LYS A C 1
ATOM 1725 O O . LYS A 1 230 ? 9.931 3.869 2.104 1.00 91.12 230 LYS A O 1
ATOM 1730 N N . MET A 1 231 ? 9.071 3.906 0.041 1.00 85.19 231 MET A N 1
ATOM 1731 C CA . MET A 1 231 ? 7.701 3.644 0.479 1.00 85.19 231 MET A CA 1
ATOM 1732 C C . MET A 1 231 ? 7.563 2.201 0.971 1.00 85.19 231 MET A C 1
ATOM 1734 O O . MET A 1 231 ? 6.989 1.995 2.039 1.00 85.19 231 MET A O 1
ATOM 1738 N N . SER A 1 232 ? 8.143 1.242 0.245 1.00 91.31 232 SER A N 1
ATOM 1739 C CA . SER A 1 232 ? 8.250 -0.160 0.651 1.00 91.31 232 SER A CA 1
ATOM 1740 C C . SER A 1 232 ? 8.942 -0.289 2.010 1.00 91.31 232 SER A C 1
ATOM 1742 O O . SER A 1 232 ? 8.326 -0.787 2.952 1.00 91.31 232 SER A O 1
ATOM 1744 N N . ASP A 1 233 ? 10.144 0.275 2.159 1.00 93.00 233 ASP A N 1
ATOM 1745 C CA . ASP A 1 233 ? 10.913 0.270 3.409 1.00 93.00 233 ASP A CA 1
ATOM 1746 C C . ASP A 1 233 ? 10.123 0.889 4.565 1.00 93.00 233 ASP A C 1
ATOM 1748 O O . ASP A 1 233 ? 10.054 0.335 5.662 1.00 93.00 233 ASP A O 1
ATOM 1752 N N . ASN A 1 234 ? 9.469 2.031 4.327 1.00 91.12 234 ASN A N 1
ATOM 1753 C CA . ASN A 1 234 ? 8.650 2.680 5.343 1.00 91.12 234 ASN A CA 1
ATOM 1754 C C . ASN A 1 234 ? 7.447 1.818 5.743 1.00 91.12 234 ASN A C 1
ATOM 1756 O O . ASN A 1 234 ? 7.091 1.797 6.918 1.00 91.12 234 ASN A O 1
ATOM 1760 N N . ILE A 1 235 ? 6.805 1.117 4.810 1.00 88.25 235 ILE A N 1
ATOM 1761 C CA . ILE A 1 235 ? 5.681 0.228 5.121 1.00 88.25 235 ILE A CA 1
ATOM 1762 C C . ILE A 1 235 ? 6.170 -1.010 5.881 1.00 88.25 235 ILE A C 1
ATOM 1764 O O . ILE A 1 235 ? 5.562 -1.366 6.891 1.00 88.25 235 ILE A O 1
ATOM 1768 N N . ALA A 1 236 ? 7.278 -1.623 5.461 1.00 91.44 236 ALA A N 1
ATOM 1769 C CA . ALA A 1 236 ? 7.862 -2.776 6.139 1.00 91.44 236 ALA A CA 1
ATOM 1770 C C . ALA A 1 236 ? 8.340 -2.432 7.552 1.00 91.44 236 ALA A C 1
ATOM 1772 O O . ALA A 1 236 ? 7.967 -3.100 8.513 1.00 91.44 236 ALA A O 1
ATOM 1773 N N . GLU A 1 237 ? 9.148 -1.381 7.700 1.00 90.81 237 GLU A N 1
ATOM 1774 C CA . GLU A 1 237 ? 9.751 -1.023 8.982 1.00 90.81 237 GLU A CA 1
ATOM 1775 C C . GLU A 1 237 ? 8.738 -0.330 9.892 1.00 90.81 237 GLU A C 1
ATOM 1777 O O . GLU A 1 237 ? 8.516 -0.762 11.027 1.00 90.81 237 GLU A O 1
ATOM 1782 N N . ASN A 1 238 ? 8.099 0.741 9.411 1.00 91.00 238 ASN A N 1
ATOM 1783 C CA . ASN A 1 238 ? 7.203 1.537 10.242 1.00 91.00 238 ASN A CA 1
ATOM 1784 C C . ASN A 1 238 ? 5.807 0.930 10.314 1.00 91.00 238 ASN A C 1
ATOM 1786 O O . ASN A 1 238 ? 5.217 0.944 11.389 1.00 91.00 238 ASN A O 1
ATOM 1790 N N . GLY A 1 239 ? 5.263 0.412 9.213 1.00 86.06 239 GLY A N 1
ATOM 1791 C CA . GLY A 1 239 ? 3.920 -0.172 9.201 1.00 86.06 239 GLY A CA 1
ATOM 1792 C C . GLY A 1 239 ? 3.815 -1.363 10.149 1.00 86.06 239 GLY A C 1
ATOM 1793 O O . GLY A 1 239 ? 2.953 -1.361 11.031 1.00 86.06 239 GLY A O 1
ATOM 1794 N N . ASP A 1 240 ? 4.745 -2.317 10.046 1.00 85.38 240 ASP A N 1
ATOM 1795 C CA . ASP A 1 240 ? 4.790 -3.467 10.952 1.00 85.38 240 ASP A CA 1
ATOM 1796 C C . ASP A 1 240 ? 4.992 -3.029 12.408 1.00 85.38 240 ASP A C 1
ATOM 1798 O O . ASP A 1 240 ? 4.227 -3.414 13.293 1.00 85.38 240 ASP A O 1
ATOM 1802 N N . THR A 1 241 ? 5.952 -2.132 12.653 1.00 87.31 241 THR A N 1
ATOM 1803 C CA . THR A 1 241 ? 6.214 -1.549 13.975 1.00 87.31 241 THR A CA 1
ATOM 1804 C C . THR A 1 241 ? 4.956 -0.895 14.551 1.00 87.31 241 THR A C 1
ATOM 1806 O O . THR A 1 241 ? 4.522 -1.244 15.649 1.00 87.31 241 THR A O 1
ATOM 1809 N N . TYR A 1 242 ? 4.329 0.042 13.841 1.00 85.75 242 TYR A N 1
ATOM 1810 C CA . TYR A 1 242 ? 3.182 0.789 14.351 1.00 85.75 242 TYR A CA 1
ATOM 1811 C C . TYR A 1 242 ? 1.981 -0.118 14.599 1.00 85.75 242 TYR A C 1
ATOM 1813 O O . TYR A 1 242 ? 1.389 -0.034 15.677 1.00 85.75 242 TYR A O 1
ATOM 1821 N N . VAL A 1 243 ? 1.646 -1.006 13.659 1.00 88.38 243 VAL A N 1
ATOM 1822 C CA . VAL A 1 243 ? 0.515 -1.931 13.813 1.00 88.38 243 VAL A CA 1
ATOM 1823 C C . VAL A 1 243 ? 0.774 -2.909 14.958 1.00 88.38 243 VAL A C 1
ATOM 1825 O O . VAL A 1 243 ? -0.093 -3.073 15.822 1.00 88.38 243 VAL A O 1
ATOM 1828 N N . ASN A 1 244 ? 1.977 -3.485 15.050 1.00 89.12 244 ASN A N 1
ATOM 1829 C CA . ASN A 1 244 ? 2.315 -4.425 16.115 1.00 89.12 244 ASN A CA 1
ATOM 1830 C C . ASN A 1 244 ? 2.368 -3.755 17.486 1.00 89.12 244 ASN A C 1
ATOM 1832 O O . ASN A 1 244 ? 1.728 -4.246 18.416 1.00 89.12 244 ASN A O 1
ATOM 1836 N N . TYR A 1 245 ? 3.057 -2.621 17.638 1.00 89.56 245 TYR A N 1
ATOM 1837 C CA . TYR A 1 245 ? 3.146 -1.938 18.930 1.00 89.56 245 TYR A CA 1
ATOM 1838 C C . TYR A 1 245 ? 1.803 -1.357 19.371 1.00 89.56 245 TYR A C 1
ATOM 1840 O O . TYR A 1 245 ? 1.429 -1.541 20.532 1.00 89.56 245 TYR A O 1
ATOM 1848 N N . ALA A 1 246 ? 1.059 -0.689 18.484 1.00 87.94 246 ALA A N 1
ATOM 1849 C CA . ALA A 1 246 ? -0.237 -0.114 18.840 1.00 87.94 246 ALA A CA 1
ATOM 1850 C C . ALA A 1 246 ? -1.264 -1.209 19.151 1.00 87.94 246 ALA A C 1
ATOM 1852 O O . ALA A 1 246 ? -1.929 -1.152 20.188 1.00 87.94 246 ALA A O 1
ATOM 1853 N N . GLY A 1 247 ? -1.345 -2.244 18.310 1.00 89.00 247 GLY A N 1
ATOM 1854 C CA . GLY A 1 247 ? -2.266 -3.356 18.517 1.00 89.00 247 GLY A CA 1
ATOM 1855 C C . GLY A 1 247 ? -1.918 -4.185 19.756 1.00 89.00 247 GLY A C 1
ATOM 1856 O O . GLY A 1 247 ? -2.806 -4.516 20.540 1.00 89.00 247 GLY A O 1
ATOM 1857 N N . LEU A 1 248 ? -0.632 -4.469 20.007 1.00 91.31 248 LEU A N 1
ATOM 1858 C CA . LEU A 1 248 ? -0.194 -5.157 21.230 1.00 91.31 248 LEU A CA 1
ATOM 1859 C C . LEU A 1 248 ? -0.460 -4.314 22.480 1.00 91.31 248 LEU A C 1
ATOM 1861 O O . LEU A 1 248 ? -0.927 -4.846 23.487 1.00 91.31 248 LEU A O 1
ATOM 1865 N N . ALA A 1 249 ? -0.194 -3.005 22.430 1.00 92.94 249 ALA A N 1
ATOM 1866 C CA . ALA A 1 249 ? -0.497 -2.103 23.535 1.00 92.94 249 ALA A CA 1
ATOM 1867 C C . ALA A 1 249 ? -1.999 -2.093 23.839 1.00 92.94 249 ALA A C 1
ATOM 1869 O O . ALA A 1 249 ? -2.387 -2.183 25.005 1.00 92.94 249 ALA A O 1
ATOM 1870 N N . LEU A 1 250 ? -2.851 -2.049 22.812 1.00 92.19 250 LEU A N 1
ATOM 1871 C CA . LEU A 1 250 ? -4.298 -2.084 22.989 1.00 92.19 250 LEU A CA 1
ATOM 1872 C C . LEU A 1 250 ? -4.773 -3.413 23.586 1.00 92.19 250 LEU A C 1
ATOM 1874 O O . LEU A 1 250 ? -5.509 -3.404 24.575 1.00 92.19 250 LEU A O 1
ATOM 1878 N N . ALA A 1 251 ? -4.302 -4.540 23.046 1.00 92.62 251 ALA A N 1
ATOM 1879 C CA . ALA A 1 251 ? -4.610 -5.866 23.570 1.00 92.62 251 ALA A CA 1
ATOM 1880 C C . ALA A 1 251 ? -4.155 -6.003 25.034 1.00 92.62 251 ALA A C 1
ATOM 1882 O O . ALA A 1 251 ? -4.910 -6.475 25.886 1.00 92.62 251 ALA A O 1
ATOM 1883 N N . ALA A 1 252 ? -2.957 -5.512 25.368 1.00 94.31 252 ALA A N 1
ATOM 1884 C CA . ALA A 1 252 ? -2.436 -5.512 26.732 1.00 94.31 252 ALA A CA 1
ATOM 1885 C C . ALA A 1 252 ? -3.285 -4.652 27.680 1.00 94.31 252 ALA A C 1
ATOM 1887 O O . ALA A 1 252 ? -3.584 -5.081 28.797 1.00 94.31 252 ALA A O 1
ATOM 1888 N N . LEU A 1 253 ? -3.717 -3.463 27.247 1.00 95.19 253 LEU A N 1
ATOM 1889 C CA . LEU A 1 253 ? -4.605 -2.607 28.033 1.00 95.19 253 LEU A CA 1
ATOM 1890 C C . LEU A 1 253 ? -5.988 -3.250 28.227 1.00 95.19 253 LEU A C 1
ATOM 1892 O O . LEU A 1 253 ? -6.540 -3.189 29.327 1.00 95.19 253 LEU A O 1
ATOM 1896 N N . GLY A 1 254 ? -6.535 -3.916 27.210 1.00 95.06 254 GLY A N 1
ATOM 1897 C CA . GLY A 1 254 ? -7.794 -4.651 27.317 1.00 95.06 254 GLY A CA 1
ATOM 1898 C C . GLY A 1 254 ? -7.707 -5.864 28.250 1.00 95.06 254 GLY A C 1
ATOM 1899 O O . GLY A 1 254 ? -8.590 -6.067 29.090 1.00 95.06 254 GLY A O 1
ATOM 1900 N N . VAL A 1 255 ? -6.606 -6.621 28.195 1.00 95.31 255 VAL A N 1
ATOM 1901 C CA . VAL A 1 255 ? -6.317 -7.705 29.150 1.00 95.31 255 VAL A CA 1
ATOM 1902 C C . VAL A 1 255 ? -6.164 -7.150 30.563 1.00 95.31 255 VAL A C 1
ATOM 1904 O O . VAL A 1 255 ? -6.745 -7.702 31.497 1.00 95.31 255 VAL A O 1
ATOM 1907 N N . LEU A 1 256 ? -5.452 -6.034 30.741 1.00 96.69 256 LEU A N 1
ATOM 1908 C CA . LEU A 1 256 ? -5.322 -5.373 32.038 1.00 96.69 256 LEU A CA 1
ATOM 1909 C C . LEU A 1 256 ? -6.692 -4.954 32.588 1.00 96.69 256 LEU A C 1
ATOM 1911 O O . LEU A 1 256 ? -6.995 -5.245 33.745 1.00 96.69 256 LEU A O 1
ATOM 1915 N N . TYR A 1 257 ? -7.545 -4.339 31.762 1.00 97.75 257 TYR A N 1
ATOM 1916 C CA . TYR A 1 257 ? -8.922 -3.995 32.131 1.00 97.75 257 TYR A CA 1
ATOM 1917 C C . TYR A 1 257 ? -9.693 -5.230 32.619 1.00 97.75 257 TYR A C 1
ATOM 1919 O O . TYR A 1 257 ? -10.301 -5.202 33.693 1.00 97.75 257 TYR A O 1
ATOM 1927 N N . ALA A 1 258 ? -9.623 -6.337 31.877 1.00 97.38 258 ALA A N 1
ATOM 1928 C CA . ALA A 1 258 ? -10.314 -7.565 32.243 1.00 97.38 258 ALA A CA 1
ATOM 1929 C C . ALA A 1 258 ? -9.754 -8.205 33.524 1.00 97.38 258 ALA A C 1
ATOM 1931 O O . ALA A 1 258 ? -10.529 -8.646 34.371 1.00 97.38 258 ALA A O 1
ATOM 1932 N N . VAL A 1 259 ? -8.430 -8.214 33.718 1.00 96.88 259 VAL A N 1
ATOM 1933 C CA . VAL A 1 259 ? -7.782 -8.741 34.931 1.00 96.88 259 VAL A CA 1
ATOM 1934 C C . VAL A 1 259 ? -8.193 -7.938 36.162 1.00 96.88 259 VAL A C 1
ATOM 1936 O O . VAL A 1 259 ? -8.559 -8.533 37.175 1.00 96.88 259 VAL A O 1
ATOM 1939 N N . LEU A 1 260 ? -8.200 -6.604 36.083 1.00 97.06 260 LEU A N 1
ATOM 1940 C CA . LEU A 1 260 ? -8.675 -5.745 37.174 1.00 97.06 260 LEU A CA 1
ATOM 1941 C C . LEU A 1 260 ? -10.139 -6.054 37.529 1.00 97.06 260 LEU A C 1
ATOM 1943 O O . LEU A 1 260 ? -10.487 -6.183 38.708 1.00 97.06 260 LEU A O 1
ATOM 1947 N N . GLY A 1 261 ? -10.973 -6.261 36.509 1.00 97.25 261 GLY A N 1
ATOM 1948 C CA . GLY A 1 261 ? -12.370 -6.650 36.663 1.00 97.25 261 GLY A CA 1
ATOM 1949 C C . GLY A 1 261 ? -12.563 -8.022 37.306 1.00 97.25 261 GLY A C 1
ATOM 1950 O O . GLY A 1 261 ? -13.380 -8.180 38.221 1.00 97.25 261 GLY A O 1
ATOM 1951 N N . LEU A 1 262 ? -11.779 -9.015 36.883 1.00 97.38 262 LEU A N 1
ATOM 1952 C CA . LEU A 1 262 ? -11.786 -10.366 37.446 1.00 97.38 262 LEU A CA 1
ATOM 1953 C C . LEU A 1 262 ? -11.297 -10.372 38.895 1.00 97.38 262 LEU A C 1
ATOM 1955 O O . LEU A 1 262 ? -11.942 -10.986 39.744 1.00 97.38 262 LEU A O 1
ATOM 1959 N N . LEU A 1 263 ? -10.225 -9.639 39.210 1.00 95.94 263 LEU A N 1
ATOM 1960 C CA . LEU A 1 263 ? -9.755 -9.461 40.585 1.00 95.94 263 LEU A CA 1
ATOM 1961 C C . LEU A 1 263 ? -10.845 -8.834 41.455 1.00 95.94 263 LEU A C 1
ATOM 1963 O O . LEU A 1 263 ? -11.126 -9.342 42.538 1.00 95.94 263 LEU A O 1
ATOM 1967 N N . GLY A 1 264 ? -11.526 -7.795 40.965 1.00 95.12 264 GLY A N 1
ATOM 1968 C CA . GLY A 1 264 ? -12.661 -7.196 41.667 1.00 95.12 264 GLY A CA 1
ATOM 1969 C C . GLY A 1 264 ? -13.837 -8.154 41.863 1.00 95.12 264 GLY A C 1
ATOM 1970 O O . GLY A 1 264 ? -14.474 -8.144 42.914 1.00 95.12 264 GLY A O 1
ATOM 1971 N N . THR A 1 265 ? -14.090 -9.032 40.895 1.00 95.38 265 THR A N 1
ATOM 1972 C CA . THR A 1 265 ? -15.175 -10.024 40.949 1.00 95.38 265 THR A CA 1
ATOM 1973 C C . THR A 1 265 ? -14.871 -11.171 41.921 1.00 95.38 265 THR A C 1
ATOM 1975 O O . THR A 1 265 ? -15.757 -11.638 42.646 1.00 95.38 265 THR A O 1
ATOM 1978 N N . LEU A 1 266 ? -13.617 -11.628 41.955 1.00 94.44 266 LEU A N 1
ATOM 1979 C CA . LEU A 1 266 ? -13.172 -12.748 42.782 1.00 94.44 266 LEU A CA 1
ATOM 1980 C C . LEU A 1 266 ? -12.836 -12.326 44.214 1.00 94.44 266 LEU A C 1
ATOM 1982 O O . LEU A 1 266 ? -13.018 -13.127 45.134 1.00 94.44 266 LEU A O 1
ATOM 1986 N N . CYS A 1 267 ? -12.394 -11.084 44.435 1.00 92.75 267 CYS A N 1
ATOM 1987 C CA . CYS A 1 267 ? -11.957 -10.666 45.758 1.00 92.75 267 CYS A CA 1
ATOM 1988 C C . CYS A 1 267 ? -13.091 -10.752 46.792 1.00 92.75 267 CYS A C 1
ATOM 1990 O O . CYS A 1 267 ? -14.269 -10.479 46.528 1.00 92.75 267 CYS A O 1
ATOM 1992 N N . PHE A 1 268 ? -12.738 -11.172 48.003 1.00 87.56 268 PHE A N 1
ATOM 1993 C CA . PHE A 1 268 ? -13.674 -11.210 49.115 1.00 87.56 268 PHE A CA 1
ATOM 1994 C C . PHE A 1 268 ? -13.798 -9.816 49.734 1.00 87.56 268 PHE A C 1
ATOM 1996 O O . PHE A 1 268 ? -12.799 -9.138 49.990 1.00 87.56 268 PHE A O 1
ATOM 2003 N N . GLU A 1 269 ? -15.031 -9.386 49.976 1.00 85.12 269 GLU A N 1
ATOM 2004 C CA . GLU A 1 269 ? -15.310 -8.153 50.701 1.00 85.12 269 GLU A CA 1
ATOM 2005 C C . GLU A 1 269 ? -15.508 -8.523 52.173 1.00 85.12 269 GLU A C 1
ATOM 2007 O O . GLU A 1 269 ? -16.409 -9.282 52.506 1.00 85.12 269 GLU A O 1
ATOM 2012 N N . GLY A 1 270 ? -14.603 -8.071 53.043 1.00 80.69 270 GLY A N 1
ATOM 2013 C CA . GLY A 1 270 ? -14.620 -8.398 54.468 1.00 80.69 270 GLY A CA 1
ATOM 2014 C C . GLY A 1 270 ? -14.358 -7.166 55.326 1.00 80.69 270 GLY A C 1
ATOM 2015 O O . GLY A 1 270 ? -13.568 -6.300 54.945 1.00 80.69 270 GLY A O 1
ATOM 2016 N N . LYS A 1 271 ? -14.993 -7.111 56.502 1.00 74.56 271 LYS A N 1
ATOM 2017 C CA . LYS A 1 271 ? -14.993 -5.959 57.424 1.00 74.56 271 LYS A CA 1
ATOM 2018 C C . LYS A 1 271 ? -13.598 -5.511 57.884 1.00 74.56 271 LYS A C 1
ATOM 2020 O O . LYS A 1 271 ? -13.391 -4.332 58.147 1.00 74.56 271 LYS A O 1
ATOM 2025 N N . GLN A 1 272 ? -12.642 -6.440 57.973 1.00 75.06 272 GLN A N 1
ATOM 2026 C CA . GLN A 1 272 ? -11.284 -6.175 58.477 1.00 75.06 272 GLN A CA 1
ATOM 2027 C C . GLN A 1 272 ? -10.312 -5.633 57.420 1.00 75.06 272 GLN A C 1
ATOM 2029 O O . GLN A 1 272 ? -9.238 -5.160 57.783 1.00 75.06 272 GLN A O 1
ATOM 2034 N N . ASN A 1 273 ? -10.668 -5.665 56.131 1.00 68.19 273 ASN A N 1
ATOM 2035 C CA . ASN A 1 273 ? -9.793 -5.154 55.081 1.00 68.19 273 ASN A CA 1
ATOM 2036 C C . ASN A 1 273 ? -10.094 -3.671 54.811 1.00 68.19 273 ASN A C 1
ATOM 2038 O O . ASN A 1 273 ? -11.166 -3.362 54.282 1.00 68.19 273 ASN A O 1
ATOM 2042 N N . PRO A 1 274 ? -9.152 -2.747 55.090 1.00 60.38 274 PRO A N 1
ATOM 2043 C CA . PRO A 1 274 ? -9.385 -1.304 54.964 1.00 60.38 274 PRO A CA 1
ATOM 2044 C C . PRO A 1 274 ? -9.703 -0.863 53.528 1.00 60.38 274 PRO A C 1
ATOM 2046 O O . PRO A 1 274 ? -10.276 0.201 53.324 1.00 60.38 274 PRO A O 1
ATOM 2049 N N . VAL A 1 275 ? -9.368 -1.691 52.532 1.00 66.50 275 VAL A N 1
ATOM 2050 C CA . VAL A 1 275 ? -9.476 -1.353 51.106 1.00 66.50 275 VAL A CA 1
ATOM 2051 C C . VAL A 1 275 ? -10.772 -1.852 50.452 1.00 66.50 275 VAL A C 1
ATOM 2053 O O . VAL A 1 275 ? -10.949 -1.618 49.263 1.00 66.50 275 VAL A O 1
ATOM 2056 N N . ARG A 1 276 ? -11.678 -2.539 51.179 1.00 81.88 276 ARG A N 1
ATOM 2057 C CA . ARG A 1 276 ? -12.936 -3.099 50.616 1.00 81.88 276 ARG A CA 1
ATOM 2058 C C . ARG A 1 276 ? -12.726 -3.681 49.210 1.00 81.88 276 ARG A C 1
ATOM 2060 O O . ARG A 1 276 ? -13.243 -3.187 48.210 1.00 81.88 276 ARG A O 1
ATOM 2067 N N . CYS A 1 277 ? -11.865 -4.695 49.165 1.00 88.50 277 CYS A N 1
ATOM 2068 C CA . CYS A 1 277 ? -11.140 -5.137 47.976 1.00 88.50 277 CYS A CA 1
ATOM 2069 C C . CYS A 1 277 ? -11.986 -5.224 46.690 1.00 88.50 277 CYS A C 1
ATOM 2071 O O . CYS A 1 277 ? -11.631 -4.597 45.696 1.00 88.50 277 CYS A O 1
ATOM 2073 N N . ALA A 1 278 ? -13.116 -5.944 46.705 1.00 91.62 278 ALA A N 1
ATOM 2074 C CA . ALA A 1 278 ? -13.968 -6.115 45.523 1.00 91.62 278 ALA A CA 1
ATOM 2075 C C . ALA A 1 278 ? -14.516 -4.778 44.998 1.00 91.62 278 ALA A C 1
ATOM 2077 O O . ALA A 1 278 ? -14.321 -4.428 43.833 1.00 91.62 278 ALA A O 1
ATOM 2078 N N . THR A 1 279 ? -15.141 -3.992 45.878 1.00 90.12 279 THR A N 1
ATOM 2079 C CA . THR A 1 279 ? -15.672 -2.666 45.545 1.00 90.12 279 THR A CA 1
ATOM 2080 C C . THR A 1 279 ? -14.592 -1.709 45.041 1.00 90.12 279 THR A C 1
ATOM 2082 O O . THR A 1 279 ? -14.829 -0.998 44.060 1.00 90.12 279 THR A O 1
ATOM 2085 N N . GLY A 1 280 ? -13.411 -1.711 45.665 1.00 91.44 280 GLY A N 1
ATOM 2086 C CA . GLY A 1 280 ? -12.269 -0.899 45.244 1.00 91.44 280 GLY A CA 1
ATOM 2087 C C . GLY A 1 280 ? -11.798 -1.244 43.830 1.00 91.44 280 GLY A C 1
ATOM 2088 O O . GLY A 1 280 ? -11.780 -0.374 42.962 1.00 91.44 280 GLY A O 1
ATOM 2089 N N . TRP A 1 281 ? -11.498 -2.518 43.562 1.00 95.62 281 TRP A N 1
ATOM 2090 C CA . TRP A 1 281 ? -11.028 -2.965 42.245 1.00 95.62 281 TRP A CA 1
ATOM 2091 C C . TRP A 1 281 ? -12.063 -2.764 41.137 1.00 95.62 281 TRP A C 1
ATOM 2093 O O . TRP A 1 281 ? -11.703 -2.305 40.056 1.00 95.62 281 TRP A O 1
ATOM 2103 N N . LEU A 1 282 ? -13.349 -3.031 41.391 1.00 95.00 282 LEU A N 1
ATOM 2104 C CA . LEU A 1 282 ? -14.410 -2.778 40.407 1.00 95.00 282 LEU A CA 1
ATOM 2105 C C . LEU A 1 282 ? -14.576 -1.277 40.120 1.00 95.00 282 LEU A C 1
ATOM 2107 O O . LEU A 1 282 ? -14.818 -0.891 38.979 1.00 95.00 282 LEU A O 1
ATOM 2111 N N . ALA A 1 283 ? -14.413 -0.411 41.128 1.00 93.94 283 ALA A N 1
ATOM 2112 C CA . ALA A 1 283 ? -14.412 1.038 40.922 1.00 93.94 283 ALA A CA 1
ATOM 2113 C C . ALA A 1 283 ? -13.231 1.488 40.048 1.00 93.94 283 ALA A C 1
ATOM 2115 O O . ALA A 1 283 ? -13.438 2.239 39.095 1.00 93.94 283 ALA A O 1
ATOM 2116 N N . THR A 1 284 ? -12.025 0.992 40.337 1.00 95.31 284 THR A N 1
ATOM 2117 C CA . THR A 1 284 ? -10.820 1.261 39.539 1.00 95.31 284 THR A CA 1
ATOM 2118 C C . THR A 1 284 ? -10.974 0.751 38.109 1.00 95.31 284 THR A C 1
ATOM 2120 O O . THR A 1 284 ? -10.678 1.482 37.170 1.00 95.31 284 THR A O 1
ATOM 2123 N N . THR A 1 285 ? -11.512 -0.460 37.933 1.00 96.94 285 THR A N 1
ATOM 2124 C CA . THR A 1 285 ? -11.787 -1.053 36.615 1.00 96.94 285 THR A CA 1
ATOM 2125 C C . THR A 1 285 ? -12.723 -0.165 35.808 1.00 96.94 285 THR A C 1
ATOM 2127 O O . THR A 1 285 ? -12.459 0.108 34.646 1.00 96.94 285 THR A O 1
ATOM 2130 N N . ASN A 1 286 ? -13.782 0.366 36.421 1.00 96.62 286 ASN A N 1
ATOM 2131 C CA . ASN A 1 286 ? -14.710 1.255 35.726 1.00 96.62 286 ASN A CA 1
ATOM 2132 C C . ASN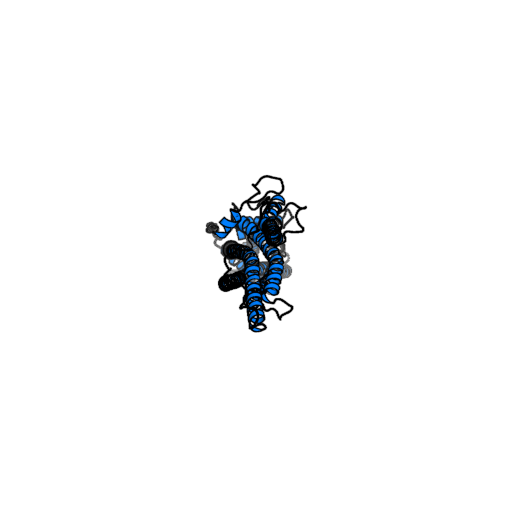 A 1 286 ? -14.093 2.610 35.370 1.00 96.62 286 ASN A C 1
ATOM 2134 O O . ASN A 1 286 ? -14.382 3.139 34.302 1.00 96.62 286 ASN A O 1
ATOM 2138 N N . ALA A 1 287 ? -13.248 3.172 36.238 1.00 96.12 287 ALA A N 1
ATOM 2139 C CA . ALA A 1 287 ? -12.511 4.393 35.919 1.00 96.12 287 ALA A CA 1
ATOM 2140 C C . ALA A 1 287 ? -11.554 4.167 34.737 1.00 96.12 287 ALA A C 1
ATOM 2142 O O . ALA A 1 287 ? -11.522 4.968 33.806 1.00 96.12 287 ALA A O 1
ATOM 2143 N N . PHE A 1 288 ? -10.840 3.039 34.738 1.00 97.00 288 PHE A N 1
ATOM 2144 C CA . PHE A 1 288 ? -9.980 2.628 33.631 1.00 97.00 288 PHE A CA 1
ATOM 2145 C C . PHE A 1 288 ? -10.779 2.337 32.350 1.00 97.00 288 PHE A C 1
ATOM 2147 O O . PHE A 1 288 ? -10.355 2.709 31.262 1.00 97.00 288 PHE A O 1
ATOM 2154 N N . GLY A 1 289 ? -11.984 1.777 32.473 1.00 97.00 289 GLY A N 1
ATOM 2155 C CA . GLY A 1 289 ? -12.904 1.557 31.357 1.00 97.00 289 GLY A CA 1
ATOM 2156 C C . GLY A 1 289 ? -13.286 2.843 30.625 1.00 97.00 289 GLY A C 1
ATOM 2157 O O . GLY A 1 289 ? -13.327 2.846 29.403 1.00 97.00 289 GLY A O 1
ATOM 2158 N N . VAL A 1 290 ? -13.485 3.963 31.336 1.00 97.44 290 VAL A N 1
ATOM 2159 C CA . VAL A 1 290 ? -13.739 5.271 30.694 1.00 97.44 290 VAL A CA 1
ATOM 2160 C C . VAL A 1 290 ? -12.556 5.698 29.823 1.00 97.44 290 VAL A C 1
ATOM 2162 O O . VAL A 1 290 ? -12.764 6.132 28.694 1.00 97.44 290 VAL A O 1
ATOM 2165 N N . LEU A 1 291 ? -11.325 5.558 30.329 1.00 96.88 291 LEU A N 1
ATOM 2166 C CA . LEU A 1 291 ? -10.112 5.851 29.560 1.00 96.88 291 LEU A CA 1
ATOM 2167 C C . LEU A 1 291 ? -10.038 4.963 28.309 1.00 96.88 291 LEU A C 1
ATOM 2169 O O . LEU A 1 291 ? -9.822 5.464 27.209 1.00 96.88 291 LEU A O 1
ATOM 2173 N N . MET A 1 292 ? -10.281 3.662 28.473 1.00 96.81 292 MET A N 1
ATOM 2174 C CA . MET A 1 292 ? -10.265 2.699 27.373 1.00 96.81 292 MET A CA 1
ATOM 2175 C C . MET A 1 292 ? -11.334 2.986 26.316 1.00 96.81 292 MET A C 1
ATOM 2177 O O . MET A 1 292 ? -11.043 2.866 25.132 1.00 96.81 292 MET A O 1
ATOM 2181 N N . LEU A 1 293 ? -12.542 3.418 26.703 1.00 97.44 293 LEU A N 1
ATOM 2182 C CA . LEU A 1 293 ? -13.583 3.815 25.745 1.00 97.44 293 LEU A CA 1
ATOM 2183 C C . LEU A 1 293 ? -13.108 4.963 24.845 1.00 97.44 293 LEU A C 1
ATOM 2185 O O . LEU A 1 293 ? -13.387 4.949 23.651 1.00 97.44 293 LEU A O 1
ATOM 2189 N N . ILE A 1 294 ? -12.382 5.939 25.403 1.00 97.50 294 ILE A N 1
ATOM 2190 C CA . ILE A 1 294 ? -11.840 7.071 24.637 1.00 97.50 294 ILE A CA 1
ATOM 2191 C C . ILE A 1 294 ? -10.745 6.593 23.677 1.00 97.50 294 ILE A C 1
ATOM 2193 O O . ILE A 1 294 ? -10.765 6.968 22.509 1.00 97.50 294 ILE A O 1
ATOM 2197 N N . ILE A 1 295 ? -9.819 5.752 24.151 1.00 96.31 295 ILE A N 1
ATOM 2198 C CA . ILE A 1 295 ? -8.721 5.220 23.327 1.00 96.31 295 ILE A CA 1
ATOM 2199 C C . ILE A 1 295 ? -9.271 4.397 22.157 1.00 96.31 295 ILE A C 1
ATOM 2201 O O . ILE A 1 295 ? -8.912 4.661 21.013 1.00 96.31 295 ILE A O 1
ATOM 2205 N N . ILE A 1 296 ? -10.182 3.454 22.420 1.00 96.12 296 ILE A N 1
ATOM 2206 C CA . ILE A 1 296 ? -10.784 2.622 21.367 1.00 96.12 296 ILE A CA 1
ATOM 2207 C C . ILE A 1 296 ? -11.570 3.489 20.380 1.00 96.12 296 ILE A C 1
ATOM 2209 O O . ILE A 1 296 ? -11.483 3.266 19.182 1.00 96.12 296 ILE A O 1
ATOM 2213 N N . ALA A 1 297 ? -12.296 4.510 20.844 1.00 97.31 297 ALA A N 1
ATOM 2214 C CA . ALA A 1 297 ? -13.032 5.393 19.941 1.00 97.31 297 ALA A CA 1
ATOM 2215 C C . ALA A 1 297 ? -12.125 6.243 19.035 1.00 97.31 297 ALA A C 1
ATOM 2217 O O . ALA A 1 297 ? -12.517 6.548 17.912 1.00 97.31 297 ALA A O 1
ATOM 2218 N N . LEU A 1 298 ? -10.929 6.622 19.503 1.00 95.88 298 LEU A N 1
ATOM 2219 C CA . LEU A 1 298 ? -9.927 7.304 18.678 1.00 95.88 298 LEU A CA 1
ATOM 2220 C C . LEU A 1 298 ? -9.327 6.370 17.623 1.00 95.88 298 LEU A C 1
ATOM 2222 O O . LEU A 1 298 ? -9.191 6.777 16.473 1.00 95.88 298 LEU A O 1
ATOM 2226 N N . LEU A 1 299 ? -9.009 5.127 17.993 1.00 94.44 299 LEU A N 1
ATOM 2227 C CA . LEU A 1 299 ? -8.515 4.123 17.045 1.00 94.44 299 LEU A CA 1
ATOM 2228 C C . LEU A 1 299 ? -9.557 3.802 15.979 1.00 94.44 299 LEU A C 1
ATOM 2230 O O . LEU A 1 299 ? -9.263 3.847 14.792 1.00 94.44 299 LEU A O 1
ATOM 2234 N N . LEU A 1 300 ? -10.804 3.623 16.399 1.00 95.69 300 LEU A N 1
ATOM 2235 C CA . LEU A 1 300 ? -11.922 3.372 15.502 1.00 95.69 300 LEU A CA 1
ATOM 2236 C C . LEU A 1 300 ? -12.162 4.552 14.547 1.00 95.69 300 LEU A C 1
ATOM 2238 O O . LEU A 1 300 ? -12.548 4.341 13.403 1.00 95.69 300 LEU A O 1
ATOM 2242 N N . ALA A 1 301 ? -11.878 5.789 14.970 1.00 96.50 301 ALA A N 1
ATOM 2243 C CA . ALA A 1 301 ? -11.886 6.939 14.070 1.00 96.50 301 ALA A CA 1
ATOM 2244 C C . ALA A 1 301 ? -10.741 6.894 13.042 1.00 96.50 301 ALA A C 1
ATOM 2246 O O . ALA A 1 301 ? -10.960 7.212 11.876 1.00 96.50 301 ALA A O 1
ATOM 2247 N N . ALA A 1 302 ? -9.534 6.476 13.430 1.00 94.38 302 ALA A N 1
ATOM 2248 C CA . ALA A 1 302 ? -8.429 6.302 12.486 1.00 94.38 302 ALA A CA 1
ATOM 2249 C C . ALA A 1 302 ? -8.715 5.175 11.474 1.00 94.38 302 ALA A C 1
ATOM 2251 O O . ALA A 1 302 ? -8.572 5.378 10.271 1.00 94.38 302 ALA A O 1
ATOM 2252 N N . GLU A 1 303 ? -9.204 4.029 11.949 1.00 94.25 303 GLU A N 1
ATOM 2253 C CA . GLU A 1 303 ? -9.565 2.866 11.129 1.00 94.25 303 GLU A CA 1
ATOM 2254 C C . GLU A 1 303 ? -10.718 3.163 10.177 1.00 94.25 303 GLU A C 1
ATOM 2256 O O . GLU A 1 303 ? -10.636 2.826 9.001 1.00 94.25 303 GLU A O 1
ATOM 2261 N N . LEU A 1 304 ? -11.771 3.843 10.651 1.00 96.50 304 LEU A N 1
ATOM 2262 C CA . LEU A 1 304 ? -12.836 4.313 9.771 1.00 96.50 304 LEU A CA 1
ATOM 2263 C C . LEU A 1 304 ? -12.285 5.296 8.744 1.00 96.50 304 LEU A C 1
ATOM 2265 O O . LEU A 1 304 ? -12.625 5.175 7.582 1.00 96.50 304 LEU A O 1
ATOM 2269 N N . THR A 1 305 ? -11.424 6.244 9.120 1.00 95.75 305 THR A N 1
ATOM 2270 C CA . THR A 1 305 ? -10.846 7.180 8.140 1.00 95.75 305 THR A CA 1
ATOM 2271 C C . THR A 1 305 ? -10.124 6.420 7.025 1.00 95.75 305 THR A C 1
ATOM 2273 O O . THR A 1 305 ? -10.422 6.646 5.856 1.00 95.75 305 THR A O 1
ATOM 2276 N N . ALA A 1 306 ? -9.248 5.473 7.376 1.00 94.62 306 ALA A N 1
ATOM 2277 C CA . ALA A 1 306 ? -8.532 4.654 6.401 1.00 94.62 306 ALA A CA 1
ATOM 2278 C C . ALA A 1 306 ? -9.480 3.776 5.564 1.00 94.62 306 ALA A C 1
ATOM 2280 O O . ALA A 1 306 ? -9.411 3.796 4.339 1.00 94.62 306 ALA A O 1
ATOM 2281 N N . GLY A 1 307 ? -10.401 3.056 6.209 1.00 96.38 307 GLY A N 1
ATOM 2282 C CA . GLY A 1 307 ? -11.349 2.164 5.540 1.00 96.38 307 GLY A CA 1
ATOM 2283 C C . GLY A 1 307 ? -12.334 2.895 4.627 1.00 96.38 307 GLY A C 1
ATOM 2284 O O . GLY A 1 307 ? -12.666 2.390 3.563 1.00 96.38 307 GLY A O 1
ATOM 2285 N N . LEU A 1 308 ? -12.762 4.107 4.992 1.00 96.38 308 LEU A N 1
ATOM 2286 C CA . LEU A 1 308 ? -13.618 4.943 4.149 1.00 96.38 308 LEU A CA 1
ATOM 2287 C C . LEU A 1 308 ? -12.876 5.440 2.902 1.00 96.38 308 LEU A C 1
ATOM 2289 O O . LEU A 1 308 ? -13.433 5.343 1.814 1.00 96.38 308 LEU A O 1
ATOM 2293 N N . VAL A 1 309 ? -11.638 5.932 3.049 1.00 95.56 309 VAL A N 1
ATOM 2294 C CA . VAL A 1 309 ? -10.827 6.390 1.904 1.00 95.56 309 VAL A CA 1
ATOM 2295 C C . VAL A 1 309 ? -10.511 5.231 0.967 1.00 95.56 309 VAL A C 1
ATOM 2297 O O . VAL A 1 309 ? -10.738 5.346 -0.233 1.00 95.56 309 VAL A O 1
ATOM 2300 N N . LEU A 1 310 ? -10.037 4.103 1.504 1.00 95.56 310 LEU A N 1
ATOM 2301 C CA . LEU A 1 310 ? -9.707 2.927 0.698 1.00 95.56 310 LEU A CA 1
ATOM 2302 C C . LEU A 1 310 ? -10.954 2.295 0.074 1.00 95.56 310 LEU A C 1
ATOM 2304 O O . LEU A 1 310 ? -10.931 1.932 -1.094 1.00 95.56 310 LEU A O 1
ATOM 2308 N N . GLY A 1 311 ? -12.063 2.218 0.812 1.00 96.56 311 GLY A N 1
ATOM 2309 C CA . GLY A 1 311 ? -13.337 1.738 0.280 1.00 96.56 311 GLY A CA 1
AT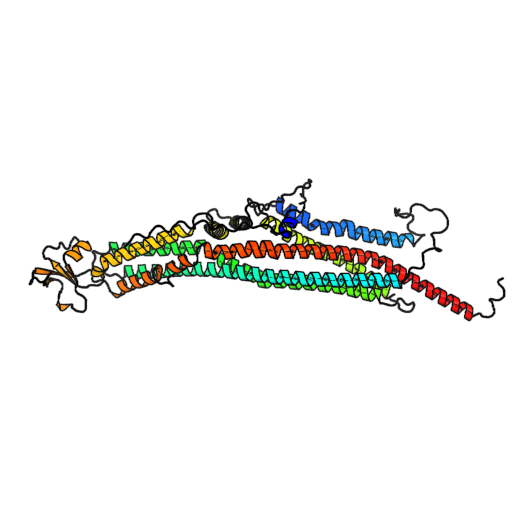OM 2310 C C . GLY A 1 311 ? -13.844 2.597 -0.879 1.00 96.56 311 GLY A C 1
ATOM 2311 O O . GLY A 1 311 ? -14.230 2.053 -1.907 1.00 96.56 311 GLY A O 1
ATOM 2312 N N . ASP A 1 312 ? -13.790 3.927 -0.760 1.00 95.88 312 ASP A N 1
ATOM 2313 C CA . ASP A 1 312 ? -14.197 4.826 -1.848 1.00 95.88 312 ASP A CA 1
ATOM 2314 C C . ASP A 1 312 ? -13.221 4.776 -3.034 1.00 95.88 312 ASP A C 1
ATOM 2316 O O . ASP A 1 312 ? -13.665 4.825 -4.178 1.00 95.88 312 ASP A O 1
ATOM 2320 N N . PHE A 1 313 ? -11.914 4.652 -2.777 1.00 95.56 313 PHE A N 1
ATOM 2321 C CA . PHE A 1 313 ? -10.886 4.455 -3.806 1.00 95.56 313 PHE A CA 1
ATOM 2322 C C . PHE A 1 313 ? -11.148 3.177 -4.618 1.00 95.56 313 PHE A C 1
ATOM 2324 O O . PHE A 1 313 ? -11.135 3.203 -5.847 1.00 95.56 313 PHE A O 1
ATOM 2331 N N . CYS A 1 314 ? -11.465 2.073 -3.939 1.00 96.44 314 CYS A N 1
ATOM 2332 C CA . CYS A 1 314 ? -11.763 0.792 -4.576 1.00 96.44 314 CYS A CA 1
ATOM 2333 C C . CYS A 1 314 ? -13.123 0.767 -5.281 1.00 96.44 314 CYS A C 1
ATOM 2335 O O . CYS A 1 314 ? -13.289 0.064 -6.273 1.00 96.44 314 CYS A O 1
ATOM 2337 N N . ALA A 1 315 ? -14.082 1.557 -4.797 1.00 95.56 315 ALA A N 1
ATOM 2338 C CA . ALA A 1 315 ? -15.400 1.728 -5.400 1.00 95.56 315 ALA A CA 1
ATOM 2339 C C . ALA A 1 315 ? -15.469 2.879 -6.421 1.00 95.56 315 ALA A C 1
ATOM 2341 O O . ALA A 1 315 ? -16.566 3.256 -6.832 1.00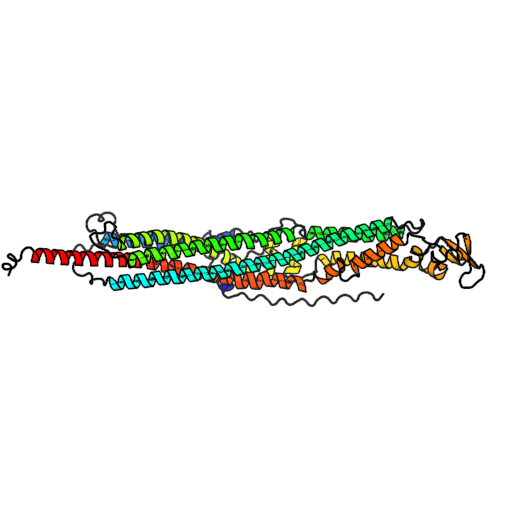 95.56 315 ALA A O 1
ATOM 2342 N N . ALA A 1 316 ? -14.337 3.474 -6.813 1.00 93.50 316 ALA A N 1
ATOM 2343 C CA . ALA A 1 316 ? -14.330 4.550 -7.795 1.00 93.50 316 ALA A CA 1
ATOM 2344 C C . ALA A 1 316 ? -14.982 4.081 -9.108 1.00 93.50 316 ALA A C 1
ATOM 2346 O O . ALA A 1 316 ? -14.676 2.998 -9.602 1.00 93.50 316 ALA A O 1
ATOM 2347 N N . ASP A 1 317 ? -15.846 4.910 -9.705 1.00 88.94 317 ASP A N 1
ATOM 2348 C CA . ASP A 1 317 ? -16.616 4.547 -10.911 1.00 88.94 317 ASP A CA 1
ATOM 2349 C C . ASP A 1 317 ? -15.722 4.171 -12.108 1.00 88.94 317 ASP A C 1
ATOM 2351 O O . ASP A 1 317 ? -16.120 3.412 -12.991 1.00 88.94 317 ASP A O 1
ATOM 2355 N N . VAL A 1 318 ? -14.499 4.704 -12.133 1.00 88.12 318 VAL A N 1
ATOM 2356 C CA . VAL A 1 318 ? -13.473 4.422 -13.145 1.00 88.12 318 VAL A CA 1
ATOM 2357 C C . VAL A 1 318 ? -12.635 3.178 -12.821 1.00 88.12 318 VAL A C 1
ATOM 2359 O O . VAL A 1 318 ? -11.827 2.759 -13.642 1.00 88.12 318 VAL A O 1
ATOM 2362 N N . GLY A 1 319 ? -12.824 2.562 -11.655 1.00 91.12 319 GLY A N 1
ATOM 2363 C CA . GLY A 1 319 ? -12.014 1.464 -11.135 1.00 91.12 319 GLY A CA 1
ATOM 2364 C C . GLY A 1 319 ? -10.758 1.934 -10.384 1.00 91.12 319 GLY A C 1
ATOM 2365 O O . GLY A 1 319 ? -10.285 3.058 -10.579 1.00 91.12 319 GLY A O 1
ATOM 2366 N N . PRO A 1 320 ? -10.183 1.070 -9.530 1.00 93.25 320 PRO A N 1
ATOM 2367 C CA . PRO A 1 320 ? -9.109 1.452 -8.615 1.00 93.25 320 PRO A CA 1
ATOM 2368 C C . PRO A 1 320 ? -7.778 1.761 -9.317 1.00 93.25 320 PRO A C 1
ATOM 2370 O O . PRO A 1 320 ? -7.048 2.637 -8.863 1.00 93.25 320 PRO A O 1
ATOM 2373 N N . SER A 1 321 ? -7.473 1.126 -10.456 1.00 91.38 321 SER A N 1
ATOM 2374 C CA . SER A 1 321 ? -6.285 1.476 -11.253 1.00 91.38 321 SER A CA 1
ATOM 2375 C C . SER A 1 321 ? -6.341 2.919 -11.758 1.00 91.38 321 SER A C 1
ATOM 2377 O O . SER A 1 321 ? -5.360 3.644 -11.654 1.00 91.38 321 SER A O 1
ATOM 2379 N N . ASN A 1 322 ? -7.501 3.372 -12.241 1.00 90.50 322 ASN A N 1
ATOM 2380 C CA . ASN A 1 322 ? -7.674 4.749 -12.710 1.00 90.50 322 ASN A CA 1
ATOM 2381 C C . ASN A 1 322 ? -7.672 5.750 -11.545 1.00 90.50 322 ASN A C 1
ATOM 2383 O O . ASN A 1 322 ? -7.129 6.845 -11.668 1.00 90.50 322 ASN A O 1
ATOM 2387 N N . ALA A 1 323 ? -8.225 5.370 -10.389 1.00 91.44 323 ALA A N 1
ATOM 2388 C CA . ALA A 1 323 ? -8.109 6.177 -9.177 1.00 91.44 323 ALA A CA 1
ATOM 2389 C C . ALA A 1 323 ? -6.643 6.312 -8.719 1.00 91.44 323 ALA A C 1
ATOM 2391 O O . ALA A 1 323 ? -6.236 7.384 -8.276 1.00 91.44 323 ALA A O 1
ATOM 2392 N N . PHE A 1 324 ? -5.833 5.256 -8.861 1.00 90.75 324 PHE A N 1
ATOM 2393 C CA . PHE A 1 324 ? -4.400 5.296 -8.559 1.00 90.75 324 PHE A CA 1
ATOM 2394 C C . PHE A 1 324 ? -3.655 6.268 -9.477 1.00 90.75 324 PHE A C 1
ATOM 2396 O O . PHE A 1 324 ? -2.896 7.106 -8.992 1.00 90.75 324 PHE A O 1
ATOM 2403 N N . VAL A 1 325 ? -3.932 6.214 -10.782 1.00 90.25 325 VAL A N 1
ATOM 2404 C CA . VAL A 1 325 ? -3.375 7.156 -11.764 1.00 90.25 325 VAL A CA 1
ATOM 2405 C C . VAL A 1 325 ? -3.735 8.598 -11.408 1.00 90.25 325 VAL A C 1
ATOM 2407 O O . VAL A 1 325 ? -2.856 9.455 -11.392 1.00 90.25 325 VAL A O 1
ATOM 2410 N N . ALA A 1 326 ? -4.989 8.863 -11.039 1.00 89.50 326 ALA A N 1
ATOM 2411 C CA . ALA A 1 326 ? -5.422 10.196 -10.627 1.00 89.50 326 ALA A CA 1
ATOM 2412 C C . ALA A 1 326 ? -4.682 10.711 -9.380 1.00 89.50 326 ALA A C 1
ATOM 2414 O O . ALA A 1 326 ? -4.295 11.879 -9.323 1.00 89.50 326 ALA A O 1
ATOM 2415 N N . ILE A 1 327 ? -4.418 9.846 -8.393 1.00 87.88 327 ILE A N 1
ATOM 2416 C CA . ILE A 1 327 ? -3.598 10.215 -7.228 1.00 87.88 327 ILE A CA 1
ATOM 2417 C C . ILE A 1 327 ? -2.180 10.588 -7.673 1.00 87.88 327 ILE A C 1
ATOM 2419 O O . ILE A 1 327 ? -1.678 11.631 -7.254 1.00 87.88 327 ILE A O 1
ATOM 2423 N N . MET A 1 328 ? -1.554 9.783 -8.536 1.00 85.25 328 MET A N 1
ATOM 2424 C CA . MET A 1 328 ? -0.208 10.066 -9.047 1.00 85.25 328 MET A CA 1
ATOM 2425 C C . MET A 1 328 ? -0.163 11.381 -9.836 1.00 85.25 328 MET A C 1
ATOM 2427 O O . MET A 1 328 ? 0.748 12.180 -9.625 1.00 85.25 328 MET A O 1
ATOM 2431 N N . GLN A 1 329 ? -1.190 11.655 -10.646 1.00 87.62 329 GLN A N 1
ATOM 2432 C CA . GLN A 1 329 ? -1.379 12.929 -11.346 1.00 87.62 329 GLN A CA 1
ATOM 2433 C C . GLN A 1 329 ? -1.445 14.112 -10.381 1.00 87.62 329 GLN A C 1
ATOM 2435 O O . GLN A 1 329 ? -0.768 15.111 -10.586 1.00 87.62 329 GLN A O 1
ATOM 2440 N N . SER A 1 330 ? -2.210 13.994 -9.295 1.00 85.25 330 SER A N 1
ATOM 2441 C CA . SER A 1 330 ? -2.380 15.092 -8.335 1.00 85.25 330 SER A CA 1
ATOM 2442 C C . SER A 1 330 ? -1.136 15.422 -7.510 1.00 85.25 330 SER A C 1
ATOM 2444 O O . SER A 1 330 ? -1.035 16.523 -6.977 1.00 85.25 330 SER A O 1
ATOM 2446 N N . GLN A 1 331 ? -0.200 14.479 -7.363 1.00 82.06 331 GLN A N 1
ATOM 2447 C CA . GLN A 1 331 ? 1.049 14.721 -6.632 1.00 82.06 331 GLN A CA 1
ATOM 2448 C C . GLN A 1 331 ? 2.130 15.366 -7.499 1.00 82.06 331 GLN A C 1
ATOM 2450 O O . GLN A 1 331 ? 3.136 15.849 -6.975 1.00 82.06 331 GLN A O 1
ATOM 2455 N N . GLN A 1 332 ? 1.937 15.365 -8.813 1.00 81.25 332 GLN A N 1
ATOM 2456 C CA . GLN A 1 332 ? 2.871 15.901 -9.780 1.00 81.25 332 GLN A CA 1
ATOM 2457 C C . GLN A 1 332 ? 2.325 17.224 -10.336 1.00 81.25 332 GLN A C 1
ATOM 2459 O O . GLN A 1 332 ? 1.615 17.247 -11.330 1.00 81.25 332 GLN A O 1
ATOM 2464 N N . ASP A 1 333 ? 2.691 18.338 -9.695 1.00 70.75 333 ASP A N 1
ATOM 2465 C CA . ASP A 1 333 ? 2.259 19.712 -10.037 1.00 70.75 333 ASP A CA 1
ATOM 2466 C C . ASP A 1 333 ? 2.759 20.235 -11.412 1.00 70.75 333 ASP A C 1
ATOM 2468 O O . ASP A 1 333 ? 2.498 21.387 -11.762 1.00 70.75 333 ASP A O 1
ATOM 2472 N N . ASP A 1 334 ? 3.487 19.433 -12.198 1.00 72.75 334 ASP A N 1
ATOM 2473 C CA . ASP A 1 334 ? 4.146 19.877 -13.432 1.00 72.75 334 ASP A CA 1
ATOM 2474 C C . ASP A 1 334 ? 3.405 19.417 -14.701 1.00 72.75 334 ASP A C 1
ATOM 2476 O O . ASP A 1 334 ? 3.230 18.222 -14.940 1.00 72.75 334 ASP A O 1
ATOM 2480 N N . ASP A 1 335 ? 3.071 20.381 -15.571 1.00 66.12 335 ASP A N 1
ATOM 2481 C CA . ASP A 1 335 ? 2.337 20.226 -16.846 1.00 66.12 335 ASP A CA 1
ATOM 2482 C C . ASP A 1 335 ? 2.986 19.265 -17.880 1.00 66.12 335 ASP A C 1
ATOM 2484 O O . ASP A 1 335 ? 2.385 18.987 -18.915 1.00 66.12 335 ASP A O 1
ATOM 2488 N N . ASN A 1 336 ? 4.199 18.754 -17.634 1.00 65.12 336 ASN A N 1
ATOM 2489 C CA . ASN A 1 336 ? 4.985 17.941 -18.578 1.00 65.12 336 ASN A CA 1
ATOM 2490 C C . ASN A 1 336 ? 5.385 16.568 -18.006 1.00 65.12 336 ASN A C 1
ATOM 2492 O O . ASN A 1 336 ? 6.508 16.110 -18.223 1.00 65.12 336 ASN A O 1
ATOM 2496 N N . ASN A 1 337 ? 4.523 15.921 -17.223 1.00 75.69 337 ASN A N 1
ATOM 2497 C CA . ASN A 1 337 ? 4.936 14.707 -16.526 1.00 75.69 337 ASN A CA 1
ATOM 2498 C C . ASN A 1 337 ? 4.758 13.429 -17.359 1.00 75.69 337 ASN A C 1
ATOM 2500 O O . ASN A 1 337 ? 3.775 12.705 -17.226 1.00 75.69 337 ASN A O 1
ATOM 2504 N N . GLU A 1 338 ? 5.761 13.116 -18.182 1.00 82.00 338 GLU A N 1
ATOM 2505 C CA . GLU A 1 338 ? 5.865 11.832 -18.896 1.00 82.00 338 GLU A CA 1
ATOM 2506 C C . GLU A 1 338 ? 5.777 10.622 -17.941 1.00 82.00 338 GLU A C 1
ATOM 2508 O O . GLU A 1 338 ? 5.284 9.559 -18.319 1.00 82.00 338 GLU A O 1
ATOM 2513 N N . GLY A 1 339 ? 6.175 10.793 -16.672 1.00 81.62 339 GLY A N 1
ATOM 2514 C CA . GLY A 1 339 ? 6.035 9.773 -15.632 1.00 81.62 339 GLY A CA 1
ATOM 2515 C C . GLY A 1 339 ? 4.579 9.406 -15.318 1.00 81.62 339 GLY A C 1
ATOM 2516 O O . GLY A 1 339 ? 4.285 8.232 -15.090 1.00 81.62 339 GLY A O 1
ATOM 2517 N N . VAL A 1 340 ? 3.645 10.369 -15.366 1.00 85.31 340 VAL A N 1
ATOM 2518 C CA . VAL A 1 340 ? 2.204 10.082 -15.246 1.00 85.31 340 VAL A CA 1
ATOM 2519 C C . VAL A 1 340 ? 1.746 9.209 -16.399 1.00 85.31 340 VAL A C 1
ATOM 2521 O O . VAL A 1 340 ? 1.059 8.221 -16.162 1.00 85.31 340 VAL A O 1
ATOM 2524 N N . GLU A 1 341 ? 2.080 9.587 -17.635 1.00 88.81 341 GLU A N 1
ATOM 2525 C CA . GLU A 1 341 ? 1.627 8.866 -18.830 1.00 88.81 341 GLU A CA 1
ATOM 2526 C C . GLU A 1 341 ? 2.146 7.424 -18.822 1.00 88.81 341 GLU A C 1
ATOM 2528 O O . GLU A 1 341 ? 1.432 6.494 -19.197 1.00 88.81 341 GLU A O 1
ATOM 2533 N N . LEU A 1 342 ? 3.369 7.223 -18.321 1.00 87.62 342 LEU A N 1
ATOM 2534 C CA . LEU A 1 342 ? 3.960 5.904 -18.132 1.00 87.62 342 LEU A CA 1
ATOM 2535 C C . LEU A 1 342 ? 3.182 5.064 -17.111 1.00 87.62 342 LEU A C 1
ATOM 2537 O O . LEU A 1 342 ? 2.855 3.904 -17.375 1.00 87.62 342 LEU A O 1
ATOM 2541 N N . ILE A 1 343 ? 2.870 5.643 -15.949 1.00 87.44 343 ILE A N 1
ATOM 2542 C CA . ILE A 1 343 ? 2.100 4.961 -14.902 1.00 87.44 343 ILE A CA 1
ATOM 2543 C C . ILE A 1 343 ? 0.675 4.678 -15.379 1.00 87.44 343 ILE A C 1
ATOM 2545 O O . ILE A 1 343 ? 0.177 3.581 -15.140 1.00 87.44 343 ILE A O 1
ATOM 2549 N N . ASP A 1 344 ? 0.036 5.621 -16.071 1.00 91.75 344 ASP A N 1
ATOM 2550 C CA . ASP A 1 344 ? -1.297 5.453 -16.655 1.00 91.75 344 ASP A CA 1
ATOM 2551 C C . ASP A 1 344 ? -1.327 4.276 -17.628 1.00 91.75 344 ASP A C 1
ATOM 2553 O O . ASP A 1 344 ? -2.130 3.349 -17.473 1.00 91.75 344 ASP A O 1
ATOM 2557 N N . PHE A 1 345 ? -0.372 4.239 -18.560 1.00 91.38 345 PHE A N 1
ATOM 2558 C CA . PHE A 1 345 ? -0.245 3.142 -19.508 1.00 91.38 345 PHE A CA 1
ATOM 2559 C C . PHE A 1 345 ? -0.069 1.792 -18.800 1.00 91.38 345 PHE A C 1
ATOM 2561 O O . PHE A 1 345 ? -0.804 0.850 -19.096 1.00 91.38 345 PHE A O 1
ATOM 2568 N N . TYR A 1 346 ? 0.848 1.671 -17.833 1.00 90.38 346 TYR A N 1
ATOM 2569 C CA . TYR A 1 346 ? 1.093 0.386 -17.163 1.00 90.38 346 TYR A CA 1
ATOM 2570 C C . TYR A 1 346 ? 0.015 -0.010 -16.147 1.00 90.38 346 TYR A C 1
ATOM 2572 O O . TYR A 1 346 ? -0.204 -1.202 -15.922 1.00 90.38 346 TYR A O 1
ATOM 2580 N N . ALA A 1 347 ? -0.694 0.945 -15.545 1.00 90.69 347 ALA A N 1
ATOM 2581 C CA . ALA A 1 347 ? -1.792 0.664 -14.621 1.00 90.69 347 ALA A CA 1
ATOM 2582 C C . ALA A 1 347 ? -3.072 0.228 -15.351 1.00 90.69 347 ALA A C 1
ATOM 2584 O O . ALA A 1 347 ? -3.846 -0.572 -14.813 1.00 90.69 347 ALA A O 1
ATOM 2585 N N . THR A 1 348 ? -3.295 0.722 -16.573 1.00 90.31 348 THR A N 1
ATOM 2586 C CA . THR A 1 348 ? -4.544 0.500 -17.321 1.00 90.31 348 THR A CA 1
ATOM 2587 C C . THR A 1 348 ? -4.394 -0.431 -18.526 1.00 90.31 348 THR A C 1
ATOM 2589 O O . THR A 1 348 ? -5.386 -1.017 -18.963 1.00 90.31 348 THR A O 1
ATOM 2592 N N . CYS A 1 349 ? -3.181 -0.585 -19.066 1.00 91.38 349 CYS A N 1
ATOM 2593 C CA . CYS A 1 349 ? -2.908 -1.140 -20.397 1.00 91.38 349 CYS A CA 1
ATOM 2594 C C . CYS A 1 349 ? -3.727 -0.493 -21.522 1.00 91.38 349 CYS A C 1
ATOM 2596 O O . CYS A 1 349 ? -4.046 -1.150 -22.519 1.00 91.38 349 CYS A O 1
ATOM 2598 N N . GLN A 1 350 ? -4.100 0.778 -21.371 1.00 90.44 350 GLN A N 1
ATOM 2599 C CA . GLN A 1 350 ? -4.832 1.529 -22.385 1.00 90.44 350 GLN A CA 1
ATOM 2600 C C . GLN A 1 350 ? -3.932 2.575 -23.037 1.00 90.44 350 GLN A C 1
ATOM 2602 O O . GLN A 1 350 ? -3.046 3.143 -22.411 1.00 90.44 350 GLN A O 1
ATOM 2607 N N . GLY A 1 351 ? -4.184 2.839 -24.320 1.00 88.81 351 GLY A N 1
ATOM 2608 C CA . GLY A 1 351 ? -3.416 3.809 -25.097 1.00 88.81 351 GLY A CA 1
ATOM 2609 C C . GLY A 1 351 ? -2.177 3.219 -25.770 1.00 88.81 351 GLY A C 1
ATOM 2610 O O . GLY A 1 351 ? -2.050 2.008 -25.953 1.00 88.81 351 GLY A O 1
ATOM 2611 N N . THR A 1 352 ? -1.296 4.112 -26.210 1.00 89.69 352 THR A N 1
ATOM 2612 C CA . THR A 1 352 ? -0.003 3.768 -26.812 1.00 89.69 352 THR A CA 1
ATOM 2613 C C . THR A 1 352 ? 1.049 3.816 -25.716 1.00 89.69 352 THR A C 1
ATOM 2615 O O . THR A 1 352 ? 1.045 4.767 -24.940 1.00 89.69 352 THR A O 1
ATOM 2618 N N . ASN A 1 353 ? 1.958 2.838 -25.669 1.00 88.31 353 ASN A N 1
ATOM 2619 C CA . ASN A 1 353 ? 3.071 2.887 -24.724 1.00 88.31 353 ASN A CA 1
ATOM 2620 C C . ASN A 1 353 ? 3.885 4.172 -24.991 1.00 88.31 353 ASN A C 1
ATOM 2622 O O . ASN A 1 353 ? 4.393 4.331 -26.109 1.00 88.31 353 ASN A O 1
ATOM 2626 N N . PRO A 1 354 ? 4.014 5.093 -24.016 1.00 87.56 354 PRO A N 1
ATOM 2627 C CA . PRO A 1 354 ? 4.741 6.347 -24.219 1.00 87.56 354 PRO A CA 1
ATOM 2628 C C . PRO A 1 354 ? 6.213 6.106 -24.585 1.00 87.56 354 PRO A C 1
ATOM 2630 O O . PRO A 1 354 ? 6.805 6.895 -25.321 1.00 87.56 354 PRO A O 1
ATOM 2633 N N . MET A 1 355 ? 6.776 4.960 -24.187 1.00 86.69 355 MET A N 1
ATOM 2634 C CA . MET A 1 355 ? 8.144 4.564 -24.526 1.00 86.69 355 MET A CA 1
ATOM 2635 C C . MET A 1 355 ? 8.304 4.095 -25.976 1.00 86.69 355 MET A C 1
ATOM 2637 O O . MET A 1 355 ? 9.416 4.118 -26.497 1.00 86.69 355 MET A O 1
ATOM 2641 N N . THR A 1 356 ? 7.223 3.730 -26.681 1.00 88.69 356 THR A N 1
ATOM 2642 C CA . THR A 1 356 ? 7.309 3.242 -28.071 1.00 88.69 356 THR A CA 1
ATOM 2643 C C . THR A 1 356 ? 7.970 4.253 -28.998 1.00 88.69 356 THR A C 1
ATOM 2645 O O . THR A 1 356 ? 8.766 3.864 -29.842 1.00 88.69 356 THR A O 1
ATOM 2648 N N . LYS A 1 357 ? 7.722 5.556 -28.817 1.00 89.50 357 LYS A N 1
ATOM 2649 C CA . LYS A 1 357 ? 8.366 6.593 -29.638 1.00 89.50 357 LYS A CA 1
ATOM 2650 C C . LYS A 1 357 ? 9.893 6.573 -29.492 1.00 89.50 357 LYS A C 1
ATOM 2652 O O . LYS A 1 357 ? 10.598 6.738 -30.485 1.00 89.50 357 LYS A O 1
ATOM 2657 N N . TYR A 1 358 ? 10.385 6.408 -28.267 1.00 88.75 358 TYR A N 1
ATOM 2658 C CA . TYR A 1 358 ? 11.816 6.380 -27.962 1.00 88.75 358 TYR A CA 1
ATOM 2659 C C . TYR A 1 358 ? 12.462 5.106 -28.498 1.00 88.75 358 TYR A C 1
ATOM 2661 O O . TYR A 1 358 ? 13.496 5.159 -29.160 1.00 88.75 358 TYR A O 1
ATOM 2669 N N . LEU A 1 359 ? 11.778 3.984 -28.309 1.00 87.31 359 LEU A N 1
ATOM 2670 C CA . LEU A 1 359 ? 12.209 2.678 -28.777 1.00 87.31 359 LEU A CA 1
ATOM 2671 C C . LEU A 1 359 ? 12.239 2.559 -30.303 1.00 87.31 359 LEU A C 1
ATOM 2673 O O . LEU A 1 359 ? 13.229 2.094 -30.863 1.00 87.31 359 LEU A O 1
ATOM 2677 N N . ASP A 1 360 ? 11.204 3.034 -30.997 1.00 90.25 360 ASP A N 1
ATOM 2678 C CA . ASP A 1 360 ? 11.157 3.039 -32.462 1.00 90.25 360 ASP A CA 1
ATOM 2679 C C . ASP A 1 360 ? 12.283 3.905 -33.043 1.00 90.25 360 ASP A C 1
ATOM 2681 O O . ASP A 1 360 ? 12.902 3.542 -34.047 1.00 90.25 360 ASP A O 1
ATOM 2685 N N . ALA A 1 361 ? 12.585 5.039 -32.401 1.00 90.31 361 ALA A N 1
ATOM 2686 C CA . ALA A 1 361 ? 13.676 5.913 -32.815 1.00 90.31 361 ALA A CA 1
ATOM 2687 C C . ALA A 1 361 ? 15.054 5.270 -32.588 1.00 90.31 361 ALA A C 1
ATOM 2689 O O . ALA A 1 361 ? 15.911 5.341 -33.471 1.00 90.31 361 ALA A O 1
ATOM 2690 N N . GLN A 1 362 ? 15.259 4.595 -31.453 1.00 88.44 362 GLN A N 1
ATOM 2691 C CA . GLN A 1 362 ? 16.481 3.836 -31.175 1.00 88.44 362 GLN A CA 1
ATOM 2692 C C . GLN A 1 362 ? 16.652 2.664 -32.152 1.00 88.44 362 GLN A C 1
ATOM 2694 O O . GLN A 1 362 ? 17.727 2.498 -32.726 1.00 88.44 362 GLN A O 1
ATOM 2699 N N . GLN A 1 363 ? 15.587 1.909 -32.433 1.00 91.69 363 GLN A N 1
ATOM 2700 C CA . GLN A 1 363 ? 15.609 0.810 -33.400 1.00 91.69 363 GLN A CA 1
ATOM 2701 C C . GLN A 1 363 ? 15.905 1.307 -34.823 1.00 91.69 363 GLN A C 1
ATOM 2703 O O . GLN A 1 363 ? 16.665 0.673 -35.562 1.00 91.69 363 GLN A O 1
ATOM 2708 N N . ALA A 1 364 ? 15.338 2.450 -35.220 1.00 92.50 364 ALA A N 1
ATOM 2709 C CA . ALA A 1 364 ? 15.629 3.078 -36.505 1.00 92.50 364 ALA A CA 1
ATOM 2710 C C . ALA A 1 364 ? 17.093 3.538 -36.594 1.00 92.50 364 ALA A C 1
ATOM 2712 O O . ALA A 1 364 ? 17.732 3.323 -37.624 1.00 92.50 364 ALA A O 1
ATOM 2713 N N . ALA A 1 365 ? 17.644 4.107 -35.518 1.00 90.81 365 ALA A N 1
ATOM 2714 C CA . ALA A 1 365 ? 19.052 4.490 -35.443 1.00 90.81 365 ALA A CA 1
ATOM 2715 C C . ALA A 1 365 ? 19.985 3.271 -35.545 1.00 90.81 365 ALA A C 1
ATOM 2717 O O . ALA A 1 365 ? 20.928 3.289 -36.334 1.00 90.81 365 ALA A O 1
ATOM 2718 N N . VAL A 1 366 ? 19.685 2.183 -34.827 1.00 91.75 366 VAL A N 1
ATOM 2719 C CA . VAL A 1 366 ? 20.415 0.908 -34.929 1.00 91.75 366 VAL A CA 1
ATOM 2720 C C . VAL A 1 366 ? 20.359 0.345 -36.348 1.00 91.75 366 VAL A C 1
ATOM 2722 O O . VAL A 1 366 ? 21.385 -0.076 -36.883 1.00 91.75 366 VAL A O 1
ATOM 2725 N N . THR A 1 367 ? 19.182 0.362 -36.975 1.00 93.50 367 THR A N 1
ATOM 2726 C CA . THR A 1 367 ? 19.001 -0.129 -38.349 1.00 93.50 367 THR A CA 1
ATOM 2727 C C . THR A 1 367 ? 19.822 0.704 -39.330 1.00 93.50 367 THR A C 1
ATOM 2729 O O . THR A 1 367 ? 20.555 0.136 -40.127 1.00 93.50 367 THR A O 1
ATOM 2732 N N . ASN A 1 368 ? 19.786 2.036 -39.212 1.00 90.69 368 ASN A N 1
ATOM 2733 C CA . ASN A 1 368 ? 20.583 2.939 -40.045 1.00 90.69 368 ASN A CA 1
ATOM 2734 C C . ASN A 1 368 ? 22.091 2.669 -39.898 1.00 90.69 368 ASN A C 1
ATOM 2736 O O . ASN A 1 368 ? 22.792 2.507 -40.891 1.00 90.69 368 ASN A O 1
ATOM 2740 N N . MET A 1 369 ? 22.593 2.537 -38.664 1.00 91.12 369 MET A N 1
ATOM 2741 C CA . MET A 1 369 ? 24.003 2.194 -38.443 1.00 91.12 369 MET A CA 1
ATOM 2742 C C . MET A 1 369 ? 24.362 0.827 -39.030 1.00 91.12 369 MET A C 1
ATOM 2744 O O . MET A 1 369 ? 25.420 0.687 -39.635 1.00 91.12 369 MET A O 1
ATOM 2748 N N . THR A 1 370 ? 23.491 -0.171 -38.869 1.00 93.12 370 THR A N 1
ATOM 2749 C CA . THR A 1 370 ? 23.710 -1.522 -39.405 1.00 93.12 370 THR A CA 1
ATOM 2750 C C . THR A 1 370 ? 23.740 -1.508 -40.931 1.00 93.12 370 THR A C 1
ATOM 2752 O O . THR A 1 370 ? 24.652 -2.085 -41.514 1.00 93.12 370 THR A O 1
ATOM 2755 N N . ASP A 1 371 ? 22.810 -0.795 -41.572 1.00 92.44 371 ASP A N 1
ATOM 2756 C CA . ASP A 1 371 ? 22.754 -0.645 -43.028 1.00 92.44 371 ASP A CA 1
ATOM 2757 C C . ASP A 1 371 ? 24.022 0.044 -43.559 1.00 92.44 371 ASP A C 1
ATOM 2759 O O . ASP A 1 371 ? 24.634 -0.460 -44.499 1.00 92.44 371 ASP A O 1
ATOM 2763 N N . ILE A 1 372 ? 24.480 1.131 -42.918 1.00 88.69 372 ILE A N 1
ATOM 2764 C CA . ILE A 1 372 ? 25.740 1.806 -43.281 1.00 88.69 372 ILE A CA 1
ATOM 2765 C C . ILE A 1 372 ? 26.929 0.848 -43.126 1.00 88.69 372 ILE A C 1
ATOM 2767 O O . ILE A 1 372 ? 27.776 0.757 -44.014 1.00 88.69 372 ILE A O 1
ATOM 2771 N N . LEU A 1 373 ? 27.019 0.126 -42.006 1.00 89.31 373 LEU A N 1
ATOM 2772 C CA . LEU A 1 373 ? 28.135 -0.788 -41.754 1.00 89.31 373 LEU A CA 1
ATOM 2773 C C . LEU A 1 373 ? 28.151 -1.960 -42.731 1.00 89.31 373 LEU A C 1
ATOM 2775 O O . LEU A 1 373 ? 29.234 -2.340 -43.165 1.00 89.31 373 LEU A O 1
ATOM 2779 N N . ASP A 1 374 ? 26.991 -2.510 -43.092 1.00 90.25 374 ASP A N 1
ATOM 2780 C CA . ASP A 1 374 ? 26.878 -3.602 -44.058 1.00 90.25 374 ASP A CA 1
ATOM 2781 C C . ASP A 1 374 ? 27.175 -3.128 -45.487 1.00 90.25 374 ASP A C 1
ATOM 2783 O O . ASP A 1 374 ? 27.902 -3.812 -46.212 1.00 90.25 374 ASP A O 1
ATOM 2787 N N . GLU A 1 375 ? 26.672 -1.954 -45.885 1.00 89.12 375 GLU A N 1
ATOM 2788 C CA . GLU A 1 375 ? 26.908 -1.375 -47.214 1.00 89.12 375 GLU A CA 1
ATOM 2789 C C . GLU A 1 375 ? 28.397 -1.043 -47.420 1.00 89.12 375 GLU A C 1
ATOM 2791 O O . GLU A 1 375 ? 28.970 -1.340 -48.469 1.00 89.12 375 GLU A O 1
ATOM 2796 N N . TYR A 1 376 ? 29.060 -0.502 -46.393 1.00 85.31 376 TYR A N 1
ATOM 2797 C CA . TYR A 1 376 ? 30.467 -0.090 -46.453 1.00 85.31 376 TYR A CA 1
ATOM 2798 C C . TYR A 1 376 ? 31.446 -1.126 -45.879 1.00 85.31 376 TYR A C 1
ATOM 2800 O O . TYR A 1 376 ? 32.650 -0.872 -45.811 1.00 85.31 376 TYR A O 1
ATOM 2808 N N . LYS A 1 377 ? 30.982 -2.324 -45.513 1.00 88.19 377 LYS A N 1
ATOM 2809 C CA . LYS A 1 377 ? 31.789 -3.367 -44.859 1.00 88.19 377 LYS A CA 1
ATOM 2810 C C . LYS A 1 377 ? 33.093 -3.683 -45.586 1.00 88.19 377 LYS A C 1
ATOM 2812 O O . LYS A 1 377 ? 34.171 -3.674 -44.989 1.00 88.19 377 LYS A O 1
ATOM 2817 N N . ASP A 1 378 ? 33.001 -3.975 -46.881 1.00 83.06 378 ASP A N 1
ATOM 2818 C CA . ASP A 1 378 ? 34.170 -4.358 -47.675 1.00 83.06 378 ASP A CA 1
ATOM 2819 C C . ASP A 1 378 ? 35.131 -3.176 -47.873 1.00 83.06 378 ASP A C 1
ATOM 2821 O O . ASP A 1 378 ? 36.344 -3.373 -47.932 1.00 83.06 378 ASP A O 1
ATOM 2825 N N . LEU A 1 379 ? 34.612 -1.947 -47.883 1.00 81.06 379 LEU A N 1
ATOM 2826 C CA . LEU A 1 379 ? 35.393 -0.712 -47.951 1.00 81.06 379 LEU A CA 1
ATOM 2827 C C . LEU A 1 379 ? 36.126 -0.404 -46.640 1.00 81.06 379 LEU A C 1
ATOM 2829 O O . LEU A 1 379 ? 37.274 0.040 -46.678 1.00 81.06 379 LEU A O 1
ATOM 2833 N N . PHE A 1 380 ? 35.486 -0.660 -45.497 1.00 81.75 380 PHE A N 1
ATOM 2834 C CA . PHE A 1 380 ? 36.034 -0.380 -44.171 1.00 81.75 380 PHE A CA 1
ATOM 2835 C C . PHE A 1 380 ? 37.075 -1.403 -43.713 1.00 81.75 380 PHE A C 1
ATOM 2837 O O . PHE A 1 380 ? 38.032 -1.032 -43.039 1.00 81.75 380 PHE A O 1
ATOM 2844 N N . ILE A 1 381 ? 36.909 -2.682 -44.061 1.00 81.88 381 ILE A N 1
ATOM 2845 C CA . ILE A 1 381 ? 37.775 -3.762 -43.554 1.00 81.88 381 ILE A CA 1
ATOM 2846 C C . ILE A 1 381 ? 39.060 -3.925 -44.383 1.00 81.88 381 ILE A C 1
ATOM 2848 O O . ILE A 1 381 ? 40.074 -4.410 -43.870 1.00 81.88 381 ILE A O 1
ATOM 2852 N N . HIS A 1 382 ? 39.039 -3.561 -45.666 1.00 84.19 382 HIS A N 1
ATOM 2853 C CA . HIS A 1 382 ? 40.167 -3.782 -46.569 1.00 84.19 382 HIS A CA 1
ATOM 2854 C C . HIS A 1 382 ? 41.042 -2.529 -46.701 1.00 84.19 382 HIS A C 1
ATOM 2856 O O . HIS A 1 382 ? 40.548 -1.408 -46.747 1.00 84.19 382 HIS A O 1
ATOM 2862 N N . GLU A 1 383 ? 42.362 -2.729 -46.782 1.00 79.81 383 GLU A N 1
ATOM 2863 C CA . GLU A 1 383 ? 43.343 -1.642 -46.943 1.00 79.81 383 GLU A CA 1
ATOM 2864 C C . GLU A 1 383 ? 43.534 -1.253 -48.415 1.00 79.81 383 GLU A C 1
ATOM 2866 O O . GLU A 1 383 ? 43.731 -0.084 -48.735 1.00 79.81 383 GLU A O 1
ATOM 2871 N N . ASN A 1 384 ? 43.450 -2.227 -49.328 1.00 83.38 384 ASN A N 1
ATOM 2872 C CA . ASN A 1 384 ? 43.668 -2.025 -50.759 1.00 83.38 384 ASN A CA 1
ATOM 2873 C C . ASN A 1 384 ? 42.593 -2.731 -51.586 1.00 83.38 384 ASN A C 1
ATOM 2875 O O . ASN A 1 384 ? 42.108 -3.810 -51.227 1.00 83.38 384 ASN A O 1
ATOM 2879 N N . MET A 1 385 ? 42.284 -2.161 -52.747 1.00 87.50 385 MET A N 1
ATOM 2880 C CA . MET A 1 385 ? 41.421 -2.785 -53.746 1.00 87.50 385 MET A CA 1
ATOM 2881 C C . MET A 1 385 ? 41.976 -2.586 -55.162 1.00 87.50 385 MET A C 1
ATOM 2883 O O . MET A 1 385 ? 42.615 -1.581 -55.464 1.00 87.50 385 MET A O 1
ATOM 2887 N N . CYS A 1 386 ? 41.738 -3.562 -56.036 1.00 88.06 386 CYS A N 1
ATOM 2888 C CA . CYS A 1 386 ? 42.060 -3.486 -57.459 1.00 88.06 386 CYS A CA 1
ATOM 2889 C C . CYS A 1 386 ? 40.809 -3.117 -58.239 1.00 88.06 386 CYS A C 1
ATOM 2891 O O . CYS A 1 386 ? 39.905 -3.945 -58.335 1.00 88.06 386 CYS A O 1
ATOM 2893 N N . CYS A 1 387 ? 40.763 -1.921 -58.810 1.00 88.31 387 CYS A N 1
ATOM 2894 C CA . CYS A 1 387 ? 39.632 -1.455 -59.605 1.00 88.31 387 CYS A CA 1
ATOM 2895 C C . CYS A 1 387 ? 39.927 -1.542 -61.102 1.00 88.31 387 CYS A C 1
ATOM 2897 O O . CYS A 1 387 ? 41.079 -1.416 -61.519 1.00 88.31 387 CYS A O 1
ATOM 2899 N N . ASP A 1 388 ? 38.899 -1.727 -61.929 1.00 87.25 388 ASP A N 1
ATOM 2900 C CA . ASP A 1 388 ? 39.030 -1.548 -63.377 1.00 87.25 388 ASP A CA 1
ATOM 2901 C C . ASP A 1 388 ? 39.570 -0.140 -63.689 1.00 87.25 388 ASP A C 1
ATOM 2903 O O . ASP A 1 388 ? 39.195 0.849 -63.068 1.00 87.25 388 ASP A O 1
ATOM 2907 N N . SER A 1 389 ? 40.432 -0.041 -64.698 1.00 78.25 389 SER A N 1
ATOM 2908 C CA . SER A 1 389 ? 40.972 1.206 -65.256 1.00 78.25 389 SER A CA 1
ATOM 2909 C C . SER A 1 389 ? 39.924 2.259 -65.659 1.00 78.25 389 SER A C 1
ATOM 2911 O O . SER A 1 389 ? 40.274 3.419 -65.873 1.00 78.25 389 SER A O 1
ATOM 2913 N N . SER A 1 390 ? 38.656 1.857 -65.799 1.00 80.06 390 SER A N 1
ATOM 2914 C CA . SER A 1 390 ? 37.519 2.733 -66.094 1.00 80.06 390 SER A CA 1
ATOM 2915 C C . SER A 1 390 ? 36.849 3.335 -64.851 1.00 80.06 390 SER A C 1
ATOM 2917 O O . SER A 1 390 ? 35.976 4.193 -64.996 1.00 80.06 390 SER A O 1
ATOM 2919 N N . TYR A 1 391 ? 37.247 2.903 -63.651 1.00 76.69 391 TYR A N 1
ATOM 2920 C CA . TYR A 1 391 ? 36.683 3.356 -62.387 1.00 76.69 391 TYR A CA 1
ATOM 2921 C C . TYR A 1 391 ? 37.017 4.832 -62.130 1.00 76.69 391 TYR A C 1
ATOM 2923 O O . TYR A 1 391 ? 38.183 5.232 -62.102 1.00 76.69 391 TYR A O 1
ATOM 2931 N N . ASP A 1 392 ? 35.976 5.643 -61.947 1.00 78.38 392 ASP A N 1
ATOM 2932 C CA . ASP A 1 392 ? 36.112 7.040 -61.547 1.00 78.38 392 ASP A CA 1
ATOM 2933 C C . ASP A 1 392 ? 36.292 7.101 -60.031 1.00 78.38 392 ASP A C 1
ATOM 2935 O O . ASP A 1 392 ? 35.353 6.861 -59.274 1.00 78.38 392 ASP A O 1
ATOM 2939 N N . THR A 1 393 ? 37.497 7.453 -59.584 1.00 71.62 393 THR A N 1
ATOM 2940 C CA . THR A 1 393 ? 37.816 7.593 -58.158 1.00 71.62 393 THR A CA 1
ATOM 2941 C C . THR A 1 393 ? 36.990 8.672 -57.461 1.00 71.62 393 THR A C 1
ATOM 2943 O O . THR A 1 393 ? 36.987 8.717 -56.241 1.00 71.62 393 THR A O 1
ATOM 2946 N N . ASN A 1 394 ? 36.276 9.523 -58.208 1.00 72.12 394 ASN A N 1
ATOM 2947 C CA . ASN A 1 394 ? 35.395 10.545 -57.646 1.00 72.12 394 ASN A CA 1
ATOM 2948 C C . ASN A 1 394 ? 33.969 10.035 -57.349 1.00 72.12 394 ASN A C 1
ATOM 2950 O O . ASN A 1 394 ? 33.157 10.804 -56.838 1.00 72.12 394 ASN A O 1
ATOM 2954 N N . ASN A 1 395 ? 33.624 8.784 -57.695 1.00 69.31 395 ASN A N 1
ATOM 2955 C CA . ASN A 1 395 ? 32.296 8.208 -57.455 1.00 69.31 395 ASN A CA 1
ATOM 2956 C C . ASN A 1 395 ? 32.376 6.935 -56.599 1.00 69.31 395 ASN A C 1
ATOM 2958 O O . ASN A 1 395 ? 32.381 5.814 -57.107 1.00 69.31 395 ASN A O 1
ATOM 2962 N N . ILE A 1 396 ? 32.407 7.134 -55.284 1.00 69.81 396 ILE A N 1
ATOM 2963 C CA . ILE A 1 396 ? 32.619 6.094 -54.271 1.00 69.81 396 ILE A CA 1
ATOM 2964 C C . ILE A 1 396 ? 31.264 5.614 -53.728 1.00 69.81 396 ILE A C 1
ATOM 2966 O O . ILE A 1 396 ? 31.007 5.596 -52.529 1.00 69.81 396 ILE A O 1
ATOM 2970 N N . SER A 1 397 ? 30.337 5.253 -54.618 1.00 82.56 397 SER A N 1
ATOM 2971 C CA . SER A 1 397 ? 29.158 4.501 -54.171 1.00 82.56 397 SER A CA 1
ATOM 2972 C C . SER A 1 397 ? 29.576 3.042 -53.927 1.00 82.56 397 SER A C 1
ATOM 2974 O O . SER A 1 397 ? 30.180 2.464 -54.844 1.00 82.56 397 SER A O 1
ATOM 2976 N N . PRO A 1 398 ? 29.227 2.417 -52.793 1.00 81.25 398 PRO A N 1
ATOM 2977 C CA . PRO A 1 398 ? 29.606 1.037 -52.485 1.00 81.25 398 PRO A CA 1
ATOM 2978 C C . PRO A 1 398 ? 29.244 0.033 -53.578 1.00 81.25 398 PRO A C 1
ATOM 2980 O O . PRO A 1 398 ? 30.079 -0.786 -53.952 1.00 81.25 398 PRO A O 1
ATOM 2983 N N . ASP A 1 399 ? 28.064 0.168 -54.189 1.00 83.00 399 ASP A N 1
ATOM 2984 C CA . ASP A 1 399 ? 27.628 -0.679 -55.306 1.00 83.00 399 ASP A CA 1
ATOM 2985 C C . ASP A 1 399 ? 28.559 -0.590 -56.526 1.00 83.00 399 ASP A C 1
ATOM 2987 O O . ASP A 1 399 ? 28.914 -1.602 -57.136 1.00 83.00 399 ASP A O 1
ATOM 2991 N N . THR A 1 400 ? 28.987 0.623 -56.889 1.00 82.75 400 THR A N 1
ATOM 2992 C CA . THR A 1 400 ? 29.908 0.836 -58.019 1.00 82.75 400 THR A CA 1
ATOM 2993 C C . THR A 1 400 ? 31.301 0.308 -57.695 1.00 82.75 400 THR A C 1
ATOM 2995 O O . THR A 1 400 ? 31.930 -0.298 -58.567 1.00 82.75 400 THR A O 1
ATOM 2998 N N . VAL A 1 401 ? 31.767 0.487 -56.453 1.00 83.25 401 VAL A N 1
ATOM 2999 C CA . VAL A 1 401 ? 33.047 -0.055 -55.978 1.00 83.25 401 VAL A CA 1
ATOM 3000 C C . VAL A 1 401 ? 33.012 -1.581 -56.008 1.00 83.25 401 VAL A C 1
ATOM 3002 O O . VAL A 1 401 ? 33.870 -2.200 -56.627 1.00 83.25 401 VAL A O 1
ATOM 3005 N N . ALA A 1 402 ? 31.998 -2.206 -55.412 1.00 82.31 402 ALA A N 1
ATOM 3006 C CA . ALA A 1 402 ? 31.862 -3.658 -55.368 1.00 82.31 402 ALA A CA 1
ATOM 3007 C C . ALA A 1 402 ? 31.723 -4.278 -56.769 1.00 82.31 402 ALA A C 1
ATOM 3009 O O . ALA A 1 402 ? 32.239 -5.366 -57.024 1.00 82.31 402 ALA A O 1
ATOM 3010 N N . ALA A 1 403 ? 31.069 -3.582 -57.706 1.00 84.00 403 ALA A N 1
ATOM 3011 C CA . ALA A 1 403 ? 30.956 -4.029 -59.093 1.00 84.00 403 ALA A CA 1
ATOM 3012 C C . ALA A 1 403 ? 32.258 -3.859 -59.895 1.00 84.00 403 ALA A C 1
ATOM 3014 O O . ALA A 1 403 ? 32.517 -4.648 -60.805 1.00 84.00 403 ALA A O 1
ATOM 3015 N N . SER A 1 404 ? 33.069 -2.845 -59.577 1.00 86.44 404 SER A N 1
ATOM 3016 C CA . SER A 1 404 ? 34.224 -2.430 -60.391 1.00 86.44 404 SER A CA 1
ATOM 3017 C C . SER A 1 404 ? 35.575 -2.760 -59.761 1.00 86.44 404 SER A C 1
ATOM 3019 O O . SER A 1 404 ? 36.598 -2.574 -60.417 1.00 86.44 404 SER A O 1
ATOM 3021 N N . CYS A 1 405 ? 35.599 -3.262 -58.523 1.00 86.88 405 CYS A N 1
ATOM 3022 C CA . CYS A 1 405 ? 36.815 -3.487 -57.752 1.00 86.88 405 CYS A CA 1
ATOM 3023 C C . CYS A 1 405 ? 36.843 -4.864 -57.071 1.00 86.88 405 CYS A C 1
ATOM 3025 O O . CYS A 1 405 ? 35.822 -5.457 -56.743 1.00 86.88 405 CYS A O 1
ATOM 3027 N N . THR A 1 406 ? 38.046 -5.405 -56.882 1.00 86.81 406 THR A N 1
ATOM 3028 C CA . THR A 1 406 ? 38.319 -6.619 -56.100 1.00 86.81 406 THR A CA 1
ATOM 3029 C C . THR A 1 406 ? 39.075 -6.222 -54.837 1.00 86.81 406 THR A C 1
ATOM 3031 O O . THR A 1 406 ? 40.148 -5.626 -54.931 1.00 86.81 406 THR A O 1
ATOM 3034 N N . PHE A 1 407 ? 38.534 -6.543 -53.664 1.00 85.88 407 PHE A N 1
ATOM 3035 C CA . PHE A 1 407 ? 39.135 -6.198 -52.375 1.00 85.88 407 PHE A CA 1
ATOM 3036 C C . PHE A 1 407 ? 40.235 -7.189 -51.972 1.00 85.88 407 PHE A C 1
ATOM 3038 O O . PHE A 1 407 ? 40.106 -8.397 -52.186 1.00 85.88 407 PHE A O 1
ATOM 3045 N N . TYR A 1 408 ? 41.316 -6.685 -51.369 1.00 79.81 408 TYR A N 1
ATOM 3046 C CA . TYR A 1 408 ? 42.416 -7.506 -50.858 1.00 79.81 408 TYR A CA 1
ATOM 3047 C C . TYR A 1 408 ? 42.592 -7.296 -49.361 1.00 79.81 408 TYR A C 1
ATOM 3049 O O . TYR A 1 408 ? 42.663 -6.172 -48.867 1.00 79.81 408 TYR A O 1
ATOM 3057 N N . SER A 1 409 ? 42.669 -8.399 -48.620 1.00 70.06 409 SER A N 1
ATOM 3058 C CA . SER A 1 409 ? 42.882 -8.369 -47.175 1.00 70.06 409 SER A CA 1
ATOM 3059 C C . SER A 1 409 ? 44.322 -7.992 -46.828 1.00 70.06 409 SER A C 1
ATOM 3061 O O . SER A 1 409 ? 45.261 -8.305 -47.566 1.00 70.06 409 SER A O 1
ATOM 3063 N N . ALA A 1 410 ? 44.518 -7.442 -45.627 1.00 65.44 410 ALA A N 1
ATOM 3064 C CA . ALA A 1 410 ? 45.840 -7.154 -45.058 1.00 65.44 410 ALA A CA 1
ATOM 3065 C C . ALA A 1 410 ? 46.763 -8.394 -44.963 1.00 65.44 410 ALA A C 1
ATOM 3067 O O . ALA A 1 410 ? 47.976 -8.276 -44.815 1.00 65.44 410 ALA A O 1
ATOM 3068 N N . SER A 1 411 ? 46.207 -9.608 -45.066 1.00 66.00 411 SER A N 1
ATOM 3069 C CA . SER A 1 411 ? 46.951 -10.874 -45.105 1.00 66.00 411 SER A CA 1
ATOM 3070 C C . SER A 1 411 ? 47.525 -11.233 -46.484 1.00 66.00 411 SER A C 1
ATOM 3072 O O . SER A 1 411 ? 48.345 -12.148 -46.569 1.00 66.00 411 SER A O 1
ATOM 3074 N N . ASN A 1 412 ? 47.145 -10.521 -47.552 1.00 67.50 412 ASN A N 1
ATOM 3075 C CA . ASN A 1 412 ? 47.729 -10.657 -48.889 1.00 67.50 412 ASN A CA 1
ATOM 3076 C C . ASN A 1 412 ? 48.029 -9.283 -49.532 1.00 67.50 412 ASN A C 1
ATOM 3078 O O . ASN A 1 412 ? 47.548 -8.988 -50.629 1.00 67.50 412 ASN A O 1
ATOM 3082 N N . PRO A 1 413 ? 48.853 -8.438 -48.883 1.00 57.03 413 PRO A N 1
ATOM 3083 C CA . PRO A 1 413 ? 49.109 -7.067 -49.331 1.00 57.03 413 PRO A CA 1
ATOM 3084 C C . PRO A 1 413 ? 49.918 -7.026 -50.636 1.00 57.03 413 PRO A C 1
ATOM 3086 O O . PRO A 1 413 ? 49.885 -6.048 -51.371 1.00 57.03 413 PRO A O 1
ATOM 3089 N N . SER A 1 414 ? 50.631 -8.110 -50.961 1.00 58.97 414 SER A N 1
ATOM 3090 C CA . SER A 1 414 ? 51.444 -8.237 -52.175 1.00 58.97 414 SER A CA 1
ATOM 3091 C C . SER A 1 414 ? 50.642 -8.327 -53.474 1.00 58.97 414 SER A C 1
ATOM 3093 O O . SER A 1 414 ? 51.237 -8.262 -54.546 1.00 58.97 414 SER A O 1
ATOM 3095 N N . ALA A 1 415 ? 49.326 -8.528 -53.396 1.00 64.69 415 ALA A N 1
ATOM 3096 C CA . ALA A 1 415 ? 48.480 -8.644 -54.577 1.00 64.69 415 ALA A CA 1
ATOM 3097 C C . ALA A 1 415 ? 48.040 -7.282 -55.138 1.00 64.69 415 ALA A C 1
ATOM 3099 O O . ALA A 1 415 ? 47.663 -7.219 -56.306 1.00 64.69 415 ALA A O 1
ATOM 3100 N N . CYS A 1 416 ? 48.092 -6.213 -54.332 1.00 72.81 416 CYS A N 1
ATOM 3101 C CA . CYS A 1 416 ? 47.691 -4.883 -54.767 1.00 72.81 416 CYS A CA 1
ATOM 3102 C C . CYS A 1 416 ? 48.276 -3.791 -53.857 1.00 72.81 416 CYS A C 1
ATOM 3104 O O . CYS A 1 416 ? 47.805 -3.597 -52.739 1.00 72.81 416 CYS A O 1
ATOM 3106 N N . THR A 1 417 ? 49.306 -3.083 -54.326 1.00 78.94 417 THR A N 1
ATOM 3107 C CA . THR A 1 417 ? 49.900 -1.922 -53.635 1.00 78.94 417 THR A CA 1
ATOM 3108 C C . THR A 1 417 ? 49.408 -0.646 -54.311 1.00 78.94 417 THR A C 1
ATOM 3110 O O . THR A 1 417 ? 49.360 -0.620 -55.538 1.00 78.94 417 THR A O 1
ATOM 3113 N N . THR A 1 418 ? 49.061 0.411 -53.578 1.00 74.75 418 THR A N 1
ATOM 3114 C CA . THR A 1 418 ? 48.582 1.679 -54.168 1.00 74.75 418 THR A CA 1
ATOM 3115 C C . THR A 1 418 ? 49.484 2.152 -55.320 1.00 74.75 418 THR A C 1
ATOM 3117 O O . THR A 1 418 ? 50.708 2.030 -55.238 1.00 74.75 418 THR A O 1
ATOM 3120 N N . ASP A 1 419 ? 48.879 2.629 -56.411 1.00 75.00 419 ASP A N 1
ATOM 3121 C CA . ASP A 1 419 ? 49.540 3.050 -57.661 1.00 75.00 419 ASP A CA 1
ATOM 3122 C C . ASP A 1 419 ? 50.225 1.928 -58.472 1.00 75.00 419 ASP A C 1
ATOM 3124 O O . ASP A 1 419 ? 50.896 2.194 -59.475 1.00 75.00 419 ASP A O 1
ATOM 3128 N N . SER A 1 420 ? 50.058 0.661 -58.079 1.00 83.88 420 SER A N 1
ATOM 3129 C CA . SER A 1 420 ? 50.473 -0.492 -58.888 1.00 83.88 420 SER A CA 1
ATOM 3130 C C . SER A 1 420 ? 49.353 -0.990 -59.805 1.00 83.88 420 SER A C 1
ATOM 3132 O O . SER A 1 420 ? 48.175 -0.691 -59.617 1.00 83.88 420 SER A O 1
ATOM 3134 N N . VAL A 1 421 ? 49.735 -1.738 -60.840 1.00 83.12 421 VAL A N 1
ATOM 3135 C CA . VAL A 1 421 ? 48.784 -2.403 -61.734 1.00 83.12 421 VAL A CA 1
ATOM 3136 C C . VAL A 1 421 ? 48.449 -3.769 -61.150 1.00 83.12 421 VAL A C 1
ATOM 3138 O O . VAL A 1 421 ? 49.334 -4.458 -60.641 1.00 83.12 421 VAL A O 1
ATOM 3141 N N . CYS A 1 422 ? 47.190 -4.166 -61.250 1.00 83.44 422 CYS A N 1
ATOM 3142 C CA . CYS A 1 422 ? 46.688 -5.429 -60.734 1.00 83.44 422 CYS A CA 1
ATOM 3143 C C . CYS A 1 422 ? 45.882 -6.192 -61.785 1.00 83.44 422 CYS A C 1
ATOM 3145 O O . CYS A 1 422 ? 45.437 -5.649 -62.803 1.00 83.44 422 CYS A O 1
ATOM 3147 N N . ASP A 1 423 ? 45.716 -7.483 -61.521 1.00 80.94 423 ASP A N 1
ATOM 3148 C CA . ASP A 1 423 ? 44.951 -8.398 -62.356 1.00 80.94 423 ASP A CA 1
ATOM 3149 C C . ASP A 1 423 ? 43.478 -8.360 -61.919 1.00 80.94 423 ASP A C 1
ATOM 3151 O O . ASP A 1 423 ? 43.060 -9.081 -61.010 1.00 80.94 423 ASP A O 1
ATOM 3155 N N . TYR A 1 424 ? 42.683 -7.496 -62.555 1.00 78.31 424 TYR A N 1
ATOM 3156 C CA . TYR A 1 424 ? 41.252 -7.371 -62.288 1.00 78.31 424 TYR A CA 1
ATOM 3157 C C . TYR A 1 424 ? 40.463 -8.433 -63.068 1.00 78.31 424 TYR A C 1
ATOM 3159 O O . TYR A 1 424 ? 40.601 -8.576 -64.289 1.00 78.31 424 TYR A O 1
ATOM 3167 N N . ASN A 1 425 ? 39.609 -9.181 -62.363 1.00 77.12 425 ASN A N 1
ATOM 3168 C CA . ASN A 1 425 ? 38.713 -10.200 -62.928 1.00 77.12 425 ASN A CA 1
ATOM 3169 C C . ASN A 1 425 ? 39.423 -11.251 -63.820 1.00 77.12 425 ASN A C 1
ATOM 3171 O O . ASN A 1 425 ? 38.900 -11.694 -64.844 1.00 77.12 425 ASN A O 1
ATOM 3175 N N . GLY A 1 426 ? 40.656 -11.627 -63.457 1.00 72.06 426 GLY A N 1
ATOM 3176 C CA . GLY A 1 426 ? 41.457 -12.628 -64.174 1.00 72.06 426 GLY A CA 1
ATOM 3177 C C . GLY A 1 426 ? 42.106 -12.144 -65.479 1.00 72.06 426 GLY A C 1
ATOM 3178 O O . GLY A 1 426 ? 42.710 -12.954 -66.186 1.00 72.06 426 GLY A O 1
ATOM 3179 N N . GLY A 1 427 ? 41.997 -10.853 -65.811 1.00 70.00 427 GLY A N 1
ATOM 3180 C CA . GLY A 1 427 ? 42.821 -10.215 -66.839 1.00 70.00 427 GLY A CA 1
ATOM 3181 C C . GLY A 1 427 ? 44.225 -9.905 -66.314 1.00 70.00 427 GLY A C 1
ATOM 3182 O O . GLY A 1 427 ? 44.421 -9.803 -65.112 1.00 70.00 427 GLY A O 1
ATOM 3183 N N . THR A 1 428 ? 45.213 -9.781 -67.204 1.00 71.56 428 THR A N 1
ATOM 3184 C CA . THR A 1 428 ? 46.593 -9.443 -66.817 1.00 71.56 428 THR A CA 1
ATOM 3185 C C . THR A 1 428 ? 46.829 -7.939 -66.940 1.00 71.56 428 THR A C 1
ATOM 3187 O O . THR A 1 428 ? 46.724 -7.408 -68.048 1.00 71.56 428 THR A O 1
ATOM 3190 N N . ASN A 1 429 ? 47.212 -7.274 -65.847 1.00 72.12 429 ASN A N 1
ATOM 3191 C CA . ASN A 1 429 ? 47.556 -5.849 -65.774 1.00 72.12 429 ASN A CA 1
ATOM 3192 C C . ASN A 1 429 ? 46.460 -4.896 -66.300 1.00 72.12 429 ASN A C 1
ATOM 3194 O O . ASN A 1 429 ? 46.758 -3.928 -67.004 1.00 72.12 429 ASN A O 1
ATOM 3198 N N . ASN A 1 430 ? 45.191 -5.194 -66.025 1.00 77.81 430 ASN A N 1
ATOM 3199 C CA . ASN A 1 430 ? 44.032 -4.444 -66.526 1.00 77.81 430 ASN A CA 1
ATOM 3200 C C . ASN A 1 430 ? 43.310 -3.610 -65.454 1.00 77.81 430 ASN A C 1
ATOM 3202 O O . ASN A 1 430 ? 42.374 -2.893 -65.800 1.00 77.81 430 ASN A O 1
ATOM 3206 N N . GLY A 1 431 ? 43.728 -3.687 -64.189 1.00 82.62 431 GLY A N 1
ATOM 3207 C CA . GLY A 1 431 ? 43.209 -2.863 -63.101 1.00 82.62 431 GLY A CA 1
ATOM 3208 C C . GLY A 1 431 ? 44.273 -1.964 -62.474 1.00 82.62 431 GLY A C 1
ATOM 3209 O O . GLY A 1 431 ? 45.474 -2.208 -62.609 1.00 82.62 431 GLY A O 1
ATOM 3210 N N . GLY A 1 432 ? 43.829 -0.919 -61.784 1.00 85.06 432 GLY A N 1
ATOM 3211 C CA . GLY A 1 432 ? 44.660 -0.062 -60.944 1.00 85.06 432 GLY A CA 1
ATOM 3212 C C . GLY A 1 432 ? 44.410 -0.345 -59.468 1.00 85.06 432 GLY A C 1
ATOM 3213 O O . GLY A 1 432 ? 43.264 -0.450 -59.032 1.00 85.06 432 GLY A O 1
ATOM 3214 N N . CYS A 1 433 ? 45.484 -0.459 -58.695 1.00 85.38 433 CYS A N 1
ATOM 3215 C CA . CYS A 1 433 ? 45.401 -0.540 -57.248 1.00 85.38 433 CYS A CA 1
ATOM 3216 C C . CYS A 1 433 ? 45.167 0.832 -56.646 1.00 85.38 433 CYS A C 1
ATOM 3218 O O . CYS A 1 433 ? 46.000 1.732 -56.781 1.00 85.38 433 CYS A O 1
ATOM 3220 N N . VAL A 1 434 ? 44.068 0.952 -55.919 1.00 83.38 434 VAL A N 1
ATOM 3221 C CA . VAL A 1 434 ? 43.728 2.138 -55.143 1.00 83.38 434 VAL A CA 1
ATOM 3222 C C . VAL A 1 434 ? 43.677 1.766 -53.666 1.00 83.38 434 VAL A C 1
ATOM 3224 O O . VAL A 1 434 ? 43.415 0.612 -53.306 1.00 83.38 434 VAL A O 1
ATOM 3227 N N . ALA A 1 435 ? 43.974 2.741 -52.809 1.00 76.88 435 ALA A N 1
ATOM 3228 C CA . ALA A 1 435 ? 43.703 2.590 -51.390 1.00 76.88 435 ALA A CA 1
ATOM 3229 C C . ALA A 1 435 ? 42.194 2.371 -51.220 1.00 76.88 435 ALA A C 1
ATOM 3231 O O . ALA A 1 435 ? 41.387 3.069 -51.838 1.00 76.88 435 ALA A O 1
ATOM 3232 N N . ALA A 1 436 ? 41.822 1.370 -50.430 1.00 75.69 436 ALA A N 1
ATOM 3233 C CA . ALA A 1 436 ? 40.454 1.266 -49.953 1.00 75.69 436 ALA A CA 1
ATOM 3234 C C . ALA A 1 436 ? 40.228 2.258 -48.802 1.00 75.69 436 ALA A C 1
ATOM 3236 O O . ALA A 1 436 ? 41.111 3.062 -48.500 1.00 75.69 436 ALA A O 1
ATOM 3237 N N . GLY A 1 437 ? 39.049 2.225 -48.171 1.00 68.81 437 GLY A N 1
ATOM 3238 C CA . GLY A 1 437 ? 38.777 3.070 -47.005 1.00 68.81 437 GLY A CA 1
ATOM 3239 C C . GLY A 1 437 ? 39.839 2.895 -45.921 1.00 68.81 437 GLY A C 1
ATOM 3240 O O . GLY A 1 437 ? 40.210 3.875 -45.280 1.00 68.81 437 GLY A O 1
ATOM 3241 N N . GLY A 1 438 ? 40.383 1.674 -45.785 1.00 65.25 438 GLY A N 1
ATOM 3242 C CA . GLY A 1 438 ? 41.572 1.396 -44.978 1.00 65.25 438 GLY A CA 1
ATOM 3243 C C . GLY A 1 438 ? 41.394 1.728 -43.502 1.00 65.25 438 GLY A C 1
ATOM 3244 O O . GLY A 1 438 ? 42.377 1.952 -42.797 1.00 65.25 438 GLY A O 1
ATOM 3245 N N . CYS A 1 439 ? 40.145 1.778 -43.043 1.00 74.44 439 CYS A N 1
ATOM 3246 C CA . CYS A 1 439 ? 39.817 2.183 -41.694 1.00 74.44 439 CYS A CA 1
ATOM 3247 C C . CYS A 1 439 ? 40.391 1.172 -40.694 1.00 74.44 439 CYS A C 1
ATOM 3249 O O . CYS A 1 439 ? 40.568 -0.016 -40.985 1.00 74.44 439 CYS A O 1
ATOM 3251 N N . LEU A 1 440 ? 40.667 1.625 -39.470 1.00 73.94 440 LEU A N 1
ATOM 3252 C CA . LEU A 1 440 ? 41.138 0.740 -38.409 1.00 73.94 440 LEU A CA 1
ATOM 3253 C C . LEU A 1 440 ? 40.103 -0.369 -38.158 1.00 73.94 440 LEU A C 1
ATOM 3255 O O . LEU A 1 440 ? 39.063 -0.132 -37.547 1.00 73.94 440 LEU A O 1
ATOM 3259 N N . ASN A 1 441 ? 40.417 -1.603 -38.571 1.00 80.00 441 ASN A N 1
ATOM 3260 C CA . ASN A 1 441 ? 39.551 -2.781 -38.400 1.00 80.00 441 ASN A CA 1
ATOM 3261 C C . ASN A 1 441 ? 39.080 -2.967 -36.938 1.00 80.00 441 ASN A C 1
ATOM 3263 O O . ASN A 1 441 ? 37.983 -3.458 -36.677 1.00 80.00 441 ASN A O 1
ATOM 3267 N N . ALA A 1 442 ? 39.891 -2.525 -35.970 1.00 85.31 442 ALA A N 1
ATOM 3268 C CA . ALA A 1 442 ? 39.529 -2.513 -34.555 1.00 85.31 442 ALA A CA 1
ATOM 3269 C C . ALA A 1 442 ? 38.337 -1.588 -34.240 1.00 85.31 442 ALA A C 1
ATOM 3271 O O . ALA A 1 442 ? 37.477 -1.977 -33.457 1.00 85.31 442 ALA A O 1
ATOM 3272 N N . SER A 1 443 ? 38.264 -0.405 -34.859 1.00 87.25 443 SER A N 1
ATOM 3273 C CA . SER A 1 443 ? 37.166 0.551 -34.681 1.00 87.25 443 SER A CA 1
ATOM 3274 C C . SER A 1 443 ? 35.883 0.041 -35.341 1.00 87.25 443 SER A C 1
ATOM 3276 O O . SER A 1 443 ? 34.845 0.020 -34.689 1.00 87.25 443 SER A O 1
ATOM 3278 N N . TYR A 1 444 ? 35.963 -0.481 -36.575 1.00 88.62 444 TYR A N 1
ATOM 3279 C CA . TYR A 1 444 ? 34.818 -1.118 -37.249 1.00 88.62 444 TYR A CA 1
ATOM 3280 C C . TYR A 1 444 ? 34.252 -2.280 -36.419 1.00 88.62 444 TYR A C 1
ATOM 3282 O O . TYR A 1 444 ? 33.062 -2.325 -36.118 1.00 88.62 444 TYR A O 1
ATOM 3290 N N . THR A 1 445 ? 35.124 -3.199 -35.989 1.00 90.31 445 THR A N 1
ATOM 3291 C CA . THR A 1 445 ? 34.718 -4.341 -35.158 1.00 90.31 445 THR A CA 1
ATOM 3292 C C . THR A 1 445 ? 34.165 -3.874 -33.808 1.00 90.31 445 THR A C 1
ATOM 3294 O O . THR A 1 445 ? 33.229 -4.478 -33.297 1.00 90.31 445 THR A O 1
ATOM 3297 N N . GLY A 1 446 ? 34.705 -2.788 -33.244 1.00 92.62 446 GLY A N 1
ATOM 3298 C CA . GLY A 1 446 ? 34.188 -2.148 -32.035 1.00 92.62 446 GLY A CA 1
ATOM 3299 C C . GLY A 1 446 ? 32.746 -1.674 -32.197 1.00 92.62 446 GLY A C 1
ATOM 3300 O O . GLY A 1 446 ? 31.903 -2.053 -31.391 1.00 92.62 446 GLY A O 1
ATOM 3301 N N . ILE A 1 447 ? 32.440 -0.930 -33.266 1.00 92.19 447 ILE A N 1
ATOM 3302 C CA . ILE A 1 447 ? 31.069 -0.475 -33.556 1.00 92.19 447 ILE A CA 1
ATOM 3303 C C . ILE A 1 447 ? 30.127 -1.671 -33.711 1.00 92.19 447 ILE A C 1
ATOM 3305 O O . ILE A 1 447 ? 29.088 -1.716 -33.060 1.00 92.19 447 ILE A O 1
ATOM 3309 N N . VAL A 1 448 ? 30.499 -2.653 -34.539 1.00 94.12 448 VAL A N 1
ATOM 3310 C CA . VAL A 1 448 ? 29.667 -3.842 -34.786 1.00 94.12 448 VAL A CA 1
ATOM 3311 C C . VAL A 1 448 ? 29.400 -4.611 -33.491 1.00 94.12 448 VAL A C 1
ATOM 3313 O O . VAL A 1 448 ? 28.271 -5.026 -33.255 1.00 94.12 448 VAL A O 1
ATOM 3316 N N . ASN A 1 449 ? 30.407 -4.779 -32.630 1.00 95.50 449 ASN A N 1
ATOM 3317 C CA . ASN A 1 449 ? 30.235 -5.466 -31.351 1.00 95.50 449 ASN A CA 1
ATOM 3318 C C . ASN A 1 449 ? 29.286 -4.715 -30.410 1.00 95.50 449 ASN A C 1
ATOM 3320 O O . ASN A 1 449 ? 28.447 -5.351 -29.785 1.00 95.50 449 ASN A O 1
ATOM 3324 N N . GLU A 1 450 ? 29.400 -3.389 -30.311 1.00 96.50 450 GLU A N 1
ATOM 3325 C CA . GLU A 1 450 ? 28.516 -2.593 -29.451 1.00 96.50 450 GLU A CA 1
ATOM 3326 C C . GLU A 1 450 ? 27.083 -2.529 -30.013 1.00 96.50 450 GLU A C 1
ATOM 3328 O O . GLU A 1 450 ? 26.136 -2.554 -29.237 1.00 96.50 450 GLU A O 1
ATOM 3333 N N . ILE A 1 451 ? 26.889 -2.529 -31.340 1.00 93.75 451 ILE A N 1
ATOM 3334 C CA . ILE A 1 451 ? 25.554 -2.653 -31.960 1.00 93.75 451 ILE A CA 1
ATOM 3335 C C . ILE A 1 451 ? 24.944 -4.033 -31.695 1.00 93.75 451 ILE A C 1
ATOM 3337 O O . ILE A 1 451 ? 23.763 -4.120 -31.356 1.00 93.75 451 ILE A O 1
ATOM 3341 N N . ASN A 1 452 ? 25.739 -5.100 -31.833 1.00 94.19 452 ASN A N 1
ATOM 3342 C CA . ASN A 1 452 ? 25.287 -6.455 -31.524 1.00 94.19 452 ASN A CA 1
ATOM 3343 C C . ASN A 1 452 ? 24.855 -6.550 -30.057 1.00 94.19 452 ASN A C 1
ATOM 3345 O O . ASN A 1 452 ? 23.736 -6.976 -29.789 1.00 94.19 452 ASN A O 1
ATOM 3349 N N . TYR A 1 453 ? 25.690 -6.060 -29.136 1.00 94.69 453 TYR A N 1
ATOM 3350 C CA . TYR A 1 453 ? 25.363 -5.994 -27.715 1.00 94.69 453 TYR A CA 1
ATOM 3351 C C . TYR A 1 453 ? 24.102 -5.168 -27.454 1.00 94.69 453 TYR A C 1
ATOM 3353 O O . TYR A 1 453 ? 23.235 -5.605 -26.716 1.00 94.69 453 TYR A O 1
ATOM 3361 N N . LEU A 1 454 ? 23.960 -3.998 -28.083 1.00 92.94 454 LEU A N 1
ATOM 3362 C CA . LEU A 1 454 ? 22.819 -3.111 -27.867 1.00 92.94 454 LEU A CA 1
ATOM 3363 C C . LEU A 1 454 ? 21.483 -3.764 -28.250 1.00 92.94 454 LEU A C 1
ATOM 3365 O O . LEU A 1 454 ? 20.524 -3.648 -27.491 1.00 92.94 454 LEU A O 1
ATOM 3369 N N . ALA A 1 455 ? 21.409 -4.393 -29.430 1.00 90.81 455 ALA A N 1
ATOM 3370 C CA . ALA A 1 455 ? 20.134 -4.666 -30.101 1.00 90.81 455 ALA A CA 1
ATOM 3371 C C . ALA A 1 455 ? 19.931 -6.095 -30.632 1.00 90.81 455 ALA A C 1
ATOM 3373 O O . ALA A 1 455 ? 18.839 -6.398 -31.114 1.00 90.81 455 ALA A O 1
ATOM 3374 N N . LEU A 1 456 ? 20.955 -6.951 -30.615 1.00 88.25 456 LEU A N 1
ATOM 3375 C CA . LEU A 1 456 ? 20.882 -8.302 -31.191 1.00 88.25 456 LEU A CA 1
ATOM 3376 C C . LEU A 1 456 ? 21.174 -9.410 -30.180 1.00 88.25 456 LEU A C 1
ATOM 3378 O O . LEU A 1 456 ? 20.671 -10.519 -30.356 1.00 88.25 456 LEU A O 1
ATOM 3382 N N . ASP A 1 457 ? 21.971 -9.127 -29.155 1.00 91.56 457 ASP A N 1
ATOM 3383 C CA . ASP A 1 457 ? 22.223 -10.058 -28.064 1.00 91.56 457 ASP A CA 1
ATOM 3384 C C . ASP A 1 457 ? 20.985 -10.150 -27.157 1.00 91.56 457 ASP A C 1
ATOM 3386 O O . ASP A 1 457 ? 20.342 -9.143 -26.860 1.00 91.56 457 ASP A O 1
ATOM 3390 N N . ASP A 1 458 ? 20.661 -11.364 -26.696 1.00 87.06 458 ASP A N 1
ATOM 3391 C CA . ASP A 1 458 ? 19.497 -11.620 -25.827 1.00 87.06 458 ASP A CA 1
ATOM 3392 C C . ASP A 1 458 ? 19.581 -10.841 -24.496 1.00 87.06 458 ASP A C 1
ATOM 3394 O O . ASP A 1 458 ? 18.553 -10.485 -23.926 1.00 87.06 458 ASP A O 1
ATOM 3398 N N . ASP A 1 459 ? 20.803 -10.547 -24.037 1.00 87.62 459 ASP A N 1
ATOM 3399 C CA . ASP A 1 459 ? 21.095 -9.764 -22.826 1.00 87.62 459 ASP A CA 1
ATOM 3400 C C . ASP A 1 459 ? 21.294 -8.260 -23.128 1.00 87.62 459 ASP A C 1
ATOM 3402 O O . ASP A 1 459 ? 21.735 -7.497 -22.267 1.00 87.62 459 ASP A O 1
ATOM 3406 N N . GLY A 1 460 ? 21.040 -7.829 -24.367 1.00 89.62 460 GLY A N 1
ATOM 3407 C CA . GLY A 1 460 ? 21.239 -6.454 -24.804 1.00 89.62 460 GLY A CA 1
ATOM 3408 C C . GLY A 1 460 ? 20.211 -5.494 -24.211 1.00 89.62 460 GLY A C 1
ATOM 3409 O O . GLY A 1 460 ? 19.028 -5.836 -24.157 1.00 89.62 460 GLY A O 1
ATOM 3410 N N . PRO A 1 461 ? 20.593 -4.267 -23.812 1.00 89.75 461 PRO A N 1
ATOM 3411 C CA . PRO A 1 461 ? 19.694 -3.373 -23.087 1.00 89.75 461 PRO A CA 1
ATOM 3412 C C . PRO A 1 461 ? 18.468 -2.941 -23.906 1.00 89.75 461 PRO A C 1
ATOM 3414 O O . PRO A 1 461 ? 17.412 -2.715 -23.322 1.00 89.75 461 PRO A O 1
ATOM 3417 N N . LEU A 1 462 ? 18.551 -2.872 -25.244 1.00 88.88 462 LEU A N 1
ATOM 3418 C CA . LEU A 1 462 ? 17.377 -2.579 -26.078 1.00 88.88 462 LEU A CA 1
ATOM 3419 C C . LEU A 1 462 ? 16.428 -3.788 -26.150 1.00 88.88 462 LEU A C 1
ATOM 3421 O O . LEU A 1 462 ? 15.214 -3.622 -26.064 1.00 88.88 462 LEU A O 1
ATOM 3425 N N . VAL A 1 463 ? 16.971 -5.004 -26.272 1.00 87.88 463 VAL A N 1
ATOM 3426 C CA . VAL A 1 463 ? 16.186 -6.252 -26.319 1.00 87.88 463 VAL A CA 1
ATOM 3427 C C . VAL A 1 463 ? 15.514 -6.519 -24.970 1.00 87.88 463 VAL A C 1
ATOM 3429 O O . VAL A 1 463 ? 14.310 -6.775 -24.935 1.00 87.88 463 VAL A O 1
ATOM 3432 N N . GLY A 1 464 ? 16.264 -6.382 -23.872 1.00 84.81 464 GLY A N 1
ATOM 3433 C CA . GLY A 1 464 ? 15.755 -6.478 -22.504 1.00 84.81 464 GLY A CA 1
ATOM 3434 C C . GLY A 1 464 ? 14.636 -5.473 -22.242 1.00 84.81 464 GLY A C 1
ATOM 3435 O O . GLY A 1 464 ? 13.580 -5.851 -21.739 1.00 84.81 464 GLY A O 1
ATOM 3436 N N . PHE A 1 465 ? 14.792 -4.226 -22.708 1.00 86.25 465 PHE A N 1
ATOM 3437 C CA . PHE A 1 465 ? 13.737 -3.218 -22.607 1.00 86.25 465 PHE A CA 1
ATOM 3438 C C . PHE A 1 465 ? 12.435 -3.681 -23.277 1.00 86.25 465 PHE A C 1
ATOM 3440 O O . PHE A 1 465 ? 11.367 -3.639 -22.667 1.00 86.25 465 PHE A O 1
ATOM 3447 N N . PHE A 1 466 ? 12.497 -4.130 -24.534 1.00 83.06 466 PHE A N 1
ATOM 3448 C CA . PHE A 1 466 ? 11.300 -4.574 -25.255 1.00 83.06 466 PHE A CA 1
ATOM 3449 C C . PHE A 1 466 ? 10.663 -5.826 -24.646 1.00 83.06 466 PHE A C 1
ATOM 3451 O O . PHE A 1 466 ? 9.445 -5.962 -24.712 1.00 83.06 466 PHE A O 1
ATOM 3458 N N . GLY A 1 467 ? 11.464 -6.735 -24.088 1.00 81.12 467 GLY A N 1
ATOM 3459 C CA . GLY A 1 467 ? 10.970 -7.981 -23.505 1.00 81.12 467 GLY A CA 1
ATOM 3460 C C . GLY A 1 467 ? 10.345 -7.810 -22.120 1.00 81.12 467 GLY A C 1
ATOM 3461 O O . GLY A 1 467 ? 9.322 -8.426 -21.832 1.00 81.12 467 GLY A O 1
ATOM 3462 N N . GLU A 1 468 ? 10.945 -6.984 -21.261 1.00 84.00 468 GLU A N 1
ATOM 3463 C CA . GLU A 1 468 ? 10.556 -6.876 -19.847 1.00 84.00 468 GLU A CA 1
ATOM 3464 C C . GLU A 1 468 ? 9.528 -5.766 -19.586 1.00 84.00 468 GLU A C 1
ATOM 3466 O O . GLU A 1 468 ? 8.750 -5.854 -18.634 1.00 84.00 468 GLU A O 1
ATOM 3471 N N . PHE A 1 469 ? 9.463 -4.745 -20.449 1.00 83.50 469 PHE A N 1
ATOM 3472 C CA . PHE A 1 469 ? 8.632 -3.550 -20.239 1.00 83.50 469 PHE A CA 1
ATOM 3473 C C . PHE A 1 469 ? 7.393 -3.519 -21.128 1.00 83.50 469 PHE A C 1
ATOM 3475 O O . PHE A 1 469 ? 6.931 -2.474 -21.595 1.00 83.50 469 PHE A O 1
ATOM 3482 N N . GLU A 1 470 ? 6.798 -4.690 -21.330 1.00 88.44 470 GLU A N 1
ATOM 3483 C CA . GLU A 1 470 ? 5.457 -4.791 -21.877 1.00 88.44 470 GLU A CA 1
ATOM 3484 C C . GLU A 1 470 ? 4.407 -4.650 -20.7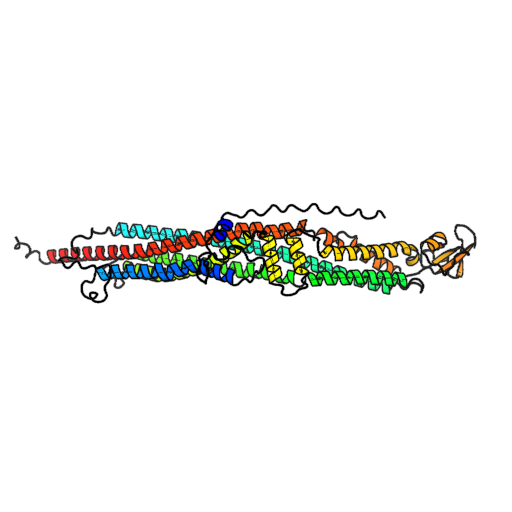73 1.00 88.44 470 GLU A C 1
ATOM 3486 O O . GLU A 1 470 ? 4.577 -5.085 -19.630 1.00 88.44 470 GLU A O 1
ATOM 3491 N N . CYS A 1 471 ? 3.240 -4.109 -21.131 1.00 88.75 471 CYS A N 1
ATOM 3492 C CA . CYS A 1 471 ? 2.125 -4.031 -20.189 1.00 88.75 471 CYS A CA 1
ATOM 3493 C C . CYS A 1 471 ? 1.722 -5.415 -19.648 1.00 88.75 471 CYS A C 1
ATOM 3495 O O . CYS A 1 471 ? 1.256 -5.520 -18.518 1.00 88.75 471 CYS A O 1
ATOM 3497 N N . ALA A 1 472 ? 1.957 -6.479 -20.424 1.00 89.19 472 ALA A N 1
ATOM 3498 C CA . ALA A 1 472 ? 1.700 -7.858 -20.024 1.00 89.19 472 ALA A CA 1
ATOM 3499 C C . ALA A 1 472 ? 2.509 -8.308 -18.793 1.00 89.19 472 ALA A C 1
ATOM 3501 O O . ALA A 1 472 ? 2.024 -9.160 -18.055 1.00 89.19 472 ALA A O 1
ATOM 3502 N N . GLU A 1 473 ? 3.684 -7.726 -18.540 1.00 87.88 473 GLU A N 1
ATOM 3503 C CA . GLU A 1 473 ? 4.544 -8.086 -17.404 1.00 87.88 473 GLU A CA 1
ATOM 3504 C C . GLU A 1 473 ? 4.307 -7.178 -16.187 1.00 87.88 473 GLU A C 1
ATOM 3506 O O . GLU A 1 473 ? 4.231 -7.644 -15.043 1.00 87.88 473 GLU A O 1
ATOM 3511 N N . ILE A 1 474 ? 4.120 -5.873 -16.418 1.00 88.50 474 ILE A N 1
ATOM 3512 C CA . ILE A 1 474 ? 3.995 -4.880 -15.338 1.00 88.50 474 ILE A CA 1
ATOM 3513 C C . ILE A 1 474 ? 2.561 -4.793 -14.808 1.00 88.50 474 ILE A C 1
ATOM 3515 O O . ILE A 1 474 ? 2.348 -4.781 -13.589 1.00 88.50 474 ILE A O 1
ATOM 3519 N N . ASN A 1 475 ? 1.558 -4.768 -15.690 1.00 91.25 475 ASN A N 1
ATOM 3520 C CA . ASN A 1 475 ? 0.168 -4.574 -15.281 1.00 91.25 475 ASN A CA 1
ATOM 3521 C C . ASN A 1 475 ? -0.336 -5.647 -14.318 1.00 91.25 475 ASN A C 1
ATOM 3523 O O . ASN A 1 475 ? -0.961 -5.264 -13.334 1.00 91.25 475 ASN A O 1
ATOM 3527 N N . PRO A 1 476 ? -0.049 -6.954 -14.487 1.00 90.56 476 PRO A N 1
ATOM 3528 C CA . PRO A 1 476 ? -0.496 -7.952 -13.522 1.00 90.56 476 PRO A CA 1
ATOM 3529 C C . PRO A 1 476 ? 0.052 -7.713 -12.114 1.00 90.56 476 PRO A C 1
ATOM 3531 O O . PRO A 1 476 ? -0.657 -7.966 -11.144 1.00 90.56 476 PRO A O 1
ATOM 3534 N N . LYS A 1 477 ? 1.281 -7.195 -11.975 1.00 89.75 477 LYS A N 1
ATOM 3535 C CA . LYS A 1 477 ? 1.876 -6.876 -10.667 1.00 89.75 477 LYS A CA 1
ATOM 3536 C C . LYS A 1 477 ? 1.177 -5.675 -10.025 1.00 89.75 477 LYS A C 1
ATOM 3538 O O . LYS A 1 477 ? 0.786 -5.752 -8.861 1.00 89.75 477 LYS A O 1
ATOM 3543 N N . VAL A 1 478 ? 0.945 -4.611 -10.798 1.00 90.19 478 VAL A N 1
ATOM 3544 C CA . VAL A 1 478 ? 0.218 -3.410 -10.345 1.00 90.19 478 VAL A CA 1
ATOM 3545 C C . VAL A 1 478 ? -1.243 -3.739 -10.021 1.00 90.19 478 VAL A C 1
ATOM 3547 O O . VAL A 1 478 ? -1.740 -3.398 -8.951 1.00 90.19 478 VAL A O 1
ATOM 3550 N N . ALA A 1 479 ? -1.926 -4.466 -10.903 1.00 91.69 479 ALA A N 1
ATOM 3551 C CA . ALA A 1 479 ? -3.302 -4.903 -10.716 1.00 91.69 479 ALA A CA 1
ATOM 3552 C C . ALA A 1 479 ? -3.435 -5.834 -9.509 1.00 91.69 479 ALA A C 1
ATOM 3554 O O . ALA A 1 479 ? -4.381 -5.689 -8.746 1.00 91.69 479 ALA A O 1
ATOM 3555 N N . LYS A 1 480 ? -2.485 -6.747 -9.280 1.00 91.81 480 LYS A N 1
ATOM 3556 C CA . LYS A 1 480 ? -2.465 -7.594 -8.082 1.00 91.81 480 LYS A CA 1
ATOM 3557 C C . LYS A 1 480 ? -2.304 -6.770 -6.805 1.00 91.81 480 LYS A C 1
ATOM 3559 O O . LYS A 1 480 ? -3.041 -6.985 -5.844 1.00 91.81 480 LYS A O 1
ATOM 3564 N N . LEU A 1 481 ? -1.375 -5.813 -6.799 1.00 90.69 481 LEU A N 1
ATOM 3565 C CA . LEU A 1 481 ? -1.174 -4.906 -5.669 1.00 90.69 481 LEU A CA 1
ATOM 3566 C C . LEU A 1 481 ? -2.466 -4.144 -5.339 1.00 90.69 481 LEU A C 1
ATOM 3568 O O . LEU A 1 481 ? -2.919 -4.150 -4.196 1.00 90.69 481 LEU A O 1
ATOM 3572 N N . ILE A 1 482 ? -3.078 -3.523 -6.346 1.00 93.19 482 ILE A N 1
ATOM 3573 C CA . ILE A 1 482 ? -4.251 -2.668 -6.164 1.00 93.19 482 ILE A CA 1
ATOM 3574 C C . ILE A 1 482 ? -5.509 -3.501 -5.880 1.00 93.19 482 ILE A C 1
ATOM 3576 O O . ILE A 1 482 ? -6.185 -3.276 -4.880 1.00 93.19 482 ILE A O 1
ATOM 3580 N N . ASN A 1 483 ? -5.825 -4.482 -6.722 1.00 93.75 483 ASN A N 1
ATOM 3581 C CA . ASN A 1 483 ? -7.103 -5.190 -6.670 1.00 93.75 483 ASN A CA 1
ATOM 3582 C C . ASN A 1 483 ? -7.141 -6.252 -5.566 1.00 93.75 483 ASN A C 1
ATOM 3584 O O . ASN A 1 483 ? -8.095 -6.281 -4.795 1.00 93.75 483 ASN A O 1
ATOM 3588 N N . GLU A 1 484 ? -6.124 -7.116 -5.475 1.00 93.88 484 GLU A N 1
ATOM 3589 C CA . GLU A 1 484 ? -6.142 -8.263 -4.549 1.00 93.88 484 GLU A CA 1
ATOM 3590 C C . GLU A 1 484 ? -5.671 -7.883 -3.140 1.00 93.88 484 GLU A C 1
ATOM 3592 O O . GLU A 1 484 ? -6.185 -8.378 -2.133 1.00 93.88 484 GLU A O 1
ATOM 3597 N N . ILE A 1 485 ? -4.667 -7.012 -3.040 1.00 93.25 485 ILE A N 1
ATOM 3598 C CA . ILE A 1 485 ? -4.058 -6.712 -1.741 1.00 93.25 485 ILE A CA 1
ATOM 3599 C C . ILE A 1 485 ? -4.684 -5.477 -1.117 1.00 93.25 485 ILE A C 1
ATOM 3601 O O . ILE A 1 485 ? -5.156 -5.564 0.014 1.00 93.25 485 ILE A O 1
ATOM 3605 N N . VAL A 1 486 ? -4.723 -4.348 -1.828 1.00 93.62 486 VAL A N 1
ATOM 3606 C CA . VAL A 1 486 ? -5.316 -3.120 -1.282 1.00 93.62 486 VAL A CA 1
ATOM 3607 C C . VAL A 1 486 ? -6.839 -3.240 -1.225 1.00 93.62 486 VAL A C 1
ATOM 3609 O O . VAL A 1 486 ? -7.421 -3.076 -0.156 1.00 93.62 486 VAL A O 1
ATOM 3612 N N . CYS A 1 487 ? -7.491 -3.548 -2.343 1.00 96.19 487 CYS A N 1
ATOM 3613 C CA . CYS A 1 487 ? -8.944 -3.447 -2.441 1.00 96.19 487 CYS A CA 1
ATOM 3614 C C . CYS A 1 487 ? -9.732 -4.661 -1.946 1.00 96.19 487 CYS A C 1
ATOM 3616 O O . CYS A 1 487 ? -10.895 -4.515 -1.571 1.00 96.19 487 CYS A O 1
ATOM 3618 N N . ASP A 1 488 ? -9.126 -5.843 -1.920 1.00 95.56 488 ASP A N 1
ATOM 3619 C CA . ASP A 1 488 ? -9.749 -7.038 -1.354 1.00 95.56 488 ASP A CA 1
ATOM 3620 C C . ASP A 1 488 ? -9.263 -7.251 0.084 1.00 95.56 488 ASP A C 1
ATOM 3622 O O . ASP A 1 488 ? -9.945 -6.871 1.041 1.00 95.56 488 ASP A O 1
ATOM 3626 N N . SER A 1 489 ? -8.026 -7.722 0.240 1.00 95.12 489 SER A N 1
ATOM 3627 C CA . SER A 1 489 ? -7.522 -8.178 1.538 1.00 95.12 489 SER A CA 1
ATOM 3628 C C . SER A 1 489 ? -7.445 -7.071 2.601 1.00 95.12 489 SER A C 1
ATOM 3630 O O . SER A 1 489 ? -7.926 -7.244 3.721 1.00 95.12 489 SER A O 1
ATOM 3632 N N . LEU A 1 490 ? -6.845 -5.916 2.284 1.00 94.19 490 LEU A N 1
ATOM 3633 C CA . LEU A 1 490 ? -6.619 -4.845 3.262 1.00 94.19 490 LEU A CA 1
ATOM 3634 C C . LEU A 1 490 ? -7.929 -4.175 3.684 1.00 94.19 490 LEU A C 1
ATOM 3636 O O . LEU A 1 490 ? -8.141 -3.941 4.877 1.00 94.19 490 LEU A O 1
ATOM 3640 N N . VAL A 1 491 ? -8.819 -3.885 2.730 1.00 96.06 491 VAL A N 1
ATOM 3641 C CA . VAL A 1 491 ? -10.139 -3.320 3.039 1.00 96.06 491 VAL A CA 1
ATOM 3642 C C . VAL A 1 491 ? -10.975 -4.304 3.864 1.00 96.06 491 VAL A C 1
ATOM 3644 O O . VAL A 1 491 ? -11.621 -3.882 4.827 1.00 96.06 491 VAL A O 1
ATOM 3647 N N . GLU A 1 492 ? -10.930 -5.606 3.568 1.00 96.25 492 GLU A N 1
ATOM 3648 C CA . GLU A 1 492 ? -11.615 -6.615 4.381 1.00 96.25 492 GLU A CA 1
ATOM 3649 C C . GLU A 1 492 ? -11.065 -6.674 5.816 1.00 96.25 492 GLU A C 1
ATOM 3651 O O . GLU A 1 492 ? -11.843 -6.617 6.776 1.00 96.25 492 GLU A O 1
ATOM 3656 N N . SER A 1 493 ? -9.742 -6.703 5.997 1.00 94.81 493 SER A N 1
ATOM 3657 C CA . SER A 1 493 ? -9.139 -6.694 7.335 1.00 94.81 493 SER A CA 1
ATOM 3658 C C . SER A 1 493 ? -9.474 -5.419 8.119 1.00 94.81 493 SER A C 1
ATOM 3660 O O . SER A 1 493 ? -9.776 -5.495 9.313 1.00 94.81 493 SER A O 1
ATOM 3662 N N . LEU A 1 494 ? -9.495 -4.248 7.468 1.00 94.75 494 LEU A N 1
ATOM 3663 C CA . LEU A 1 494 ? -9.923 -2.992 8.096 1.00 94.75 494 LEU A CA 1
ATOM 3664 C C . LEU A 1 494 ? -11.393 -3.036 8.518 1.00 94.75 494 LEU A C 1
ATOM 3666 O O . LEU A 1 494 ? -11.738 -2.572 9.608 1.00 94.75 494 LEU A O 1
ATOM 3670 N N . TRP A 1 495 ? -12.265 -3.617 7.694 1.00 96.50 495 TRP A N 1
ATOM 3671 C CA . TRP A 1 495 ? -13.673 -3.775 8.041 1.00 96.50 495 TRP A CA 1
ATOM 3672 C C . TRP A 1 495 ? -13.858 -4.658 9.281 1.00 96.50 495 TRP A C 1
ATOM 3674 O O . TRP A 1 495 ? -14.573 -4.285 10.221 1.00 96.50 495 TRP A O 1
ATOM 3684 N N . TRP A 1 496 ? -13.168 -5.801 9.333 1.00 95.81 496 TRP A N 1
ATOM 3685 C CA . TRP A 1 496 ? -13.181 -6.673 10.506 1.00 95.81 496 TRP A CA 1
ATOM 3686 C C . TRP A 1 496 ? -12.602 -5.988 11.746 1.00 95.81 496 TRP A C 1
ATOM 3688 O O . TRP A 1 496 ? -13.169 -6.129 12.833 1.00 95.81 496 TRP A O 1
ATOM 3698 N N . MET A 1 497 ? -11.543 -5.189 11.595 1.00 94.31 497 MET A N 1
ATOM 3699 C CA . MET A 1 497 ? -10.954 -4.413 12.691 1.00 94.31 497 MET A CA 1
ATOM 3700 C C . MET A 1 497 ? -11.971 -3.437 13.296 1.00 94.31 497 MET A C 1
ATOM 3702 O O . MET A 1 497 ? -12.218 -3.473 14.507 1.00 94.31 497 MET A O 1
ATOM 3706 N N . VAL A 1 498 ? -12.658 -2.661 12.449 1.00 96.06 498 VAL A N 1
ATOM 3707 C CA . VAL A 1 498 ? -13.729 -1.746 12.870 1.00 96.06 498 VAL A CA 1
ATOM 3708 C C . VAL A 1 498 ? -14.843 -2.509 13.594 1.00 96.06 498 VAL A C 1
ATOM 3710 O O . VAL A 1 498 ? -15.280 -2.099 14.674 1.00 96.06 498 VAL A O 1
ATOM 3713 N N . ALA A 1 499 ? -15.293 -3.644 13.052 1.00 96.25 499 ALA A N 1
ATOM 3714 C CA . ALA A 1 499 ? -16.353 -4.450 13.658 1.00 96.25 499 ALA A CA 1
ATOM 3715 C C . ALA A 1 499 ? -15.965 -4.991 15.049 1.00 96.25 499 ALA A C 1
ATOM 3717 O O . ALA A 1 499 ? -16.775 -4.958 15.989 1.00 96.25 499 ALA A O 1
ATOM 3718 N N . VAL A 1 500 ? -14.721 -5.453 15.212 1.00 95.31 500 VAL A N 1
ATOM 3719 C CA . VAL A 1 500 ? -14.194 -5.934 16.495 1.00 95.31 500 VAL A CA 1
ATOM 3720 C C . VAL A 1 500 ? -14.088 -4.784 17.498 1.00 95.31 500 VAL A C 1
ATOM 3722 O O . VAL A 1 500 ? -14.561 -4.928 18.630 1.00 95.31 500 VAL A O 1
ATOM 3725 N N . HIS A 1 501 ? -13.567 -3.619 17.107 1.00 95.69 501 HIS A N 1
ATOM 3726 C CA . HIS A 1 501 ? -13.469 -2.465 18.004 1.00 95.69 501 HIS A CA 1
ATOM 3727 C C . HIS A 1 501 ? -14.830 -1.903 18.418 1.00 95.69 501 HIS A C 1
ATOM 3729 O O . HIS A 1 501 ? -15.015 -1.589 19.598 1.00 95.69 501 HIS A O 1
ATOM 3735 N N . ILE A 1 502 ? -15.822 -1.867 17.519 1.00 96.94 502 ILE A N 1
ATOM 3736 C CA . ILE A 1 502 ? -17.208 -1.521 17.877 1.00 96.94 502 ILE A CA 1
ATOM 3737 C C . ILE A 1 502 ? -17.735 -2.514 18.921 1.00 96.94 502 ILE A C 1
ATOM 3739 O O . ILE A 1 502 ? -18.316 -2.111 19.933 1.00 96.94 502 ILE A O 1
ATOM 3743 N N . SER A 1 503 ? -17.500 -3.810 18.709 1.00 96.75 503 SER A N 1
ATOM 3744 C CA . SER A 1 503 ? -17.957 -4.872 19.611 1.00 96.75 503 SER A CA 1
ATOM 3745 C C . SER A 1 503 ? -17.320 -4.764 20.999 1.00 96.75 503 SER A C 1
ATOM 3747 O O . SER A 1 503 ? -18.025 -4.860 22.008 1.00 96.75 503 SER A O 1
ATOM 3749 N N . VAL A 1 504 ? -16.009 -4.507 21.074 1.00 95.94 504 VAL A N 1
ATOM 3750 C CA . VAL A 1 504 ? -15.292 -4.297 22.342 1.00 95.94 504 VAL A CA 1
ATOM 3751 C C . VAL A 1 504 ? -15.790 -3.045 23.050 1.00 95.94 504 VAL A C 1
ATOM 3753 O O . VAL A 1 504 ? -16.047 -3.095 24.252 1.00 95.94 504 VAL A O 1
ATOM 3756 N N . LEU A 1 505 ? -15.980 -1.943 22.323 1.00 96.88 505 LEU A N 1
ATOM 3757 C CA . LEU A 1 505 ? -16.475 -0.681 22.869 1.00 96.88 505 LEU A CA 1
ATOM 3758 C C . LEU A 1 505 ? -17.867 -0.857 23.496 1.00 96.88 505 LEU A C 1
ATOM 3760 O O . LEU A 1 505 ? -18.079 -0.473 24.650 1.00 96.88 505 LEU A O 1
ATOM 3764 N N . ILE A 1 506 ? -18.798 -1.504 22.784 1.00 97.38 506 ILE A N 1
ATOM 3765 C CA . ILE A 1 506 ? -20.154 -1.782 23.281 1.00 97.38 506 ILE A CA 1
ATOM 3766 C C . ILE A 1 506 ? -20.113 -2.736 24.479 1.00 97.38 506 ILE A C 1
ATOM 3768 O O . ILE A 1 506 ? -20.745 -2.463 25.505 1.00 97.38 506 ILE A O 1
ATOM 3772 N N . LEU A 1 507 ? -19.374 -3.846 24.382 1.00 97.31 507 LEU A N 1
ATOM 3773 C CA . LEU A 1 507 ? -19.302 -4.823 25.466 1.00 97.31 507 LEU A CA 1
ATOM 3774 C C . LEU A 1 507 ? -18.698 -4.193 26.722 1.00 97.31 507 LEU A C 1
ATOM 3776 O O . LEU A 1 507 ? -19.268 -4.335 27.800 1.00 97.31 507 LEU A O 1
ATOM 3780 N N . MET A 1 508 ? -17.594 -3.457 26.593 1.00 97.12 508 MET A N 1
ATOM 3781 C CA . MET A 1 508 ? -16.938 -2.777 27.709 1.00 97.12 508 MET A CA 1
ATOM 3782 C C . MET A 1 508 ? -17.880 -1.784 28.391 1.00 97.12 508 MET A C 1
ATOM 3784 O O . MET A 1 508 ? -17.971 -1.772 29.620 1.00 97.12 508 MET A O 1
ATOM 3788 N N . TYR A 1 509 ? -18.650 -1.017 27.616 1.00 97.94 509 TYR A N 1
ATOM 3789 C CA . TYR A 1 509 ? -19.677 -0.130 28.156 1.00 97.94 509 TYR A CA 1
ATOM 3790 C C . TYR A 1 509 ? -20.733 -0.887 28.980 1.00 97.94 509 TYR A C 1
ATOM 3792 O O . TYR A 1 509 ? -21.038 -0.511 30.116 1.00 97.94 509 TYR A O 1
ATOM 3800 N N . ILE A 1 510 ? -21.243 -2.006 28.454 1.00 97.31 510 ILE A N 1
ATOM 3801 C CA . ILE A 1 510 ? -22.201 -2.869 29.162 1.00 97.31 510 ILE A CA 1
ATOM 3802 C C . ILE A 1 510 ? -21.575 -3.437 30.442 1.00 97.31 510 ILE A C 1
ATOM 3804 O O . ILE A 1 510 ? -22.204 -3.394 31.503 1.00 97.31 510 ILE A O 1
ATOM 3808 N N . VAL A 1 511 ? -20.333 -3.929 30.379 1.00 97.50 511 VAL A N 1
ATOM 3809 C CA . VAL A 1 511 ? -19.611 -4.463 31.543 1.00 97.50 511 VAL A CA 1
ATOM 3810 C C . VAL A 1 511 ? -19.449 -3.395 32.622 1.00 97.50 511 VAL A C 1
ATOM 3812 O O . VAL A 1 511 ? -19.662 -3.703 33.792 1.00 97.50 511 VAL A O 1
ATOM 3815 N N . MET A 1 512 ? -19.168 -2.138 32.266 1.00 97.56 512 MET A N 1
ATOM 3816 C CA . MET A 1 512 ? -19.085 -1.026 33.224 1.00 97.56 512 MET A CA 1
ATOM 3817 C C . MET A 1 512 ? -20.420 -0.744 33.933 1.00 97.56 512 MET A C 1
ATOM 3819 O O . MET A 1 512 ? -20.455 -0.469 35.141 1.00 97.56 512 MET A O 1
ATOM 3823 N N . CYS A 1 513 ? -21.541 -0.823 33.212 1.00 95.94 513 CYS A N 1
ATOM 3824 C CA . CYS A 1 513 ? -22.872 -0.704 33.808 1.00 95.94 513 CYS A CA 1
ATOM 3825 C C . CYS A 1 513 ? -23.175 -1.888 34.743 1.00 95.94 513 CYS A C 1
ATOM 3827 O O . CYS A 1 513 ? -23.593 -1.684 35.887 1.00 95.94 513 CYS A O 1
ATOM 3829 N N . LEU A 1 514 ? -22.917 -3.120 34.293 1.00 95.19 514 LEU A N 1
ATOM 3830 C CA . LEU A 1 514 ? -23.150 -4.338 35.076 1.00 95.19 514 LEU A CA 1
ATOM 3831 C C . LEU A 1 514 ? -22.274 -4.396 36.330 1.00 95.19 514 LEU A C 1
ATOM 3833 O O . LEU A 1 514 ? -22.773 -4.708 37.411 1.00 95.19 514 LEU A O 1
ATOM 3837 N N . SER A 1 515 ? -20.992 -4.050 36.219 1.00 95.75 515 SER A N 1
ATOM 3838 C CA . SER A 1 515 ? -20.055 -4.016 37.346 1.00 95.75 515 SER A CA 1
ATOM 3839 C C . SER A 1 515 ? -20.485 -2.991 38.388 1.00 95.75 515 SER A C 1
ATOM 3841 O O . SER A 1 515 ? -20.398 -3.262 39.585 1.00 95.75 515 SER A O 1
ATOM 3843 N N . SER A 1 516 ? -21.042 -1.855 37.962 1.00 93.56 516 SER A N 1
ATOM 3844 C CA . SER A 1 516 ? -21.587 -0.843 38.867 1.00 93.56 516 SER A CA 1
ATOM 3845 C C . SER A 1 516 ? -22.784 -1.365 39.668 1.00 93.56 516 SER A C 1
ATOM 3847 O O . SER A 1 516 ? -22.881 -1.084 40.864 1.00 93.56 516 SER A O 1
ATOM 3849 N N . PHE A 1 517 ? -23.676 -2.151 39.060 1.00 90.56 517 PHE A N 1
ATOM 3850 C CA . PHE A 1 517 ? -24.783 -2.794 39.779 1.00 90.56 517 PHE A CA 1
ATOM 3851 C C . PHE A 1 517 ? -24.306 -3.912 40.705 1.00 90.56 517 PHE A C 1
ATOM 3853 O O . PHE A 1 517 ? -24.626 -3.927 41.894 1.00 90.56 517 PHE A O 1
ATOM 3860 N N . ALA A 1 518 ? -23.501 -4.829 40.173 1.00 90.75 518 ALA A N 1
ATOM 3861 C CA . ALA A 1 518 ? -22.986 -5.974 40.910 1.00 90.75 518 ALA A CA 1
ATOM 3862 C C . ALA A 1 518 ? -22.167 -5.545 42.134 1.00 90.75 518 ALA A C 1
ATOM 3864 O O . ALA A 1 518 ? -22.278 -6.166 43.189 1.00 90.75 518 ALA A O 1
ATOM 3865 N N . ARG A 1 519 ? -21.421 -4.436 42.038 1.00 91.06 519 ARG A N 1
ATOM 3866 C CA . ARG A 1 519 ? -20.687 -3.847 43.164 1.00 91.06 519 ARG A CA 1
ATOM 3867 C C . ARG A 1 519 ? -21.587 -3.561 44.367 1.00 91.06 519 ARG A C 1
ATOM 3869 O O . ARG A 1 519 ? -21.197 -3.837 45.494 1.00 91.06 519 ARG A O 1
ATOM 3876 N N . GLN A 1 520 ? -22.789 -3.032 44.141 1.00 85.88 520 GLN A N 1
ATOM 3877 C CA . GLN A 1 520 ? -23.733 -2.739 45.221 1.00 85.88 520 GLN A CA 1
ATOM 3878 C C . GLN A 1 520 ? -24.320 -4.019 45.820 1.00 85.88 520 GLN A C 1
ATOM 3880 O O . GLN A 1 520 ? -24.326 -4.164 47.037 1.00 85.88 520 GLN A O 1
ATOM 3885 N N . ALA A 1 521 ? -24.724 -4.973 44.977 1.00 86.19 521 ALA A N 1
ATOM 3886 C CA . ALA A 1 521 ? -25.237 -6.260 45.444 1.00 86.19 521 ALA A CA 1
ATOM 3887 C C . ALA A 1 521 ? -24.201 -7.023 46.291 1.00 86.19 521 ALA A C 1
ATOM 3889 O O . ALA A 1 521 ? -24.540 -7.620 47.312 1.00 86.19 521 ALA A O 1
ATOM 3890 N N . ILE A 1 522 ? -22.923 -6.977 45.896 1.00 86.56 522 ILE A N 1
ATOM 3891 C CA . ILE A 1 522 ? -21.819 -7.553 46.672 1.00 86.56 522 ILE A CA 1
ATOM 3892 C C . ILE A 1 522 ? -21.682 -6.817 48.010 1.00 86.56 522 ILE A C 1
ATOM 3894 O O . ILE A 1 522 ? -21.661 -7.468 49.057 1.00 86.56 522 ILE A O 1
ATOM 3898 N N . TYR A 1 523 ? -21.658 -5.484 47.988 1.00 86.12 523 TYR A N 1
ATOM 3899 C CA . TYR A 1 523 ? -21.513 -4.660 49.186 1.00 86.12 523 TYR A CA 1
ATOM 3900 C C . TYR A 1 523 ? -22.630 -4.900 50.218 1.00 86.12 523 TYR A C 1
ATOM 3902 O O . TYR A 1 523 ? -22.345 -5.216 51.374 1.00 86.12 523 TYR A O 1
ATOM 3910 N N . GLU A 1 524 ? -23.895 -4.832 49.799 1.00 84.31 524 GLU A N 1
ATOM 3911 C CA . GLU A 1 524 ? -25.066 -5.009 50.673 1.00 84.31 524 GLU A CA 1
ATOM 3912 C C . GLU A 1 524 ? -25.130 -6.419 51.269 1.00 84.31 524 GLU A C 1
ATOM 3914 O O . GLU A 1 524 ? -25.312 -6.569 52.475 1.00 84.31 524 GLU A O 1
ATOM 3919 N N . SER A 1 525 ? -24.845 -7.456 50.469 1.00 83.56 525 SER A N 1
ATOM 3920 C CA . SER A 1 525 ? -24.837 -8.846 50.953 1.00 83.56 525 SER A CA 1
ATOM 3921 C C . SER A 1 525 ? -23.811 -9.117 52.061 1.00 83.56 525 SER A C 1
ATOM 3923 O O . SER A 1 525 ? -23.915 -10.116 52.777 1.00 83.56 525 SER A O 1
ATOM 3925 N N . THR A 1 526 ? -22.799 -8.255 52.179 1.00 82.62 526 THR A N 1
ATOM 3926 C CA . THR A 1 526 ? -21.757 -8.360 53.202 1.00 82.62 526 THR A CA 1
ATOM 3927 C C . THR A 1 526 ? -22.196 -7.676 54.496 1.00 82.62 526 THR A C 1
ATOM 3929 O O . THR A 1 526 ? -21.987 -8.226 55.574 1.00 82.62 526 THR A O 1
ATOM 3932 N N . LEU A 1 527 ? -22.860 -6.518 54.390 1.00 81.94 527 LEU A N 1
ATOM 3933 C CA . LEU A 1 527 ? -23.400 -5.789 55.540 1.00 81.94 527 LEU A CA 1
ATOM 3934 C C . LEU A 1 527 ? -24.474 -6.595 56.278 1.00 81.94 527 LEU A C 1
ATOM 3936 O O . LEU A 1 527 ? -24.426 -6.663 57.503 1.00 81.94 527 LEU A O 1
ATOM 3940 N N . ASP A 1 528 ? -25.379 -7.250 55.546 1.00 81.06 528 ASP A N 1
ATOM 3941 C CA . ASP A 1 528 ? -26.439 -8.071 56.145 1.00 81.06 528 ASP A CA 1
ATOM 3942 C C . ASP A 1 528 ? -25.857 -9.224 56.975 1.00 81.06 528 ASP A C 1
ATOM 3944 O O . ASP A 1 528 ? -26.294 -9.478 58.094 1.00 81.06 528 ASP A O 1
ATOM 3948 N N . LYS A 1 529 ? -24.817 -9.895 56.460 1.00 80.00 529 LYS A N 1
ATOM 3949 C CA . LYS A 1 529 ? -24.136 -10.984 57.178 1.00 80.00 529 LYS A CA 1
ATOM 3950 C C . LYS A 1 529 ? -23.411 -10.496 58.426 1.00 80.00 529 LYS A C 1
ATOM 3952 O O . LYS A 1 529 ? -23.380 -11.210 59.425 1.00 80.00 529 LYS A O 1
ATOM 3957 N N . ASP A 1 530 ? -22.810 -9.311 58.363 1.00 81.19 530 ASP A N 1
ATOM 3958 C CA . ASP A 1 530 ? -22.133 -8.712 59.511 1.00 81.19 530 ASP A CA 1
ATOM 3959 C C . ASP A 1 530 ? -23.139 -8.313 60.596 1.00 81.19 530 ASP A C 1
ATOM 3961 O O . ASP A 1 530 ? -22.869 -8.531 61.776 1.00 81.19 530 ASP A O 1
ATOM 3965 N N . GLN A 1 531 ? -24.294 -7.771 60.202 1.00 84.19 531 GLN A N 1
ATOM 3966 C CA . GLN A 1 531 ? -25.362 -7.406 61.127 1.00 84.19 531 GLN A CA 1
ATOM 3967 C C . GLN A 1 531 ? -25.994 -8.651 61.764 1.00 84.19 531 GLN A C 1
ATOM 3969 O O . GLN A 1 531 ? -26.083 -8.717 62.985 1.00 84.19 531 GLN A O 1
ATOM 3974 N N . GLU A 1 532 ? -26.300 -9.691 60.978 1.00 84.12 532 GLU A N 1
ATOM 3975 C CA . GLU A 1 532 ? -26.748 -10.989 61.507 1.00 84.12 532 GLU A CA 1
ATOM 3976 C C . GLU A 1 532 ? -25.711 -11.590 62.480 1.00 84.12 532 GLU A C 1
ATOM 3978 O O . GLU A 1 532 ? -26.072 -12.132 63.524 1.00 84.12 532 GLU A O 1
ATOM 3983 N N . ALA A 1 533 ? -24.410 -11.473 62.188 1.00 84.44 533 ALA A N 1
ATOM 3984 C CA . ALA A 1 533 ? -23.353 -11.965 63.072 1.00 84.44 533 ALA A CA 1
ATOM 3985 C C . ALA A 1 533 ? -23.208 -11.147 64.370 1.00 84.44 533 ALA A C 1
ATOM 3987 O O . ALA A 1 533 ? -22.857 -11.718 65.408 1.00 84.44 533 ALA A O 1
ATOM 3988 N N . GLU A 1 534 ? -23.443 -9.833 64.333 1.00 85.50 534 GLU A N 1
ATOM 3989 C CA . GLU A 1 534 ? -23.465 -8.970 65.521 1.00 85.50 534 GLU A CA 1
ATOM 3990 C C . GLU A 1 534 ? -24.706 -9.229 66.380 1.00 85.50 534 GLU A C 1
ATOM 3992 O O . GLU A 1 534 ? -24.547 -9.464 67.577 1.00 85.50 534 GLU A O 1
ATOM 3997 N N . ASP A 1 535 ? -25.891 -9.336 65.774 1.00 83.81 535 ASP A N 1
ATOM 3998 C CA . ASP A 1 535 ? -27.141 -9.677 66.464 1.00 83.81 535 ASP A CA 1
ATOM 3999 C C . ASP A 1 535 ? -27.035 -11.048 67.153 1.00 83.81 535 ASP A C 1
ATOM 4001 O O . ASP A 1 535 ? -27.464 -11.239 68.294 1.00 83.81 535 ASP A O 1
ATOM 4005 N N . VAL A 1 536 ? -26.412 -12.030 66.493 1.00 85.38 536 VAL A N 1
ATOM 4006 C CA . VAL A 1 536 ? -26.146 -13.346 67.087 1.00 85.38 536 VAL A CA 1
ATOM 4007 C C . VAL A 1 536 ? -25.175 -13.231 68.269 1.00 85.38 536 VAL A C 1
ATOM 4009 O O . VAL A 1 536 ? -25.423 -13.827 69.318 1.00 85.38 536 VAL A O 1
ATOM 4012 N N . LYS A 1 537 ? -24.091 -12.452 68.152 1.00 85.69 537 LYS A N 1
ATOM 4013 C CA . LYS A 1 537 ? -23.137 -12.241 69.258 1.00 85.69 537 LYS A CA 1
ATOM 4014 C C . LYS A 1 537 ? -23.771 -11.532 70.451 1.00 85.69 537 LYS A C 1
ATOM 4016 O O . LYS A 1 537 ? -23.497 -11.930 71.580 1.00 85.69 537 LYS A O 1
ATOM 4021 N N . GLU A 1 538 ? -24.603 -10.521 70.221 1.00 82.94 538 GLU A N 1
ATOM 4022 C CA . GLU A 1 538 ? -25.300 -9.787 71.281 1.00 82.94 538 GLU A CA 1
ATOM 4023 C C . GLU A 1 538 ? -26.289 -10.698 72.023 1.00 82.94 538 GLU A C 1
ATOM 4025 O O . GLU A 1 538 ? -26.285 -10.747 73.256 1.00 82.94 538 GLU A O 1
ATOM 4030 N N . ASN A 1 539 ? -27.031 -11.533 71.286 1.00 78.38 539 ASN A N 1
ATOM 4031 C CA . ASN A 1 539 ? -27.928 -12.533 71.869 1.00 78.38 539 ASN A CA 1
ATOM 4032 C C . ASN A 1 539 ? -27.190 -13.598 72.705 1.00 78.38 539 ASN A C 1
ATOM 4034 O O . ASN A 1 539 ? -27.711 -14.042 73.729 1.00 78.38 539 ASN A O 1
ATOM 4038 N N . TYR A 1 540 ? -25.974 -14.003 72.316 1.00 80.62 540 TYR A N 1
ATOM 4039 C CA . TYR A 1 540 ? -25.163 -14.949 73.100 1.00 80.62 540 TYR A CA 1
ATOM 4040 C C . TYR A 1 540 ? -24.409 -14.306 74.271 1.00 80.62 540 TYR A C 1
ATOM 4042 O O . TYR A 1 540 ? -24.088 -15.006 75.232 1.00 80.62 540 TYR A O 1
ATOM 4050 N N . ALA A 1 541 ? -24.118 -13.004 74.219 1.00 77.31 541 ALA A N 1
ATOM 4051 C CA . ALA A 1 541 ? -23.436 -12.293 75.300 1.00 77.31 541 ALA A CA 1
ATOM 4052 C C . ALA A 1 541 ? -24.351 -12.038 76.514 1.00 77.31 541 ALA A C 1
ATOM 4054 O O . ALA A 1 541 ? -23.854 -11.989 77.637 1.00 77.31 541 ALA A O 1
ATOM 4055 N N . ASN A 1 542 ? -25.673 -11.956 76.308 1.00 70.44 542 ASN A N 1
ATOM 4056 C CA . ASN A 1 542 ? -26.676 -11.744 77.360 1.00 70.44 542 ASN A CA 1
ATOM 4057 C C . ASN A 1 542 ? -27.745 -12.859 77.406 1.00 70.44 542 ASN A C 1
ATOM 4059 O O . ASN A 1 542 ? -28.932 -12.597 77.201 1.00 70.44 542 ASN A O 1
ATOM 4063 N N . PRO A 1 543 ? -27.384 -14.110 77.753 1.00 60.34 543 PRO A N 1
ATOM 4064 C CA . PRO A 1 543 ? -28.337 -15.224 77.778 1.00 60.34 543 PRO A CA 1
ATOM 4065 C C . PRO A 1 543 ? -29.453 -15.082 78.838 1.00 60.34 543 PRO A C 1
ATOM 4067 O O . PRO A 1 543 ? -30.379 -15.888 78.852 1.00 60.34 543 PRO A O 1
ATOM 4070 N N . GLY A 1 544 ? -29.385 -14.085 79.733 1.00 58.31 544 GLY A N 1
ATOM 4071 C CA . GLY A 1 544 ? -30.342 -13.879 80.828 1.00 58.31 544 GLY A CA 1
ATOM 4072 C C . GLY A 1 544 ? -31.477 -12.874 80.577 1.00 58.31 544 GLY A C 1
ATOM 4073 O O . GLY A 1 544 ? -32.435 -12.875 81.346 1.00 58.31 544 GLY A O 1
ATOM 4074 N N . GLU A 1 545 ? -31.412 -12.027 79.542 1.00 56.94 545 GLU A N 1
ATOM 4075 C CA . GLU A 1 545 ? -32.380 -10.921 79.366 1.00 56.94 545 GLU A CA 1
ATOM 4076 C C . GLU A 1 545 ? -33.483 -11.183 78.322 1.00 56.94 545 GLU A C 1
ATOM 4078 O O . GLU A 1 545 ? -34.477 -10.456 78.285 1.00 56.94 545 GLU A O 1
ATOM 4083 N N . SER A 1 546 ? -33.393 -12.245 77.514 1.00 53.16 546 SER A N 1
ATOM 4084 C CA . SER A 1 546 ? -34.364 -12.495 76.431 1.00 53.16 546 SER A CA 1
ATOM 4085 C C . SER A 1 546 ? -35.695 -13.125 76.879 1.00 53.16 546 SER A C 1
ATOM 4087 O O . SER A 1 546 ? -36.634 -13.193 76.090 1.00 53.16 546 SER A O 1
ATOM 4089 N N . CYS A 1 547 ? -35.840 -13.522 78.149 1.00 52.59 547 CYS A N 1
ATOM 4090 C CA . CYS A 1 547 ? -37.055 -14.185 78.649 1.00 52.59 547 CYS A CA 1
ATOM 4091 C C . CYS A 1 547 ? -38.233 -13.255 79.018 1.00 52.59 547 CYS A C 1
ATOM 4093 O O . CYS A 1 547 ? -39.278 -13.770 79.403 1.00 52.59 547 CYS A O 1
ATOM 4095 N N . TYR A 1 548 ? -38.121 -11.922 78.915 1.00 51.66 548 TYR A N 1
ATOM 4096 C CA . TYR A 1 548 ? -39.171 -10.996 79.400 1.00 51.66 548 TYR A CA 1
ATOM 4097 C C . TYR A 1 548 ? -39.795 -10.063 78.345 1.00 51.66 548 TYR A C 1
ATOM 4099 O O . TYR A 1 548 ? -40.392 -9.047 78.699 1.00 51.66 548 TYR A O 1
ATOM 4107 N N . LYS A 1 549 ? -39.722 -10.398 77.052 1.00 46.09 549 LYS A N 1
ATOM 4108 C CA . LYS A 1 549 ? -40.509 -9.716 76.006 1.00 46.09 549 LYS A CA 1
ATOM 4109 C C . LYS A 1 549 ? -41.417 -10.708 75.276 1.00 46.09 549 LYS A C 1
ATOM 4111 O O . LYS A 1 549 ? -41.095 -11.150 74.179 1.00 46.09 549 LYS A O 1
ATOM 4116 N N . PHE A 1 550 ? -42.540 -11.038 75.909 1.00 44.97 550 PHE A N 1
ATOM 4117 C CA . PHE A 1 550 ? -43.747 -11.557 75.264 1.00 44.97 550 PHE A CA 1
ATOM 4118 C C . PHE A 1 550 ? -44.940 -10.708 75.685 1.00 44.97 550 PHE A C 1
ATOM 4120 O O . PHE A 1 550 ? -44.987 -10.337 76.882 1.00 44.97 550 PHE A O 1
#

pLDDT: mean 84.14, std 14.56, range [29.14, 97.94]

Sequence (550 aa):
MSSPSPTPSPTPWATTPYEPTSAVDQFHGLLRMRVAGVFTGAKSFPVDDPADTDYYASVAATAFIPLGVVLIFMIPFYWTFLCCRNGCCHDTFYRRFGCMCCSSAKGEGCLRNGHPKGHPLLARGVLLVSFCLVIGLNVGIDNVRLEVSELLLKVSELLDGVSDMMSDLNDYALDMNVTAGKISSYASALDCADDYSDQTESISDASGTIAEYAVLISDSIGTLPRELGKMSDNIAENGDTYVNYAGLALAALGVLYAVLGLLGTLCFEGKQNPVRCATGWLATTNAFGVLMLIIIALLLAAELTAGLVLGDFCAADVGPSNAFVAIMQSQQDDDNNEGVELIDFYATCQGTNPMTKYLDAQQAAVTNMTDILDEYKDLFIHENMCCDSSYDTNNISPDTVAASCTFYSASNPSACTTDSVCDYNGGTNNGGCVAAGGCLNASYTGIVNEINYLALDDDGPLVGFFGEFECAEINPKVAKLINEIVCDSLVESLWWMVAVHISVLILMYIVMCLSSFARQAIYESTLDKDQEAEDVKENYANPGESCYKF

Secondary structure (DSSP, 8-state):
-PPPPPPPPPPP--PPPPPPPHHHHHHHHSPPPPTTS-S----S--TT-TT-HHHHHHHHHHHTHHHHIIIIIIHHHHHHHHHHHHHTT-TTT-TTS--TT-----SS--STT------HHHHHHHHHHHHHHHHHHHHHHHHHHHHHHHHHHHHHHHHHHHHHHHHHHHHHHHHHHHHHHHHHHHHHT----GGGHHHHHHHHHHHHHHHHHHHHHHHHHTTHHHHHHHHHHHIIIIIHHHHHHHHHHHHHHHHHHHHHHHHHHHS---TT-TT-HHHHHHHHHHHHHHHHHHHHHHHHHHHHHHHHHHHHHHT-TT-HHHHHHHHHHHH---TT-HHHHHHHHHHH--S--TTHHHHHHHHHHHHHHHHHHHHSHHHHH-SEEEEETT--TT---HHHHHHHEEEE-TT-GGG--TT-EE-GGG-SS-EEEEE-----HHHHHHHHHHHHHHHTSTT-HHHHHHHHSSHHHHHHHHHIIIIIIIIIIIHHHHHHHHHHHHHHHHHHHHHHHHHHHHHHHHHHHHHHHHHHHHHHHHHHH-TTTGGG--

InterPro domains:
  IPR006990 Tweety [PF04906] (50-375)
  IPR006990 Tweety [PTHR12424] (13-530)